Protein AF-0000000066028953 (afdb_homodimer)

Secondary structure (DSSP, 8-state):
--EEEEEE-SSHHHHHHHHHHHHHHHHTT-EEEEEE--GGGGGT---TT-SEEEEES-HHHHHHHHHHHGGGT--EEEEESSS--SS--EEGGGHHHHHHHHHTT-SPEEEEEEEEEEEEETTEEEEEEEESSEEEEEE-TT-S-EEEEEEETTEEEEEEEESEEEEE-TGGGGTHHHHTTPPEE-TT--EEEEEEES-SSTT---EEEETT--EEEEE--SS--EEEEETTTEEEEE-TT-EEEEEEEEEEEEEEPPTT--HHHHHHHHHT--/--EEEEEE-SSHHHHHHHHHHHHHHHHTT-EEEEEE--TTHHHH---TT-SEEEEES-HHHHHHHHHHHGGGT--EEEEESSS--SS--EEGGGHHHHHHHHHTT-SPEEEEEEEEEEEEETTEEEEEEEESSEEEEEE-TT-S-EEEEEEETTEEEEEEEESEEEEE-TGGGGTHHHHTTPPEE-TT--EEEEEEES-SSTT---EEEETT--EEEEE--SS--EEEEETTTEEEEE-TT-EEEEEEEEEEEEEEPPTT--HHHHHHHHHT--

Foldseek 3Di:
DAEEEEEFEPDPLRVVLVVLLVVLCVVVVYHYDYDYDDPPCQVPDAPQRHQEYEYEEAVLSVFSVLQRCLVNVHAYAAEYSDDAYLRRHHHSVCCNPFVVCVVVVNFDKAWFWKKWKWKDDPNDIDTPGIGRWKKKKFFDPVDQWWWKFKDKQRHTDDIFIGGTKIKTGLSNCPPVVVVQPGDRHDGRDQWIKIGDHGTPDPPDDIDIGGQAMKMKMFTADAPTWMWIDGSNPDIDIDHHGMMMIMHIDPTIHIYTDGSPADSVNSVCVVVVVD/DAEEEEEFEPDPLRVVLVVLLVVLCVVVVYHYDYDYDDPPCLVPDAPQRHQEYEYEEAVLSVFSVLQRCLVNVHAYAAEYSDDAYLRRHHHSVCCNPFVVCVVVVNFDKAWFWKKWKWKADPNDIDTPGIGRFKKKKFFDPVDPWWWKFKDKQRHTDDIFIGGTKIKTGLSNCPPVVVVQPGDRHDGRDQWIKIGDHGTPDPPDDIDIGGQAMKMKMFTADAPTWMWIDGSNPDIDIDHHGMMMIMHIDPTIHIYTDGSPADSVNSVCVVVVVD

Organism: Aquifex aeolicus (strain VF5) (NCBI:txid224324)

Nearest PDB structures (foldseek):
  1u0r-assembly1_A  TM=8.786E-01  e=1.020E-30  Mycobacterium tuberculosis
  1y3h-assembly1_A-2  TM=9.158E-01  e=5.169E-30  Mycobacterium tuberculosis
  1u0t-assembly1_B-2  TM=9.032E-01  e=4.584E-30  Mycobacterium tuberculosis
  1u0r-assembly1_D  TM=8.837E-01  e=8.716E-29  Mycobacterium tuberculosis
  1u0r-assembly1_B  TM=9.064E-01  e=6.728E-28  Mycobacterium tuberculosis

pLDDT: mean 93.45, std 7.33, range [57.16, 98.94]

Solvent-accessible surface area (backbone atoms only — not comparable to full-atom values): 27867 Å² total; per-residue (Å²): 130,63,29,33,36,36,40,28,36,83,45,72,57,28,52,54,48,42,56,56,51,48,53,46,36,53,75,68,64,42,50,71,51,82,46,67,65,47,87,70,43,71,82,64,63,74,66,71,82,33,68,33,37,39,26,33,20,49,46,70,48,42,52,58,48,41,52,50,30,22,79,57,69,26,32,30,38,30,29,16,62,70,68,79,37,94,63,10,60,33,47,65,86,43,43,76,67,47,51,59,36,50,77,69,64,67,27,56,77,41,63,28,56,23,31,30,38,33,41,34,48,98,90,39,78,42,80,76,48,59,38,54,26,32,44,33,41,29,42,31,94,81,39,90,58,33,36,35,37,35,24,51,71,85,39,80,47,39,65,46,44,19,47,32,39,35,44,23,24,23,59,17,16,75,45,70,42,32,78,48,68,33,47,38,34,43,48,72,41,72,39,30,37,39,29,52,27,71,50,72,53,86,63,71,61,30,36,38,36,56,34,85,51,38,40,34,37,34,32,63,30,78,92,38,50,33,33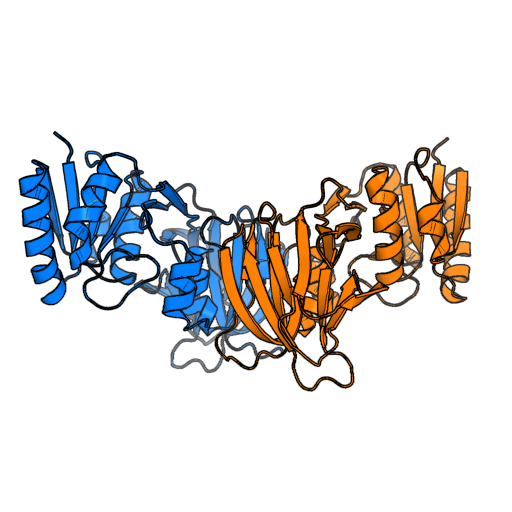,37,32,40,60,83,74,46,76,43,85,38,51,58,68,24,31,43,38,38,32,58,35,94,45,41,38,36,30,47,49,49,73,87,55,48,73,54,55,52,47,22,67,75,53,62,48,117,130,64,30,34,36,37,40,26,37,82,45,71,56,27,52,55,48,43,56,57,50,49,52,45,37,54,76,67,66,42,49,71,50,82,44,68,66,48,87,70,44,69,80,66,64,74,66,70,81,33,68,33,37,38,28,31,21,47,45,69,48,42,54,58,48,40,53,48,28,21,80,57,68,26,31,31,38,30,28,15,62,69,69,81,38,94,63,9,60,33,46,66,85,44,42,75,67,47,51,59,35,50,77,68,62,66,28,57,77,42,64,27,55,22,32,28,38,32,41,34,49,98,89,39,78,42,80,77,49,59,39,53,25,33,45,32,42,30,43,30,93,80,37,90,60,34,38,34,37,35,24,50,72,84,39,80,48,40,64,47,44,18,48,33,40,34,45,23,25,24,59,17,16,75,43,68,43,31,78,50,69,31,49,38,34,43,48,71,42,72,39,31,36,40,29,52,27,72,49,73,53,87,63,70,64,30,36,40,36,56,33,85,49,40,39,34,37,32,33,63,31,76,93,37,50,33,33,38,32,41,61,83,75,44,78,44,85,38,51,57,68,24,31,42,39,38,32,58,35,94,46,40,38,36,31,48,50,52,72,88,53,51,73,56,56,52,47,21,68,76,52,62,48,118

Structure (mmCIF, N/CA/C/O backbone):
data_AF-0000000066028953-model_v1
#
loop_
_entity.id
_entity.type
_entity.pdbx_description
1 polymer 'NAD kinase'
#
loop_
_atom_site.group_PDB
_atom_site.id
_atom_site.type_symbol
_atom_site.label_atom_id
_atom_site.label_alt_id
_atom_site.label_comp_id
_atom_site.label_asym_id
_atom_site.label_entity_id
_atom_site.label_seq_id
_atom_site.pdbx_PDB_ins_code
_atom_site.Cartn_x
_atom_site.Cartn_y
_atom_site.Cartn_z
_atom_site.occupancy
_atom_site.B_iso_or_equiv
_atom_site.auth_seq_id
_atom_site.auth_comp_id
_atom_site.auth_asym_id
_atom_site.auth_atom_id
_atom_site.pdbx_PDB_model_num
ATOM 1 N N . MET A 1 1 ? -6.641 20.703 36.562 1 58 1 MET A N 1
ATOM 2 C CA . MET A 1 1 ? -7.508 21.094 35.469 1 58 1 MET A CA 1
ATOM 3 C C . MET A 1 1 ? -6.918 20.656 34.125 1 58 1 MET A C 1
ATOM 5 O O . MET A 1 1 ? -5.699 20.625 33.938 1 58 1 MET A O 1
ATOM 9 N N . ARG A 1 2 ? -7.781 20.219 33.125 1 83.12 2 ARG A N 1
ATOM 10 C CA . ARG A 1 2 ? -7.305 19.766 31.828 1 83.12 2 ARG A CA 1
ATOM 11 C C . ARG A 1 2 ? -6.844 20.938 30.969 1 83.12 2 ARG A C 1
ATOM 13 O O . ARG A 1 2 ? -7.512 21.969 30.922 1 83.12 2 ARG A O 1
ATOM 20 N N . LYS A 1 3 ? -5.637 21.016 30.516 1 93.19 3 LYS A N 1
ATOM 21 C CA . LYS A 1 3 ? -5.023 22.078 29.719 1 93.19 3 LYS A CA 1
ATOM 22 C C . LYS A 1 3 ? -5.008 21.734 28.234 1 93.19 3 LYS A C 1
ATOM 24 O O . LYS A 1 3 ? -4.559 20.641 27.859 1 93.19 3 LYS A O 1
ATOM 29 N N . VAL A 1 4 ? -5.516 22.719 27.5 1 96 4 VAL A N 1
ATOM 30 C CA . VAL A 1 4 ? -5.605 22.547 26.062 1 96 4 VAL A CA 1
ATOM 31 C C . VAL A 1 4 ? -4.785 23.625 25.359 1 96 4 VAL A C 1
ATOM 33 O O . VAL A 1 4 ? -4.812 24.797 25.75 1 96 4 VAL A O 1
ATOM 36 N N . LEU A 1 5 ? -3.967 23.219 24.438 1 96.62 5 LEU A N 1
ATOM 37 C CA . LEU A 1 5 ? -3.275 24.172 23.578 1 96.62 5 LEU A CA 1
ATOM 38 C C . LEU A 1 5 ? -4.051 24.406 22.281 1 96.62 5 LEU A C 1
ATOM 40 O O . LEU A 1 5 ? -4.395 23.438 21.578 1 96.62 5 LEU A O 1
ATOM 44 N N . VAL A 1 6 ? -4.352 25.672 22 1 96.88 6 VAL A N 1
ATOM 45 C CA . VAL A 1 6 ? -5.062 26 20.781 1 96.88 6 VAL A CA 1
ATOM 46 C C . VAL A 1 6 ? -4.082 26.594 19.766 1 96.88 6 VAL A C 1
ATOM 48 O O . VAL A 1 6 ? -3.441 27.609 20.016 1 96.88 6 VAL A O 1
ATOM 51 N N . PHE A 1 7 ? -3.961 25.938 18.656 1 96 7 PHE A N 1
ATOM 52 C CA . PHE A 1 7 ? -3.064 26.328 17.578 1 96 7 PHE A CA 1
ATOM 53 C C . PHE A 1 7 ? -3.855 26.812 16.359 1 96 7 PHE A C 1
ATOM 55 O O . PHE A 1 7 ? -4.613 26.062 15.758 1 96 7 PHE A O 1
ATOM 62 N N . LEU A 1 8 ? -3.684 28.094 15.984 1 95.5 8 LEU A N 1
ATOM 63 C CA . LEU A 1 8 ? -4.598 28.703 15.023 1 95.5 8 LEU A CA 1
ATOM 64 C C . LEU A 1 8 ? -3.844 29.172 13.781 1 95.5 8 LEU A C 1
ATOM 66 O O . LEU A 1 8 ? -2.738 29.719 13.891 1 95.5 8 LEU A O 1
ATOM 70 N N . LYS A 1 9 ? -4.434 28.875 12.656 1 94.88 9 LYS A N 1
ATOM 71 C CA . LYS A 1 9 ? -3.973 29.516 11.43 1 94.88 9 LYS A CA 1
ATOM 72 C C . LYS A 1 9 ? -4.027 31.031 11.539 1 94.88 9 LYS A C 1
ATOM 74 O O . LYS A 1 9 ? -4.961 31.594 12.133 1 94.88 9 LYS A O 1
ATOM 79 N N . ASN A 1 10 ? -3.082 31.703 10.938 1 93.69 10 ASN A N 1
ATOM 80 C CA . ASN A 1 10 ? -3.082 33.156 10.922 1 93.69 10 ASN A CA 1
ATOM 81 C C . ASN A 1 10 ? -4.035 33.719 9.867 1 93.69 10 ASN A C 1
ATOM 83 O O . ASN A 1 10 ? -3.598 34.219 8.828 1 93.69 10 ASN A O 1
ATOM 87 N N . SER A 1 11 ? -5.289 33.688 10.133 1 94 11 SER A N 1
ATOM 88 C CA . SER A 1 11 ? -6.316 34.156 9.219 1 94 11 SER A CA 1
ATOM 89 C C . SER A 1 11 ? -7.535 34.688 9.984 1 94 11 SER A C 1
ATOM 91 O O . SER A 1 11 ? -7.797 34.25 11.109 1 94 11 SER A O 1
ATOM 93 N N . LYS A 1 12 ? -8.281 35.594 9.352 1 94.12 12 LYS A N 1
ATOM 94 C CA . LYS A 1 12 ? -9.484 36.156 9.961 1 94.12 12 LYS A CA 1
ATOM 95 C C . LYS A 1 12 ? -10.508 35.062 10.25 1 94.12 12 LYS A C 1
ATOM 97 O O . LYS A 1 12 ? -11.133 35.062 11.32 1 94.12 12 LYS A O 1
ATOM 102 N N . LYS A 1 13 ? -10.648 34.188 9.352 1 93.62 13 LYS A N 1
ATOM 103 C CA . LYS A 1 13 ? -11.617 33.094 9.516 1 93.62 13 LYS A CA 1
ATOM 104 C C . LYS A 1 13 ? -11.266 32.219 10.711 1 93.62 13 LYS A C 1
ATOM 106 O O . LYS A 1 13 ? -12.148 31.812 11.469 1 93.62 13 LYS A O 1
ATOM 111 N N . ALA A 1 14 ? -9.992 31.906 10.852 1 94.75 14 ALA A N 1
ATOM 112 C CA . ALA A 1 14 ? -9.555 31.078 11.977 1 94.75 14 ALA A CA 1
ATOM 113 C C . ALA A 1 14 ? -9.828 31.781 13.305 1 94.75 14 ALA A C 1
ATOM 115 O O . ALA A 1 14 ? -10.211 31.125 14.281 1 94.75 14 ALA A O 1
ATOM 116 N N . PHE A 1 15 ? -9.688 33.062 13.305 1 95.31 15 PHE A N 1
ATOM 117 C CA . PHE A 1 15 ? -9.938 33.844 14.516 1 95.31 15 PHE A CA 1
ATOM 118 C C . PHE A 1 15 ? -11.422 33.812 14.867 1 95.31 15 PHE A C 1
ATOM 120 O O . PHE A 1 15 ? -11.781 33.75 16.047 1 95.31 15 PHE A O 1
ATOM 127 N N . GLU A 1 16 ? -12.195 33.906 13.898 1 94.62 16 GLU A N 1
ATOM 128 C CA . GLU A 1 16 ? -13.641 33.812 14.125 1 94.62 16 GLU A CA 1
ATOM 129 C C . GLU A 1 16 ? -14.016 32.438 14.68 1 94.62 16 GLU A C 1
ATOM 131 O O . GLU A 1 16 ? -14.812 32.344 15.617 1 94.62 16 GLU A O 1
ATOM 136 N N . THR A 1 17 ? -13.508 31.453 14.031 1 94.94 17 THR A N 1
ATOM 137 C CA . THR A 1 17 ? -13.75 30.094 14.508 1 94.94 17 THR A CA 1
ATOM 138 C C . THR A 1 17 ? -13.273 29.938 15.945 1 94.94 17 THR A C 1
ATOM 140 O O . THR A 1 17 ? -13.922 29.266 16.75 1 94.94 17 THR A O 1
ATOM 143 N N . PHE A 1 18 ? -12.172 30.562 16.297 1 96.62 18 PHE A N 1
ATOM 144 C CA . PHE A 1 18 ? -11.617 30.484 17.641 1 96.62 18 PHE A CA 1
ATOM 145 C C . PHE A 1 18 ? -12.602 31.047 18.656 1 96.62 18 PHE A C 1
ATOM 147 O O . PHE A 1 18 ? -12.727 30.531 19.766 1 96.62 18 PHE A O 1
ATOM 154 N N . LYS A 1 19 ? -13.273 32.062 18.328 1 95.88 19 LYS A N 1
ATOM 155 C CA . LYS A 1 19 ? -14.242 32.656 19.25 1 95.88 19 LYS A CA 1
ATOM 156 C C . LYS A 1 19 ? -15.297 31.625 19.656 1 95.88 19 LYS A C 1
ATOM 158 O O . LYS A 1 19 ? -15.68 31.562 20.828 1 95.88 19 LYS A O 1
ATOM 163 N N . ARG A 1 20 ? -15.703 30.875 18.719 1 93.69 20 ARG A N 1
ATOM 164 C CA . ARG A 1 20 ? -16.672 29.828 19 1 93.69 20 ARG A CA 1
ATOM 165 C C . ARG A 1 20 ? -16.062 28.734 19.875 1 93.69 20 ARG A C 1
ATOM 167 O O . ARG A 1 20 ? -16.688 28.266 20.828 1 93.69 20 ARG A O 1
ATOM 174 N N . VAL A 1 21 ? -14.891 28.312 19.531 1 95.69 21 VAL A N 1
ATOM 175 C CA . VAL A 1 21 ? -14.188 27.266 20.25 1 95.69 21 VAL A CA 1
ATOM 176 C C . VAL A 1 21 ? -13.914 27.719 21.688 1 95.69 21 VAL A C 1
ATOM 178 O O . VAL A 1 21 ? -14.078 26.938 22.625 1 95.69 21 VAL A O 1
ATOM 181 N N . GLU A 1 22 ? -13.562 28.969 21.797 1 96.62 22 GLU A N 1
ATOM 182 C CA . GLU A 1 22 ? -13.25 29.531 23.109 1 96.62 22 GLU A CA 1
ATOM 183 C C . GLU A 1 22 ? -14.453 29.453 24.047 1 96.62 22 GLU A C 1
ATOM 185 O O . GLU A 1 22 ? -14.312 29.125 25.219 1 96.62 22 GLU A O 1
ATOM 190 N N . ARG A 1 23 ? -15.617 29.75 23.547 1 96.56 23 ARG A N 1
ATOM 191 C CA . ARG A 1 23 ? -16.844 29.641 24.328 1 96.56 23 ARG A CA 1
ATOM 192 C C . ARG A 1 23 ? -17.047 28.219 24.828 1 96.56 23 ARG A C 1
ATOM 194 O O . ARG A 1 23 ? -17.422 28 25.984 1 96.56 23 ARG A O 1
ATOM 201 N N . VAL A 1 24 ? -16.781 27.297 23.969 1 96 24 VAL A N 1
ATOM 202 C CA . VAL A 1 24 ? -16.938 25.891 24.328 1 96 24 VAL A CA 1
ATOM 203 C C . VAL A 1 24 ? -15.922 25.5 25.391 1 96 24 VAL A C 1
ATOM 205 O O . VAL A 1 24 ? -16.266 24.812 26.359 1 96 24 VAL A O 1
ATOM 208 N N . LEU A 1 25 ? -14.672 25.953 25.25 1 96.56 25 LEU A N 1
ATOM 209 C CA . LEU A 1 25 ? -13.633 25.672 26.234 1 96.56 25 LEU A CA 1
ATOM 210 C C . LEU A 1 25 ? -14.008 26.219 27.594 1 96.56 25 LEU A C 1
ATOM 212 O O . LEU A 1 25 ? -13.828 25.547 28.625 1 96.56 25 LEU A O 1
ATOM 216 N N . LYS A 1 26 ? -14.555 27.375 27.625 1 96.56 26 LYS A N 1
ATOM 217 C CA . LYS A 1 26 ? -14.969 28.016 28.875 1 96.56 26 LYS A CA 1
ATOM 218 C C . LYS A 1 26 ? -16.141 27.266 29.5 1 96.56 26 LYS A C 1
ATOM 220 O O . LYS A 1 26 ? -16.141 27.016 30.719 1 96.56 26 LYS A O 1
ATOM 225 N N . ASP A 1 27 ? -17.062 26.906 28.688 1 95.56 27 ASP A N 1
ATOM 226 C CA . ASP A 1 27 ? -18.219 26.172 29.172 1 95.56 27 ASP A CA 1
ATOM 227 C C . ASP A 1 27 ? -17.797 24.844 29.812 1 95.56 27 ASP A C 1
ATOM 229 O O . ASP A 1 27 ? -18.453 24.375 30.75 1 95.56 27 ASP A O 1
ATOM 233 N N . LEU A 1 28 ? -16.734 24.281 29.328 1 94.56 28 LEU A N 1
ATOM 234 C CA . LEU A 1 28 ? -16.25 23 29.828 1 94.56 28 LEU A CA 1
ATOM 235 C C . LEU A 1 28 ? -15.242 23.203 30.953 1 94.56 28 LEU A C 1
ATOM 237 O O . LEU A 1 28 ? -14.68 22.234 31.469 1 94.56 28 LEU A O 1
ATOM 241 N N . ASN A 1 29 ? -14.984 24.422 31.312 1 94.5 29 ASN A N 1
ATOM 242 C CA . ASN A 1 29 ? -14.062 24.797 32.375 1 94.5 29 ASN A CA 1
ATOM 243 C C . ASN A 1 29 ? -12.656 24.281 32.125 1 94.5 29 ASN A C 1
ATOM 245 O O . ASN A 1 29 ? -12.008 23.734 33 1 94.5 29 ASN A O 1
ATOM 249 N N . LEU A 1 30 ? -12.25 24.438 30.859 1 95.06 30 LEU A N 1
ATOM 250 C CA . LEU A 1 30 ? -10.898 24.031 30.484 1 95.06 30 LEU A CA 1
ATOM 251 C C . LEU A 1 30 ? -9.961 25.234 30.453 1 95.06 30 LEU A C 1
ATOM 253 O O . LEU A 1 30 ? -10.359 26.328 30.031 1 95.06 30 LEU A O 1
ATOM 257 N N . SER A 1 31 ? -8.773 25.078 30.969 1 96 31 SER A N 1
ATOM 258 C CA . SER A 1 31 ? -7.723 26.062 30.75 1 96 31 SER A CA 1
ATOM 259 C C . SER A 1 31 ? -7.137 25.938 29.344 1 96 31 SER A C 1
ATOM 261 O O . SER A 1 31 ? -7.016 24.828 28.812 1 96 31 SER A O 1
ATOM 263 N N . TYR A 1 32 ? -6.824 27.031 28.719 1 95.56 32 TYR A N 1
ATOM 264 C CA . TYR A 1 32 ? -6.262 26.953 27.375 1 95.56 32 TYR A CA 1
ATOM 265 C C . TYR A 1 32 ? -5.27 28.078 27.125 1 95.56 32 TYR A C 1
ATOM 267 O O . TYR A 1 32 ? -5.305 29.109 27.812 1 95.56 32 TYR A O 1
ATOM 275 N N . LYS A 1 33 ? -4.27 27.875 26.266 1 94.88 33 LYS A N 1
ATOM 276 C CA . LYS A 1 33 ? -3.369 28.875 25.703 1 94.88 33 LYS A CA 1
ATOM 277 C C . LYS A 1 33 ? -3.438 28.859 24.172 1 94.88 33 LYS A C 1
ATOM 279 O O . LYS A 1 33 ? -3.492 27.797 23.562 1 94.88 33 LYS A O 1
ATOM 284 N N . LYS A 1 34 ? -3.445 30.047 23.625 1 95.19 34 LYS A N 1
ATOM 285 C CA . LYS A 1 34 ? -3.564 30.188 22.172 1 95.19 34 LYS A CA 1
ATOM 286 C C . LYS A 1 34 ? -2.221 30.562 21.547 1 95.19 34 LYS A C 1
ATOM 288 O O . LYS A 1 34 ? -1.502 31.422 22.062 1 95.19 34 LYS A O 1
ATOM 293 N N . PHE A 1 35 ? -1.873 29.875 20.5 1 94.75 35 PHE A N 1
ATOM 294 C CA . PHE A 1 35 ? -0.704 30.188 19.688 1 94.75 35 PHE A CA 1
ATOM 295 C C . PHE A 1 35 ? -1.086 30.328 18.219 1 94.75 35 PHE A C 1
ATOM 297 O O . PHE A 1 35 ? -1.896 29.547 17.703 1 94.75 35 PHE A O 1
ATOM 304 N N . ILE A 1 36 ? -0.497 31.281 17.547 1 94.75 36 ILE A N 1
ATOM 305 C CA . ILE A 1 36 ? -0.719 31.5 16.125 1 94.75 36 ILE A CA 1
ATOM 306 C C . ILE A 1 36 ? 0.388 30.812 15.328 1 94.75 36 ILE A C 1
ATOM 308 O O . ILE A 1 36 ? 1.568 30.922 15.664 1 94.75 36 ILE A O 1
ATOM 312 N N . ASN A 1 37 ? -0.059 30.062 14.305 1 92 37 ASN A N 1
ATOM 313 C CA . ASN A 1 37 ? 0.895 29.359 13.461 1 92 37 ASN A CA 1
ATOM 314 C C . ASN A 1 37 ? 1.903 30.312 12.828 1 92 37 ASN A C 1
ATOM 316 O O . ASN A 1 37 ? 1.543 31.141 11.992 1 92 37 ASN A O 1
ATOM 320 N N . ARG A 1 38 ? 3.074 30.266 13.227 1 86.44 38 ARG A N 1
ATOM 321 C CA . ARG A 1 38 ? 4.227 31 12.711 1 86.44 38 ARG A CA 1
ATOM 322 C C . ARG A 1 38 ? 5.473 30.109 12.703 1 86.44 38 ARG A C 1
ATOM 324 O O . ARG A 1 38 ? 5.645 29.266 13.578 1 86.44 38 ARG A O 1
ATOM 331 N N . LYS A 1 39 ? 6.262 30.266 11.68 1 76.56 39 LYS A N 1
ATOM 332 C CA . LYS A 1 39 ? 7.445 29.438 11.461 1 76.56 39 LYS A CA 1
ATOM 333 C C . LYS A 1 39 ? 8.328 29.391 12.711 1 76.56 39 LYS A C 1
ATOM 335 O O . LYS A 1 39 ? 8.93 28.375 13.016 1 76.56 39 LYS A O 1
ATOM 340 N N . GLU A 1 40 ? 8.32 30.375 13.531 1 74.31 40 GLU A N 1
ATOM 341 C CA . GLU A 1 40 ? 9.242 30.5 14.656 1 74.31 40 GLU A CA 1
ATOM 342 C C . GLU A 1 40 ? 8.781 29.672 15.852 1 74.31 40 GLU A C 1
ATOM 344 O O . GLU A 1 40 ? 9.57 29.391 16.75 1 74.31 40 GLU A O 1
ATOM 349 N N . LEU A 1 41 ? 7.641 29.25 15.836 1 76.19 41 LEU A N 1
ATOM 350 C CA . LEU A 1 41 ? 7.078 28.562 17 1 76.19 41 LEU A CA 1
ATOM 351 C C . LEU A 1 41 ? 7.68 27.172 17.141 1 76.19 41 LEU A C 1
ATOM 353 O O . LEU A 1 41 ? 7.699 26.609 18.234 1 76.19 41 LEU A O 1
ATOM 357 N N . PHE A 1 42 ? 8.062 26.578 16.125 1 70.31 42 PHE A N 1
ATOM 358 C CA . PHE A 1 42 ? 8.57 25.203 16.125 1 70.31 42 PHE A CA 1
ATOM 359 C C . PHE A 1 42 ? 9.734 25.078 17.094 1 70.31 42 PHE A C 1
ATOM 361 O O . PHE A 1 42 ? 9.898 24.031 17.734 1 70.31 42 PHE A O 1
ATOM 368 N N . LYS A 1 43 ? 10.445 26.078 17.25 1 73.12 43 LYS A N 1
ATOM 369 C CA . LYS A 1 43 ? 11.664 26 18.047 1 73.12 43 LYS A CA 1
ATOM 370 C C . LYS A 1 43 ? 11.367 26.328 19.516 1 73.12 43 LYS A C 1
ATOM 372 O O . LYS A 1 43 ? 12.141 25.969 20.406 1 73.12 43 LYS A O 1
ATOM 377 N N . VAL A 1 44 ? 10.156 26.781 19.688 1 77.44 44 VAL A N 1
ATOM 378 C CA . VAL A 1 44 ? 10.023 27.375 21.016 1 77.44 44 VAL A CA 1
ATOM 379 C C . VAL A 1 44 ? 8.883 26.703 21.781 1 77.44 44 VAL A C 1
ATOM 381 O O . VAL A 1 44 ? 8.953 26.547 23 1 77.44 44 VAL A O 1
ATOM 384 N N . LEU A 1 45 ? 7.977 26.219 21.078 1 88 45 LEU A N 1
ATOM 385 C CA . LEU A 1 45 ? 6.789 25.688 21.734 1 88 45 LEU A CA 1
ATOM 386 C C . LEU A 1 45 ? 7.031 24.266 22.234 1 88 45 LEU A C 1
ATOM 388 O O . LEU A 1 45 ? 7.391 23.375 21.453 1 88 45 LEU A O 1
ATOM 392 N N . LYS A 1 46 ? 6.918 24.016 23.547 1 90.62 46 LYS A N 1
ATOM 393 C CA . LYS A 1 46 ? 7.031 22.703 24.203 1 90.62 46 LYS A CA 1
ATOM 394 C C . LYS A 1 46 ? 5.746 22.344 24.938 1 90.62 46 LYS A C 1
ATOM 396 O O . LYS A 1 46 ? 5.613 22.609 26.141 1 90.62 46 LYS A O 1
ATOM 401 N N . PRO A 1 47 ? 4.895 21.672 24.25 1 90.38 47 PRO A N 1
ATOM 402 C CA . PRO A 1 47 ? 3.572 21.422 24.828 1 90.38 47 PRO A CA 1
ATOM 403 C C . PRO A 1 47 ? 3.557 20.203 25.766 1 90.38 47 PRO A C 1
ATOM 405 O O . PRO A 1 47 ? 2.639 19.391 25.703 1 90.38 47 PRO A O 1
ATOM 408 N N . LYS A 1 48 ? 4.398 20.031 26.703 1 88 48 LYS A N 1
ATOM 409 C CA . LYS A 1 48 ? 4.527 18.875 27.578 1 88 48 LYS A CA 1
ATOM 410 C C . LYS A 1 48 ? 3.377 18.797 28.578 1 88 48 LYS A C 1
ATOM 412 O O . LYS A 1 48 ? 2.973 17.719 29 1 88 48 LYS A O 1
ATOM 417 N N . ASP A 1 49 ? 2.75 19.906 28.938 1 90.38 49 ASP A N 1
ATOM 418 C CA . ASP A 1 49 ? 1.767 19.922 30.016 1 90.38 49 ASP A CA 1
ATOM 419 C C . ASP A 1 49 ? 0.348 20.047 29.469 1 90.38 49 ASP A C 1
ATOM 421 O O . ASP A 1 49 ? -0.583 20.375 30.203 1 90.38 49 ASP A O 1
ATOM 425 N N . TYR A 1 50 ? 0.24 19.75 28.219 1 94.62 50 TYR A N 1
ATOM 426 C CA . TYR A 1 50 ? -1.088 19.859 27.625 1 94.62 50 TYR A CA 1
ATOM 427 C C . TYR A 1 50 ? -1.679 18.484 27.328 1 94.62 50 TYR A C 1
ATOM 429 O O . TYR A 1 50 ? -0.959 17.562 26.938 1 94.62 50 TYR A O 1
ATOM 437 N N . GLU A 1 51 ? -2.961 18.406 27.484 1 94.25 51 GLU A N 1
ATOM 438 C CA . GLU A 1 51 ? -3.664 17.156 27.25 1 94.25 51 GLU A CA 1
ATOM 439 C C . GLU A 1 51 ? -4.09 17.016 25.797 1 94.25 51 GLU A C 1
ATOM 441 O O . GLU A 1 51 ? -4.266 15.906 25.281 1 94.25 51 GLU A O 1
ATOM 446 N N . LEU A 1 52 ? -4.23 18.156 25.219 1 96.56 52 LEU A N 1
ATOM 447 C CA . LEU A 1 52 ? -4.766 18.188 23.859 1 96.56 52 LEU A CA 1
ATOM 448 C C . LEU A 1 52 ? -4.211 19.359 23.062 1 96.56 52 LEU A C 1
ATOM 450 O O . LEU A 1 52 ? -4.062 20.469 23.609 1 96.56 52 LEU A O 1
ATOM 454 N N . PHE A 1 53 ? -3.863 19.078 21.844 1 97 53 PHE A N 1
ATOM 455 C CA . PHE A 1 53 ? -3.488 20.094 20.844 1 97 53 PHE A CA 1
ATOM 456 C C . PHE A 1 53 ? -4.633 20.344 19.875 1 97 53 PHE A C 1
ATOM 458 O O . PHE A 1 53 ? -4.836 19.578 18.938 1 97 53 PHE A O 1
ATOM 465 N N . LEU A 1 54 ? -5.367 21.438 20.078 1 97.38 54 LEU A N 1
ATOM 466 C CA . LEU A 1 54 ? -6.516 21.766 19.25 1 97.38 54 LEU A CA 1
ATOM 467 C C . LEU A 1 54 ? -6.102 22.688 18.094 1 97.38 54 LEU A C 1
ATOM 469 O O . LEU A 1 54 ? -5.699 23.828 18.328 1 97.38 54 LEU A O 1
ATOM 473 N N . VAL A 1 55 ? -6.238 22.203 16.891 1 97.5 55 VAL A N 1
ATOM 474 C CA . VAL A 1 55 ? -5.789 22.938 15.711 1 97.5 55 VAL A CA 1
ATOM 475 C C . VAL A 1 55 ? -6.992 23.547 15 1 97.5 55 VAL A C 1
ATOM 477 O O . VAL A 1 55 ? -7.961 22.859 14.688 1 97.5 55 VAL A O 1
ATOM 480 N N . ILE A 1 56 ? -6.93 24.828 14.773 1 97.25 56 ILE A N 1
ATOM 481 C CA . ILE A 1 56 ? -7.961 25.531 14.016 1 97.25 56 ILE A CA 1
ATOM 482 C C . ILE A 1 56 ? -7.371 26.047 12.703 1 97.25 56 ILE A C 1
ATOM 484 O O . ILE A 1 56 ? -6.523 26.938 12.703 1 97.25 56 ILE A O 1
ATOM 488 N N . GLY A 1 57 ? -7.801 25.516 11.633 1 96 57 GLY A N 1
ATOM 489 C CA . GLY A 1 57 ? -7.285 25.812 10.305 1 96 57 GLY A CA 1
ATOM 490 C C . GLY A 1 57 ? -7.484 24.672 9.328 1 96 57 GLY A C 1
ATOM 491 O O . GLY A 1 57 ? -8.406 23.875 9.477 1 96 57 GLY A O 1
ATOM 492 N N . GLY A 1 58 ? -6.723 24.656 8.273 1 95.06 58 GLY A N 1
ATOM 493 C CA . GLY A 1 58 ? -6.754 23.562 7.309 1 95.06 58 GLY A CA 1
ATOM 494 C C . GLY A 1 58 ? -5.734 22.484 7.598 1 95.06 58 GLY A C 1
ATOM 495 O O . GLY A 1 58 ? -5.098 22.484 8.656 1 95.06 58 GLY A O 1
ATOM 496 N N . ASP A 1 59 ? -5.613 21.578 6.645 1 96.38 59 ASP A N 1
ATOM 497 C CA . ASP A 1 59 ? -4.676 20.469 6.805 1 96.38 59 ASP A CA 1
ATOM 498 C C . ASP A 1 59 ? -3.24 20.969 6.926 1 96.38 59 ASP A C 1
ATOM 500 O O . ASP A 1 59 ? -2.428 20.391 7.645 1 96.38 59 ASP A O 1
ATOM 504 N N . GLY A 1 60 ? -2.926 22.062 6.227 1 95.38 60 GLY A N 1
ATOM 505 C CA . GLY A 1 60 ? -1.596 22.641 6.352 1 95.38 60 GLY A CA 1
ATOM 506 C C . GLY A 1 60 ? -1.256 23.047 7.77 1 95.38 60 GLY A C 1
ATOM 507 O O . GLY A 1 60 ? -0.148 22.797 8.25 1 95.38 60 GLY A O 1
ATOM 508 N N . THR A 1 61 ? -2.166 23.703 8.43 1 95.5 61 THR A N 1
ATOM 509 C CA . THR A 1 61 ? -1.976 24.078 9.828 1 95.5 61 THR A CA 1
ATOM 510 C C . THR A 1 61 ? -1.826 22.859 10.719 1 95.5 61 THR A C 1
ATOM 512 O O . THR A 1 61 ? -1.004 22.844 11.633 1 95.5 61 THR A O 1
ATOM 515 N N . PHE A 1 62 ? -2.59 21.922 10.445 1 97.44 62 PHE A N 1
ATOM 516 C CA . PHE A 1 62 ? -2.523 20.672 11.188 1 97.44 62 PHE A CA 1
ATOM 517 C C . PHE A 1 62 ? -1.146 20.031 11.055 1 97.44 62 PHE A C 1
ATOM 519 O O . PHE A 1 62 ? -0.581 19.547 12.039 1 97.44 62 PHE A O 1
ATOM 526 N N . LEU A 1 63 ? -0.625 20 9.828 1 97.62 63 LEU A N 1
ATOM 527 C CA . LEU A 1 63 ? 0.7 19.438 9.594 1 97.62 63 LEU A CA 1
ATOM 528 C C . LEU A 1 63 ? 1.749 20.156 10.445 1 97.62 63 LEU A C 1
ATOM 530 O O . LEU A 1 63 ? 2.627 19.5 11.023 1 97.62 63 LEU A O 1
ATOM 534 N N . SER A 1 64 ? 1.669 21.453 10.531 1 96.38 64 SER A N 1
ATOM 535 C CA . SER A 1 64 ? 2.582 22.219 11.367 1 96.38 64 SER A CA 1
ATOM 536 C C . SER A 1 64 ? 2.471 21.812 12.828 1 96.38 64 SER A C 1
ATOM 538 O O . SER A 1 64 ? 3.484 21.609 13.5 1 96.38 64 SER A O 1
ATOM 540 N N . ALA A 1 65 ? 1.301 21.688 13.273 1 96.81 65 ALA A N 1
ATOM 541 C CA . ALA A 1 65 ? 1.059 21.297 14.664 1 96.81 65 ALA A CA 1
ATOM 542 C C . ALA A 1 65 ? 1.585 19.891 14.938 1 96.81 65 ALA A C 1
ATOM 544 O O . ALA A 1 65 ? 2.137 19.625 16 1 96.81 65 ALA A O 1
ATOM 545 N N . ALA A 1 66 ? 1.406 18.984 14.016 1 97.56 66 ALA A N 1
ATOM 546 C CA . ALA A 1 66 ? 1.817 17.594 14.172 1 97.56 66 ALA A CA 1
ATOM 547 C C . ALA A 1 66 ? 3.322 17.5 14.398 1 97.56 66 ALA A C 1
ATOM 549 O O . ALA A 1 66 ? 3.781 16.656 15.18 1 97.56 66 ALA A O 1
ATOM 550 N N . ARG A 1 67 ? 4.07 18.328 13.695 1 96 67 ARG A N 1
ATOM 551 C CA . ARG A 1 67 ? 5.523 18.312 13.836 1 96 67 ARG A CA 1
ATOM 552 C C . ARG A 1 67 ? 5.941 18.641 15.266 1 96 67 ARG A C 1
ATOM 554 O O . ARG A 1 67 ? 6.922 18.078 15.773 1 96 67 ARG A O 1
ATOM 561 N N . ILE A 1 68 ? 5.199 19.469 15.883 1 95.75 68 ILE A N 1
ATOM 562 C CA . ILE A 1 68 ? 5.5 19.875 17.25 1 95.75 68 ILE A CA 1
ATOM 563 C C . ILE A 1 68 ? 4.941 18.859 18.234 1 95.75 68 ILE A C 1
ATOM 565 O O . ILE A 1 68 ? 5.68 18.297 19.047 1 95.75 68 ILE A O 1
ATOM 569 N N . ALA A 1 69 ? 3.707 18.516 18.141 1 96.94 69 ALA A N 1
ATOM 570 C CA . ALA A 1 69 ? 2.971 17.703 19.094 1 96.94 69 ALA A CA 1
ATOM 571 C C . ALA A 1 69 ? 3.553 16.297 19.172 1 96.94 69 ALA A C 1
ATOM 573 O O . ALA A 1 69 ? 3.576 15.68 20.25 1 96.94 69 ALA A O 1
ATOM 574 N N . SER A 1 70 ? 3.969 15.797 18.062 1 97.38 70 SER A N 1
ATOM 575 C CA . SER A 1 70 ? 4.461 14.43 18 1 97.38 70 SER A CA 1
ATOM 576 C C . SER A 1 70 ? 5.676 14.234 18.891 1 97.38 70 SER A C 1
ATOM 578 O O . SER A 1 70 ? 5.844 13.172 19.5 1 97.38 70 SER A O 1
ATOM 580 N N . ARG A 1 71 ? 6.473 15.211 19.047 1 96.12 71 ARG A N 1
ATOM 581 C CA . ARG A 1 71 ? 7.699 15.125 19.828 1 96.12 71 ARG A CA 1
ATOM 582 C C . ARG A 1 71 ? 7.395 15.047 21.328 1 96.12 71 ARG A C 1
ATOM 584 O O . ARG A 1 71 ? 8.242 14.648 22.125 1 96.12 71 ARG A O 1
ATOM 591 N N . PHE A 1 72 ? 6.203 15.422 21.672 1 96.25 72 PHE A N 1
ATOM 592 C CA . PHE A 1 72 ? 5.836 15.453 23.078 1 96.25 72 PHE A CA 1
ATOM 593 C C . PHE A 1 72 ? 4.703 14.469 23.359 1 96.25 72 PHE A C 1
ATOM 595 O O . PHE A 1 72 ? 4.238 14.359 24.5 1 96.25 72 PHE A O 1
ATOM 602 N N . GLY A 1 73 ? 4.207 13.82 22.359 1 96.38 73 GLY A N 1
ATOM 603 C CA . GLY A 1 73 ? 3.191 12.797 22.516 1 96.38 73 GLY A CA 1
ATOM 604 C C . GLY A 1 73 ? 1.812 13.352 22.797 1 96.38 73 GLY A C 1
ATOM 605 O O . GLY A 1 73 ? 0.952 12.656 23.344 1 96.38 73 GLY A O 1
ATOM 606 N N . VAL A 1 74 ? 1.594 14.633 22.5 1 97.12 74 VAL A N 1
ATOM 607 C CA . VAL A 1 74 ? 0.3 15.258 22.75 1 97.12 74 VAL A CA 1
ATOM 608 C C . VAL A 1 74 ? -0.639 14.992 21.578 1 97.12 74 VAL A C 1
ATOM 610 O O . VAL A 1 74 ? -0.289 15.258 20.422 1 97.12 74 VAL A O 1
ATOM 613 N N . PRO A 1 75 ? -1.843 14.5 21.812 1 97.94 75 PRO A N 1
ATOM 614 C CA . PRO A 1 75 ? -2.77 14.227 20.719 1 97.94 75 PRO A CA 1
ATOM 615 C C . PRO A 1 75 ? -3.361 15.5 20.125 1 97.94 75 PRO A C 1
ATOM 617 O O . PRO A 1 75 ? -3.545 16.5 20.828 1 97.94 75 PRO A O 1
ATOM 620 N N . LEU A 1 76 ? -3.691 15.414 18.875 1 98.12 76 LEU A N 1
ATOM 621 C CA . LEU A 1 76 ? -4.242 16.547 18.125 1 98.12 76 LEU A CA 1
ATOM 622 C C . LEU A 1 76 ? -5.715 16.312 17.812 1 98.12 76 LEU A C 1
ATOM 624 O O . LEU A 1 76 ? -6.168 15.172 17.719 1 98.12 76 LEU A O 1
ATOM 628 N N . VAL A 1 77 ? -6.434 17.391 17.672 1 97.12 77 VAL A N 1
ATOM 629 C CA . VAL A 1 77 ? -7.758 17.422 17.062 1 97.12 77 VAL A CA 1
ATOM 630 C C . VAL A 1 77 ? -7.887 18.641 16.156 1 97.12 77 VAL A C 1
ATOM 632 O O . VAL A 1 77 ? -7.406 19.719 16.5 1 97.12 77 VAL A O 1
ATOM 635 N N . GLY A 1 78 ? -8.406 18.438 14.938 1 96.75 78 GLY A N 1
ATOM 636 C CA . GLY A 1 78 ? -8.477 19.516 13.953 1 96.75 78 GLY A CA 1
ATOM 637 C C . GLY A 1 78 ? -9.883 20.031 13.719 1 96.75 78 GLY A C 1
ATOM 638 O O . GLY A 1 78 ? -10.805 19.25 13.469 1 96.75 78 GLY A O 1
ATOM 639 N N . VAL A 1 79 ? -10.016 21.344 13.82 1 96.12 79 VAL A N 1
ATOM 640 C CA . VAL A 1 79 ? -11.258 22.031 13.516 1 96.12 79 VAL A CA 1
ATOM 641 C C . VAL A 1 79 ? -11.086 22.859 12.234 1 96.12 79 VAL A C 1
ATOM 643 O O . VAL A 1 79 ? -10.195 23.703 12.156 1 96.12 79 VAL A O 1
ATOM 646 N N . ASN A 1 80 ? -11.922 22.562 11.258 1 93.25 80 ASN A N 1
ATOM 647 C CA . ASN A 1 80 ? -11.75 23.234 9.984 1 93.25 80 ASN A CA 1
ATOM 648 C C . ASN A 1 80 ? -12.414 24.609 9.984 1 93.25 80 ASN A C 1
ATOM 650 O O . ASN A 1 80 ? -13.359 24.844 10.742 1 93.25 80 ASN A O 1
ATOM 654 N N . GLU A 1 81 ? -11.906 25.625 9.227 1 85.69 81 GLU A N 1
ATOM 655 C CA . GLU A 1 81 ? -12.422 26.984 9.125 1 85.69 81 GLU A CA 1
ATOM 656 C C . GLU A 1 81 ? -13.344 27.141 7.914 1 85.69 81 GLU A C 1
ATOM 658 O O . GLU A 1 81 ? -13.82 28.234 7.625 1 85.69 81 GLU A O 1
ATOM 663 N N . GLY A 1 82 ? -13.578 26.141 7.137 1 79.75 82 GLY A N 1
ATOM 664 C CA . GLY A 1 82 ? -14.375 26.188 5.922 1 79.75 82 GLY A CA 1
ATOM 665 C C . GLY A 1 82 ? -14.422 24.859 5.188 1 79.75 82 GLY A C 1
ATOM 666 O O . GLY A 1 82 ? -15.133 23.938 5.609 1 79.75 82 GLY A O 1
ATOM 667 N N . ARG A 1 83 ? -13.32 24.781 4.422 1 77.62 83 ARG A N 1
ATOM 668 C CA . ARG A 1 83 ? -13.336 23.594 3.57 1 77.62 83 ARG A CA 1
ATOM 669 C C . ARG A 1 83 ? -12.898 22.359 4.348 1 77.62 83 ARG A C 1
ATOM 671 O O . ARG A 1 83 ? -11.922 22.406 5.102 1 77.62 83 ARG A O 1
ATOM 678 N N . PHE A 1 84 ? -13.555 21.375 4.242 1 79.75 84 PHE A N 1
ATOM 679 C CA . PHE A 1 84 ? -13.367 20.047 4.836 1 79.75 84 PHE A CA 1
ATOM 680 C C . PHE A 1 84 ? -12.055 19.422 4.367 1 79.75 84 PHE A C 1
ATOM 682 O O . PHE A 1 84 ? -11.734 19.469 3.176 1 79.75 84 PHE A O 1
ATOM 689 N N . GLY A 1 85 ? -11.227 19.016 5.406 1 89.88 85 GLY A N 1
ATOM 690 C CA . GLY A 1 85 ? -9.961 18.391 5.066 1 89.88 85 GLY A CA 1
ATOM 691 C C . GLY A 1 85 ? -9.875 16.938 5.52 1 89.88 85 GLY A C 1
ATOM 692 O O . GLY A 1 85 ? -10.812 16.422 6.125 1 89.88 85 GLY A O 1
ATOM 693 N N . PHE A 1 86 ? -8.828 16.25 5.188 1 93.62 86 PHE A N 1
ATOM 694 C CA . PHE A 1 86 ? -8.586 14.875 5.613 1 93.62 86 PHE A CA 1
ATOM 695 C C . PHE A 1 86 ? -8.125 14.828 7.066 1 93.62 86 PHE A C 1
ATOM 697 O O . PHE A 1 86 ? -8.352 13.844 7.766 1 93.62 86 PHE A O 1
ATOM 704 N N . LEU A 1 87 ? -7.473 15.922 7.523 1 96.5 87 LEU A N 1
ATOM 705 C CA . LEU A 1 87 ? -6.93 15.953 8.875 1 96.5 87 LEU A CA 1
ATOM 706 C C . LEU A 1 87 ? -7.797 16.812 9.789 1 96.5 87 LEU A C 1
ATOM 708 O O . LEU A 1 87 ? -7.871 16.562 10.992 1 96.5 87 LEU A O 1
ATOM 712 N N . THR A 1 88 ? -8.383 17.828 9.242 1 95.5 88 THR A N 1
ATOM 713 C CA . THR A 1 88 ? -9.305 18.672 9.984 1 95.5 88 THR A CA 1
ATOM 714 C C . THR A 1 88 ? -10.75 18.297 9.688 1 95.5 88 THR A C 1
ATOM 716 O O . THR A 1 88 ? -11.445 18.984 8.938 1 95.5 88 THR A O 1
ATOM 719 N N . GLU A 1 89 ? -11.188 17.359 10.406 1 92.88 89 GLU A N 1
ATOM 720 C CA . GLU A 1 89 ? -12.43 16.688 10.07 1 92.88 89 GLU A CA 1
ATOM 721 C C . GLU A 1 89 ? -13.625 17.344 10.758 1 92.88 89 GLU A C 1
ATOM 723 O O . GLU A 1 89 ? -14.773 17.094 10.391 1 92.88 89 GLU A O 1
ATOM 728 N N . ILE A 1 90 ? -13.375 18.141 11.812 1 94.38 90 ILE A N 1
ATOM 729 C CA . ILE A 1 90 ? -14.461 18.688 12.633 1 94.38 90 ILE A CA 1
ATOM 730 C C . ILE A 1 90 ? -14.836 20.078 12.125 1 94.38 90 ILE A C 1
ATOM 732 O O . ILE A 1 90 ? -13.984 20.969 12.055 1 94.38 90 ILE A O 1
ATOM 736 N N . LYS A 1 91 ? -16.109 20.25 11.828 1 93.31 91 LYS A N 1
ATOM 737 C CA . LYS A 1 91 ? -16.594 21.562 11.453 1 93.31 91 LYS A CA 1
ATOM 738 C C . LYS A 1 91 ? -16.75 22.469 12.68 1 93.31 91 LYS A C 1
ATOM 740 O O . LYS A 1 91 ? -17.016 21.984 13.781 1 93.31 91 LYS A O 1
ATOM 745 N N . LYS A 1 92 ? -16.594 23.688 12.414 1 93 92 LYS A N 1
ATOM 746 C CA . LYS A 1 92 ? -16.688 24.641 13.508 1 93 92 LYS A CA 1
ATOM 747 C C . LYS A 1 92 ? -18.047 24.531 14.219 1 93 92 LYS A C 1
ATOM 749 O O . LYS A 1 92 ? -18.125 24.719 15.43 1 93 92 LYS A O 1
ATOM 754 N N . GLU A 1 93 ? -19.094 24.125 13.484 1 92.75 93 GLU A N 1
ATOM 755 C CA . GLU A 1 93 ? -20.438 24.031 14.047 1 92.75 93 GLU A CA 1
ATOM 756 C C . GLU A 1 93 ? -20.562 22.781 14.93 1 92.75 93 GLU A C 1
ATOM 758 O O . GLU A 1 93 ? -21.469 22.703 15.773 1 92.75 93 GLU A O 1
ATOM 763 N N . GLU A 1 94 ? -19.672 21.906 14.773 1 94.12 94 GLU A N 1
ATOM 764 C CA . GLU A 1 94 ? -19.797 20.625 15.461 1 94.12 94 GLU A CA 1
ATOM 765 C C . GLU A 1 94 ? -18.953 20.609 16.734 1 94.12 94 GLU A C 1
ATOM 767 O O . GLU A 1 94 ? -19.062 19.688 17.547 1 94.12 94 GLU A O 1
ATOM 772 N N . ILE A 1 95 ? -18.172 21.594 16.969 1 94.44 95 ILE A N 1
ATOM 773 C CA . ILE A 1 95 ? -17.141 21.547 18.016 1 94.44 95 ILE A CA 1
ATOM 774 C C . ILE A 1 95 ? -17.812 21.375 19.375 1 94.44 95 ILE A C 1
ATOM 776 O O . ILE A 1 95 ? -17.297 20.672 20.234 1 94.44 95 ILE A O 1
ATOM 780 N N . LYS A 1 96 ? -18.953 22.031 19.625 1 95.31 96 LYS A N 1
ATOM 781 C CA . LYS A 1 96 ? -19.641 21.969 20.906 1 95.31 96 LYS A CA 1
ATOM 782 C C . LYS A 1 96 ? -20.047 20.547 21.25 1 95.31 96 LYS A C 1
ATOM 784 O O . LYS A 1 96 ? -20.016 20.141 22.406 1 95.31 96 LYS A O 1
ATOM 789 N N . LYS A 1 97 ? -20.328 19.797 20.234 1 95.81 97 LYS A N 1
ATOM 790 C CA . LYS A 1 97 ? -20.797 18.438 20.438 1 95.81 97 LYS A CA 1
ATOM 791 C C . LYS A 1 97 ? -19.625 17.453 20.422 1 95.81 97 LYS A C 1
ATOM 793 O O . LYS A 1 97 ? -19.656 16.438 21.141 1 95.81 97 LYS A O 1
ATOM 798 N N . VAL A 1 98 ? -18.609 17.734 19.703 1 95.88 98 VAL A N 1
ATOM 799 C CA . VAL A 1 98 ? -17.547 16.766 19.422 1 95.88 98 VAL A CA 1
ATOM 800 C C . VAL A 1 98 ? -16.469 16.859 20.5 1 95.88 98 VAL A C 1
ATOM 802 O O . VAL A 1 98 ? -15.945 15.844 20.953 1 95.88 98 VAL A O 1
ATOM 805 N N . LEU A 1 99 ? -16.125 18.047 20.938 1 95.44 99 LEU A N 1
ATOM 806 C CA . LEU A 1 99 ? -15 18.234 21.844 1 95.44 99 LEU A CA 1
ATOM 807 C C . LEU A 1 99 ? -15.219 17.5 23.156 1 95.44 99 LEU A C 1
ATOM 809 O O . LEU A 1 99 ? -14.312 16.828 23.641 1 95.44 99 LEU A O 1
ATOM 813 N N . PRO A 1 100 ? -16.438 17.531 23.766 1 95.19 100 PRO A N 1
ATOM 814 C CA . PRO A 1 100 ? -16.672 16.75 24.984 1 95.19 100 PRO A CA 1
ATOM 815 C C . PRO A 1 100 ? -16.453 15.25 24.781 1 95.19 100 PRO A C 1
ATOM 817 O O . PRO A 1 100 ? -15.898 14.578 25.656 1 95.19 100 PRO A O 1
ATOM 820 N N . LEU A 1 101 ? -16.844 14.773 23.609 1 95.44 101 LEU A N 1
ATOM 821 C CA . LEU A 1 101 ? -16.656 13.352 23.312 1 95.44 101 LEU A CA 1
ATOM 822 C C . LEU A 1 101 ? -15.172 13 23.266 1 95.44 101 LEU A C 1
ATOM 824 O O . LEU A 1 101 ? -14.758 11.945 23.766 1 95.44 101 LEU A O 1
ATOM 828 N N . VAL A 1 102 ? -14.383 13.859 22.688 1 94.31 102 VAL A N 1
ATOM 829 C CA . VAL A 1 102 ? -12.945 13.656 22.594 1 94.31 102 VAL A CA 1
ATOM 830 C C . VAL A 1 102 ? -12.336 13.641 24 1 94.31 102 VAL A C 1
ATOM 832 O O . VAL A 1 102 ? -11.586 12.727 24.344 1 94.31 102 VAL A O 1
ATOM 835 N N . LEU A 1 103 ? -12.727 14.562 24.812 1 93 103 LEU A N 1
ATOM 836 C CA . LEU A 1 103 ? -12.148 14.727 26.141 1 93 103 LEU A CA 1
ATOM 837 C C . LEU A 1 103 ? -12.586 13.594 27.062 1 93 103 LEU A C 1
ATOM 839 O O . LEU A 1 103 ? -11.875 13.258 28.016 1 93 103 LEU A O 1
ATOM 843 N N . GLU A 1 104 ? -13.672 13.016 26.75 1 92 104 GLU A N 1
ATOM 844 C CA . GLU A 1 104 ? -14.203 11.938 27.562 1 92 104 GLU A CA 1
ATOM 845 C C . GLU A 1 104 ? -13.695 10.578 27.094 1 92 104 GLU A C 1
ATOM 847 O O . GLU A 1 104 ? -14.062 9.539 27.656 1 92 104 GLU A O 1
ATOM 852 N N . GLY A 1 105 ? -12.945 10.578 26.031 1 89.31 105 GLY A N 1
ATOM 853 C CA . GLY A 1 105 ? -12.383 9.336 25.547 1 89.31 105 GLY A CA 1
ATOM 854 C C . GLY A 1 105 ? -13.328 8.562 24.641 1 89.31 105 GLY A C 1
ATOM 855 O O . GLY A 1 105 ? -13.18 7.355 24.469 1 89.31 105 GLY A O 1
ATOM 856 N N . ARG A 1 106 ? -14.312 9.242 24.109 1 92.31 106 ARG A N 1
ATOM 857 C CA . ARG A 1 106 ? -15.305 8.586 23.266 1 92.31 106 ARG A CA 1
ATOM 858 C C . ARG A 1 106 ? -14.961 8.742 21.781 1 92.31 106 ARG A C 1
ATOM 860 O O . ARG A 1 106 ? -15.766 8.406 20.922 1 92.31 106 ARG A O 1
ATOM 867 N N . ALA A 1 107 ? -13.93 9.344 21.469 1 93.56 107 ALA A N 1
ATOM 868 C CA . ALA A 1 107 ? -13.375 9.406 20.125 1 93.56 107 ALA A CA 1
ATOM 869 C C . ALA A 1 107 ? -12.172 8.484 19.984 1 93.56 107 ALA A C 1
ATOM 871 O O . ALA A 1 107 ? -11.414 8.281 20.938 1 93.56 107 ALA A O 1
ATOM 872 N N . LYS A 1 108 ? -12.055 7.953 18.781 1 92.75 108 LYS A N 1
ATOM 873 C CA . LYS A 1 108 ? -10.953 7.031 18.531 1 92.75 108 LYS A CA 1
ATOM 874 C C . LYS A 1 108 ? -9.625 7.777 18.406 1 92.75 108 LYS A C 1
ATOM 876 O O . LYS A 1 108 ? -9.5 8.711 17.625 1 92.75 108 LYS A O 1
ATOM 881 N N . LEU A 1 109 ? -8.695 7.395 19.297 1 96.38 109 LEU A N 1
ATOM 882 C CA . LEU A 1 109 ? -7.324 7.891 19.156 1 96.38 109 LEU A CA 1
ATOM 883 C C . LEU A 1 109 ? -6.559 7.102 18.109 1 96.38 109 LEU A C 1
ATOM 885 O O . LEU A 1 109 ? -6.496 5.875 18.172 1 96.38 109 LEU A O 1
ATOM 889 N N . GLN A 1 110 ? -6.07 7.824 17.141 1 96.94 110 GLN A N 1
ATOM 890 C CA . GLN A 1 110 ? -5.285 7.211 16.078 1 96.94 110 GLN A CA 1
ATOM 891 C C . GLN A 1 110 ? -3.809 7.562 16.219 1 96.94 110 GLN A C 1
ATOM 893 O O . GLN A 1 110 ? -3.465 8.664 16.656 1 96.94 110 GLN A O 1
ATOM 898 N N . GLU A 1 111 ? -2.986 6.621 15.883 1 98.25 111 GLU A N 1
ATOM 899 C CA . GLU A 1 111 ? -1.559 6.863 15.703 1 98.25 111 GLU A CA 1
ATOM 900 C C . GLU A 1 111 ? -1.159 6.762 14.234 1 98.25 111 GLU A C 1
ATOM 902 O O . GLU A 1 111 ? -1.289 5.695 13.625 1 98.25 111 GLU A O 1
ATOM 907 N N . ARG A 1 112 ? -0.668 7.828 13.734 1 98.5 112 ARG A N 1
ATOM 908 C CA . ARG A 1 112 ? -0.285 7.875 12.32 1 98.5 112 ARG A CA 1
ATOM 909 C C . ARG A 1 112 ? 1.231 7.918 12.172 1 98.5 112 ARG A C 1
ATOM 911 O O . ARG A 1 112 ? 1.918 8.609 12.922 1 98.5 112 ARG A O 1
ATOM 918 N N . LEU A 1 113 ? 1.675 7.137 11.188 1 98.75 113 LEU A N 1
ATOM 919 C CA . LEU A 1 113 ? 3.094 7.016 10.867 1 98.75 113 LEU A CA 1
ATOM 920 C C . LEU A 1 113 ? 3.662 8.352 10.406 1 98.75 113 LEU A C 1
ATOM 922 O O . LEU A 1 113 ? 3.031 9.062 9.625 1 98.75 113 LEU A O 1
ATOM 926 N N . MET A 1 114 ? 4.844 8.688 10.922 1 98.94 114 MET A N 1
ATOM 927 C CA . MET A 1 114 ? 5.613 9.828 10.438 1 98.94 114 MET A CA 1
ATOM 928 C C . MET A 1 114 ? 6.969 9.375 9.898 1 98.94 114 MET A C 1
ATOM 930 O O . MET A 1 114 ? 7.398 8.25 10.148 1 98.94 114 MET A O 1
ATOM 934 N N . ILE A 1 115 ? 7.574 10.289 9.172 1 98.94 115 ILE A N 1
ATOM 935 C CA . ILE A 1 115 ? 8.883 9.953 8.617 1 98.94 115 ILE A CA 1
ATOM 936 C C . ILE A 1 115 ? 9.93 10.938 9.125 1 98.94 115 ILE A C 1
ATOM 938 O O . ILE A 1 115 ? 9.641 12.125 9.305 1 98.94 115 ILE A O 1
ATOM 942 N N . ASP A 1 116 ? 11.141 10.43 9.367 1 98.88 116 ASP A N 1
ATOM 943 C CA . ASP A 1 116 ? 12.328 11.242 9.586 1 98.88 116 ASP A CA 1
ATOM 944 C C . ASP A 1 116 ? 13.078 11.484 8.281 1 98.88 116 ASP A C 1
ATOM 946 O O . ASP A 1 116 ? 13.211 10.578 7.457 1 98.88 116 ASP A O 1
ATOM 950 N N . VAL A 1 117 ? 13.547 12.68 8.117 1 98.88 117 VAL A N 1
ATOM 951 C CA . VAL A 1 117 ? 14.281 13.023 6.902 1 98.88 117 VAL A CA 1
ATOM 952 C C . VAL A 1 117 ? 15.672 13.547 7.277 1 98.88 117 VAL A C 1
ATOM 954 O O . VAL A 1 117 ? 15.797 14.398 8.164 1 98.88 117 VAL A O 1
ATOM 957 N N . TYR A 1 118 ? 16.609 13.031 6.594 1 98.81 118 TYR A N 1
ATOM 958 C CA . TYR A 1 118 ? 18 13.469 6.719 1 98.81 118 TYR A CA 1
ATOM 959 C C . TYR A 1 118 ? 18.531 13.961 5.379 1 98.81 118 TYR A C 1
ATOM 961 O O . TYR A 1 118 ? 18.141 13.461 4.324 1 98.81 118 TYR A O 1
ATOM 969 N N . LEU A 1 119 ? 19.422 14.906 5.414 1 98.5 119 LEU A N 1
ATOM 970 C CA . LEU A 1 119 ? 20.125 15.406 4.242 1 98.5 119 LEU A CA 1
ATOM 971 C C . LEU A 1 119 ? 21.641 15.234 4.406 1 98.5 119 LEU A C 1
ATOM 973 O O . LEU A 1 119 ? 22.219 15.727 5.375 1 98.5 119 LEU A O 1
ATOM 977 N N . ARG A 1 120 ? 22.188 14.5 3.559 1 98.06 120 ARG A N 1
ATOM 978 C CA . ARG A 1 120 ? 23.641 14.383 3.486 1 98.06 120 ARG A CA 1
ATOM 979 C C . ARG A 1 120 ? 24.203 15.242 2.359 1 98.06 120 ARG A C 1
ATOM 981 O O . ARG A 1 120 ? 23.906 15.008 1.186 1 98.06 120 ARG A O 1
ATOM 988 N N . SER A 1 121 ? 24.953 16.234 2.711 1 94.31 121 SER A N 1
ATOM 989 C CA . SER A 1 121 ? 25.656 17.109 1.782 1 94.31 121 SER A CA 1
ATOM 990 C C . SER A 1 121 ? 27.141 17.234 2.137 1 94.31 121 SER A C 1
ATOM 992 O O . SER A 1 121 ? 27.484 17.516 3.283 1 94.31 121 SER A O 1
ATOM 994 N N . ARG A 1 122 ? 28.031 17.016 1.134 1 90.5 122 ARG A N 1
ATOM 995 C CA . ARG A 1 122 ? 29.484 17.094 1.318 1 90.5 122 ARG A CA 1
ATOM 996 C C . ARG A 1 122 ? 29.922 16.328 2.561 1 90.5 122 ARG A C 1
ATOM 998 O O . ARG A 1 122 ? 30.625 16.859 3.412 1 90.5 122 ARG A O 1
ATOM 1005 N N . ASN A 1 123 ? 29.406 15.219 2.852 1 89.31 123 ASN A N 1
ATOM 1006 C CA . ASN A 1 123 ? 29.797 14.266 3.893 1 89.31 123 ASN A CA 1
ATOM 1007 C C . ASN A 1 123 ? 29.234 14.68 5.254 1 89.31 123 ASN A C 1
ATOM 1009 O O . ASN A 1 123 ? 29.719 14.211 6.289 1 89.31 123 ASN A O 1
ATOM 1013 N N . ARG A 1 124 ? 28.438 15.641 5.277 1 96.81 124 ARG A N 1
ATOM 1014 C CA . ARG A 1 124 ? 27.75 16.016 6.516 1 96.81 124 ARG A CA 1
ATOM 1015 C C . ARG A 1 124 ? 26.297 15.555 6.5 1 96.81 124 ARG A C 1
ATOM 1017 O O . ARG A 1 124 ? 25.578 15.805 5.535 1 96.81 124 ARG A O 1
ATOM 1024 N N . LEU A 1 125 ? 25.938 14.867 7.543 1 97.75 125 LEU A N 1
ATOM 1025 C CA . LEU A 1 125 ? 24.578 14.383 7.695 1 97.75 125 LEU A CA 1
ATOM 1026 C C . LEU A 1 125 ? 23.781 15.297 8.625 1 97.75 125 LEU A C 1
ATOM 1028 O O . LEU A 1 125 ? 24.156 15.5 9.781 1 97.75 125 LEU A O 1
ATOM 1032 N N . ARG A 1 126 ? 22.688 15.898 8.148 1 98.12 126 ARG A N 1
ATOM 1033 C CA . ARG A 1 126 ? 21.828 16.781 8.922 1 98.12 126 ARG A CA 1
ATOM 1034 C C . ARG A 1 126 ? 20.438 16.172 9.086 1 98.12 126 ARG A C 1
ATOM 1036 O O . ARG A 1 126 ? 19.828 15.727 8.117 1 98.12 126 ARG A O 1
ATOM 1043 N N . TYR A 1 127 ? 20 16.125 10.289 1 98.12 127 TYR A N 1
ATOM 1044 C CA . TYR A 1 127 ? 18.609 15.773 10.562 1 98.12 127 TYR A CA 1
ATOM 1045 C C . TYR A 1 127 ? 17.688 16.969 10.297 1 98.12 127 TYR A C 1
ATOM 1047 O O . TYR A 1 127 ? 17.859 18.031 10.883 1 98.12 127 TYR A O 1
ATOM 1055 N N . LEU A 1 128 ? 16.688 16.797 9.461 1 97.88 128 LEU A N 1
ATOM 1056 C CA . LEU A 1 128 ? 15.852 17.938 9.07 1 97.88 128 LEU A CA 1
ATOM 1057 C C . LEU A 1 128 ? 14.57 17.969 9.898 1 97.88 128 LEU A C 1
ATOM 1059 O O . LEU A 1 128 ? 13.953 19.031 10.039 1 97.88 128 LEU A O 1
ATOM 1063 N N . GLY A 1 129 ? 14.133 16.75 10.383 1 97.25 129 GLY A N 1
ATOM 1064 C CA . GLY A 1 129 ? 12.938 16.703 11.203 1 97.25 129 GLY A CA 1
ATOM 1065 C C . GLY A 1 129 ? 12.039 15.523 10.891 1 97.25 129 GLY A C 1
ATOM 1066 O O . GLY A 1 129 ? 12.445 14.594 10.203 1 97.25 129 GLY A O 1
ATOM 1067 N N . ASN A 1 130 ? 10.844 15.484 11.578 1 98.06 130 ASN A N 1
ATOM 1068 C CA . ASN A 1 130 ? 9.812 14.477 11.359 1 98.06 130 ASN A CA 1
ATOM 1069 C C . ASN A 1 130 ? 8.586 15.062 10.672 1 98.06 130 ASN A C 1
ATOM 1071 O O . ASN A 1 130 ? 8.203 16.203 10.953 1 98.06 130 ASN A O 1
ATOM 1075 N N . TYR A 1 131 ? 8.016 14.297 9.766 1 98.75 131 TYR A N 1
ATOM 1076 C CA . TYR A 1 131 ? 6.969 14.844 8.914 1 98.75 131 TYR A CA 1
ATOM 1077 C C . TYR A 1 131 ? 5.824 13.852 8.75 1 98.75 131 TYR A C 1
ATOM 1079 O O . TYR A 1 131 ? 6.043 12.641 8.727 1 98.75 131 TYR A O 1
ATOM 1087 N N . LEU A 1 132 ? 4.637 14.391 8.547 1 98.81 132 LEU A N 1
ATOM 1088 C CA . LEU A 1 132 ? 3.43 13.57 8.578 1 98.81 132 LEU A CA 1
ATOM 1089 C C . LEU A 1 132 ? 2.998 13.195 7.164 1 98.81 132 LEU A C 1
ATOM 1091 O O . LEU A 1 132 ? 2.402 12.133 6.957 1 98.81 132 LEU A O 1
ATOM 1095 N N . ASN A 1 133 ? 3.367 13.992 6.152 1 98.56 133 ASN A N 1
ATOM 1096 C CA . ASN A 1 133 ? 2.9 13.719 4.797 1 98.56 133 ASN A CA 1
ATOM 1097 C C . ASN A 1 133 ? 3.998 13.094 3.939 1 98.56 133 ASN A C 1
ATOM 1099 O O . ASN A 1 133 ? 3.885 11.938 3.521 1 98.56 133 ASN A O 1
ATOM 1103 N N . ASP A 1 134 ? 5.004 14 3.65 1 98.88 134 ASP A N 1
ATOM 1104 C CA . ASP A 1 134 ? 5.867 13.461 2.602 1 98.88 134 ASP A CA 1
ATOM 1105 C C . ASP A 1 134 ? 7.176 14.234 2.512 1 98.88 134 ASP A C 1
ATOM 1107 O O . ASP A 1 134 ? 7.32 15.289 3.135 1 98.88 134 ASP A O 1
ATOM 1111 N N . ALA A 1 135 ? 8.156 13.656 1.93 1 98.88 135 ALA A N 1
ATOM 1112 C CA . ALA A 1 135 ? 9.359 14.266 1.366 1 98.88 135 ALA A CA 1
ATOM 1113 C C . ALA A 1 135 ? 9.328 14.234 -0.159 1 98.88 135 ALA A C 1
ATOM 1115 O O . ALA A 1 135 ? 9.156 13.172 -0.761 1 98.88 135 ALA A O 1
ATOM 1116 N N . VAL A 1 136 ? 9.5 15.414 -0.821 1 98.69 136 VAL A N 1
ATOM 1117 C CA . VAL A 1 136 ? 9.406 15.523 -2.273 1 98.69 136 VAL A CA 1
ATOM 1118 C C . VAL A 1 136 ? 10.695 16.125 -2.834 1 98.69 136 VAL A C 1
ATOM 1120 O O . VAL A 1 136 ? 11.148 17.172 -2.361 1 98.69 13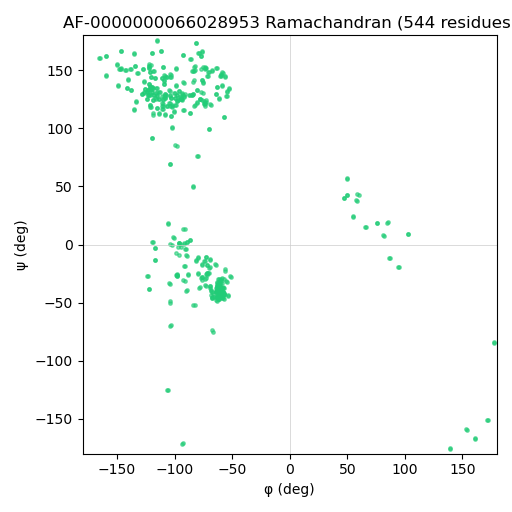6 VAL A O 1
ATOM 1123 N N . ILE A 1 137 ? 11.289 15.484 -3.719 1 97.25 137 ILE A N 1
ATOM 1124 C CA . ILE A 1 137 ? 12.375 16.062 -4.504 1 97.25 137 ILE A CA 1
ATOM 1125 C C . ILE A 1 137 ? 11.875 16.406 -5.906 1 97.25 137 ILE A C 1
ATOM 1127 O O . ILE A 1 137 ? 11.367 15.539 -6.621 1 97.25 137 ILE A O 1
ATOM 1131 N N . SER A 1 138 ? 11.977 17.625 -6.289 1 94.56 138 SER A N 1
ATOM 1132 C CA . SER A 1 138 ? 11.469 18.078 -7.578 1 94.56 138 SER A CA 1
ATOM 1133 C C . SER A 1 138 ? 12.469 18.984 -8.281 1 94.56 138 SER A C 1
ATOM 1135 O O . SER A 1 138 ? 13.422 19.469 -7.66 1 94.56 138 SER A O 1
ATOM 1137 N N . LYS A 1 139 ? 12.227 19.156 -9.523 1 88.88 139 LYS A N 1
ATOM 1138 C CA . LYS A 1 139 ? 13.062 20.047 -10.32 1 88.88 139 LYS A CA 1
ATOM 1139 C C . LYS A 1 139 ? 12.781 21.516 -9.969 1 88.88 139 LYS A C 1
ATOM 1141 O O . LYS A 1 139 ? 11.68 21.844 -9.539 1 88.88 139 LYS A O 1
ATOM 1146 N N . SER A 1 140 ? 13.781 22.141 -10.188 1 79.12 140 SER A N 1
ATOM 1147 C CA . SER A 1 140 ? 13.594 23.578 -10.062 1 79.12 140 SER A CA 1
ATOM 1148 C C . SER A 1 140 ? 12.938 24.156 -11.312 1 79.12 140 SER A C 1
ATOM 1150 O O . SER A 1 140 ? 12.82 23.484 -12.336 1 79.12 140 SER A O 1
ATOM 1152 N N . SER A 1 141 ? 12.469 25.344 -11.172 1 71.94 141 SER A N 1
ATOM 1153 C CA . SER A 1 141 ? 11.719 26 -12.242 1 71.94 141 SER A CA 1
ATOM 1154 C C . SER A 1 141 ? 12.531 26.047 -13.531 1 71.94 141 SER A C 1
ATOM 1156 O O . SER A 1 141 ? 11.961 26.047 -14.625 1 71.94 141 SER A O 1
ATOM 1158 N N . ILE A 1 142 ? 13.656 25.969 -13.461 1 69.19 142 ILE A N 1
ATOM 1159 C CA . ILE A 1 142 ? 14.484 26.172 -14.641 1 69.19 142 ILE A CA 1
ATOM 1160 C C . ILE A 1 142 ? 14.867 24.828 -15.242 1 69.19 142 ILE A C 1
ATOM 1162 O O . ILE A 1 142 ? 15.117 24.719 -16.453 1 69.19 142 ILE A O 1
ATOM 1166 N N . ALA A 1 143 ? 14.852 23.938 -14.344 1 68 143 ALA A N 1
ATOM 1167 C CA . ALA A 1 143 ? 15.281 22.625 -14.812 1 68 143 ALA A CA 1
ATOM 1168 C C . ALA A 1 143 ? 14.18 21.938 -15.617 1 68 143 ALA A C 1
ATOM 1170 O O . ALA A 1 143 ? 13 22 -15.258 1 68 143 ALA A O 1
ATOM 1171 N N . ARG A 1 144 ? 14.523 21.422 -16.797 1 71.5 144 ARG A N 1
ATOM 1172 C CA . ARG A 1 144 ? 13.586 20.688 -17.625 1 71.5 144 ARG A CA 1
ATOM 1173 C C . ARG A 1 144 ? 13.305 19.297 -17.047 1 71.5 144 ARG A C 1
ATOM 1175 O O . ARG A 1 144 ? 12.172 18.812 -17.078 1 71.5 144 ARG A O 1
ATOM 1182 N N . ILE A 1 145 ? 14.336 18.672 -16.422 1 81.12 145 ILE A N 1
ATOM 1183 C CA . ILE A 1 145 ? 14.227 17.312 -15.922 1 81.12 145 ILE A CA 1
ATOM 1184 C C . ILE A 1 145 ? 15.297 17.062 -14.859 1 81.12 145 ILE A C 1
ATOM 1186 O O . ILE A 1 145 ? 16.391 17.625 -14.922 1 81.12 145 ILE A O 1
ATOM 1190 N N . ILE A 1 146 ? 14.93 16.266 -13.891 1 87.81 146 ILE A N 1
ATOM 1191 C CA . ILE A 1 146 ? 15.93 15.898 -12.898 1 87.81 146 ILE A CA 1
ATOM 1192 C C . ILE A 1 146 ? 16.141 14.383 -12.922 1 87.81 146 ILE A C 1
ATOM 1194 O O . ILE A 1 146 ? 15.234 13.633 -13.297 1 87.81 146 ILE A O 1
ATOM 1198 N N . ARG A 1 147 ? 17.359 14.062 -12.602 1 93 147 ARG A N 1
ATOM 1199 C CA . ARG A 1 147 ? 17.719 12.664 -12.461 1 93 147 ARG A CA 1
ATOM 1200 C C . ARG A 1 147 ? 17.984 12.312 -11 1 93 147 ARG A C 1
ATOM 1202 O O . ARG A 1 147 ? 18.812 12.945 -10.344 1 93 147 ARG A O 1
ATOM 1209 N N . THR A 1 148 ? 17.328 11.344 -10.484 1 93.5 148 THR A N 1
ATOM 1210 C CA . THR A 1 148 ? 17.438 10.938 -9.086 1 93.5 148 THR A CA 1
ATOM 1211 C C . THR A 1 148 ? 17.594 9.422 -8.977 1 93.5 148 THR A C 1
ATOM 1213 O O . THR A 1 148 ? 16.781 8.672 -9.492 1 93.5 148 THR A O 1
ATOM 1216 N N . LYS A 1 149 ? 18.672 9 -8.336 1 96.56 149 LYS A N 1
ATOM 1217 C CA . LYS A 1 149 ? 18.812 7.578 -8.023 1 96.56 149 LYS A CA 1
ATOM 1218 C C . LYS A 1 149 ? 18.078 7.223 -6.734 1 96.56 149 LYS A C 1
ATOM 1220 O O . LYS A 1 149 ? 18.109 7.98 -5.762 1 96.56 149 LYS A O 1
ATOM 1225 N N . VAL A 1 150 ? 17.453 6.098 -6.738 1 97.5 150 VAL A N 1
ATOM 1226 C CA . VAL A 1 150 ? 16.656 5.648 -5.598 1 97.5 150 VAL A CA 1
ATOM 1227 C C . VAL A 1 150 ? 17.266 4.379 -5.012 1 97.5 150 VAL A C 1
ATOM 1229 O O . VAL A 1 150 ? 17.5 3.406 -5.734 1 97.5 150 VAL A O 1
ATOM 1232 N N . PHE A 1 151 ? 17.547 4.422 -3.754 1 98.38 151 PHE A N 1
ATOM 1233 C CA . PHE A 1 151 ? 18.047 3.271 -3.014 1 98.38 151 PHE A CA 1
ATOM 1234 C C . PHE A 1 151 ? 17.047 2.838 -1.943 1 98.38 151 PHE A C 1
ATOM 1236 O O . PHE A 1 151 ? 16.5 3.676 -1.232 1 98.38 151 PHE A O 1
ATOM 1243 N N . ILE A 1 152 ? 16.812 1.566 -1.85 1 98.31 152 ILE A N 1
ATOM 1244 C CA . ILE A 1 152 ? 15.984 0.999 -0.789 1 98.31 152 ILE A CA 1
ATOM 1245 C C . ILE A 1 152 ? 16.797 -0.021 0.007 1 98.31 152 ILE A C 1
ATOM 1247 O O . ILE A 1 152 ? 17.281 -1.007 -0.551 1 98.31 152 ILE A O 1
ATOM 1251 N N . ASN A 1 153 ? 16.938 0.232 1.283 1 97.69 153 ASN A N 1
ATOM 1252 C CA . ASN A 1 153 ? 17.781 -0.581 2.154 1 97.69 153 ASN A CA 1
ATOM 1253 C C . ASN A 1 153 ? 19.172 -0.788 1.556 1 97.69 153 ASN A C 1
ATOM 1255 O O . ASN A 1 153 ? 19.672 -1.911 1.521 1 97.69 153 ASN A O 1
ATOM 1259 N N . GLY A 1 154 ? 19.672 0.261 1.031 1 97 154 GLY A N 1
ATOM 1260 C CA . GLY A 1 154 ? 21.047 0.251 0.565 1 97 154 GLY A CA 1
ATOM 1261 C C . GLY A 1 154 ? 21.203 -0.249 -0.86 1 97 154 GLY A C 1
ATOM 1262 O O . GLY A 1 154 ? 22.25 -0.082 -1.479 1 97 154 GLY A O 1
ATOM 1263 N N . GLU A 1 155 ? 20.156 -0.825 -1.428 1 96.62 155 GLU A N 1
ATOM 1264 C CA . GLU A 1 155 ? 20.188 -1.342 -2.793 1 96.62 155 GLU A CA 1
ATOM 1265 C C . GLU A 1 155 ? 19.688 -0.301 -3.791 1 96.62 155 GLU A C 1
ATOM 1267 O O . GLU A 1 155 ? 18.641 0.305 -3.594 1 96.62 155 GLU A O 1
ATOM 1272 N N . GLU A 1 156 ? 20.484 -0.076 -4.855 1 96.25 156 GLU A N 1
ATOM 1273 C CA . GLU A 1 156 ? 20.016 0.794 -5.926 1 96.25 156 GLU A CA 1
ATOM 1274 C C . GLU A 1 156 ? 18.859 0.146 -6.695 1 96.25 156 GLU A C 1
ATOM 1276 O O . GLU A 1 156 ? 19.031 -0.917 -7.297 1 96.25 156 GLU A O 1
ATOM 1281 N N . VAL A 1 157 ? 17.797 0.756 -6.707 1 95.19 157 VAL A N 1
ATOM 1282 C CA . VAL A 1 157 ? 16.594 0.136 -7.25 1 95.19 157 VAL A CA 1
ATOM 1283 C C . VAL A 1 157 ? 16.297 0.711 -8.633 1 95.19 157 VAL A C 1
ATOM 1285 O O . VAL A 1 157 ? 16.062 -0.035 -9.586 1 95.19 157 VAL A O 1
ATOM 1288 N N . LEU A 1 158 ? 16.281 1.991 -8.758 1 93.44 158 LEU A N 1
ATOM 1289 C CA . LEU A 1 158 ? 15.984 2.621 -10.039 1 93.44 158 LEU A CA 1
ATOM 1290 C C . LEU A 1 158 ? 16.5 4.051 -10.078 1 93.44 158 LEU A C 1
ATOM 1292 O O . LEU A 1 158 ? 16.906 4.598 -9.055 1 93.44 158 LEU A O 1
ATOM 1296 N N . GLU A 1 159 ? 16.594 4.52 -11.289 1 93.31 159 GLU A N 1
ATOM 1297 C CA . GLU A 1 159 ? 16.859 5.934 -11.547 1 93.31 159 GLU A CA 1
ATOM 1298 C C . GLU A 1 159 ? 15.656 6.602 -12.211 1 93.31 159 GLU A C 1
ATOM 1300 O O . GLU A 1 159 ? 15.172 6.137 -13.242 1 93.31 159 GLU A O 1
ATOM 1305 N N . VAL A 1 160 ? 15.227 7.641 -11.578 1 92.81 160 VAL A N 1
ATOM 1306 C CA . VAL A 1 160 ? 14.055 8.336 -12.109 1 92.81 160 VAL A CA 1
ATOM 1307 C C . VAL A 1 160 ? 14.5 9.57 -12.891 1 92.81 160 VAL A C 1
ATOM 1309 O O . VAL A 1 160 ? 15.273 10.383 -12.391 1 92.81 160 VAL A O 1
ATOM 1312 N N . PHE A 1 161 ? 14.039 9.648 -14.117 1 91.44 161 PHE A N 1
ATOM 1313 C CA . PHE A 1 161 ? 14.148 10.82 -14.969 1 91.44 161 PHE A CA 1
ATOM 1314 C C . PHE A 1 161 ? 12.789 11.492 -15.148 1 91.44 161 PHE A C 1
ATOM 1316 O O . PHE A 1 161 ? 11.859 10.883 -15.68 1 91.44 161 PHE A O 1
ATOM 1323 N N . GLY A 1 162 ? 12.664 12.641 -14.602 1 92.12 162 GLY A N 1
ATOM 1324 C CA . GLY A 1 162 ? 11.367 13.297 -14.688 1 92.12 162 GLY A CA 1
ATOM 1325 C C . GLY A 1 162 ? 11.281 14.562 -13.852 1 92.12 162 GLY A C 1
ATOM 1326 O O . GLY A 1 162 ? 12.289 15.25 -13.656 1 92.12 162 GLY A O 1
ATOM 1327 N N . ASP A 1 163 ? 10.07 14.883 -13.398 1 93.38 163 ASP A N 1
ATOM 1328 C CA . ASP A 1 163 ? 9.844 16.109 -12.633 1 93.38 163 ASP A CA 1
ATOM 1329 C C . ASP A 1 163 ? 10.266 15.93 -11.18 1 93.38 163 ASP A C 1
ATOM 1331 O O . ASP A 1 163 ? 10.469 16.906 -10.461 1 93.38 163 ASP A O 1
ATOM 1335 N N . GLY A 1 164 ? 10.266 14.664 -10.703 1 95.19 164 GLY A N 1
ATOM 1336 C CA . GLY A 1 164 ? 10.68 14.453 -9.328 1 95.19 164 GLY A CA 1
ATOM 1337 C C . GLY A 1 164 ? 10.219 13.125 -8.766 1 95.19 164 GLY A C 1
ATOM 1338 O O . GLY A 1 164 ? 9.859 12.211 -9.516 1 95.19 164 GLY A O 1
ATOM 1339 N N . VAL A 1 165 ? 10.344 13.016 -7.426 1 97.69 165 VAL A N 1
ATOM 1340 C CA . VAL A 1 165 ? 9.93 11.828 -6.691 1 97.69 165 VAL A CA 1
ATOM 1341 C C . VAL A 1 165 ? 9.305 12.242 -5.355 1 97.69 165 VAL A C 1
ATOM 1343 O O . VAL A 1 165 ? 9.672 13.266 -4.781 1 97.69 165 VAL A O 1
ATOM 1346 N N . ILE A 1 166 ? 8.383 11.406 -4.902 1 98.81 166 ILE A N 1
ATOM 1347 C CA . ILE A 1 166 ? 7.73 11.594 -3.613 1 98.81 166 ILE A CA 1
ATOM 1348 C C . ILE A 1 166 ? 7.926 10.352 -2.75 1 98.81 166 ILE A C 1
ATOM 1350 O O . ILE A 1 166 ? 7.746 9.227 -3.223 1 98.81 166 ILE A O 1
ATOM 1354 N N . LEU A 1 167 ? 8.375 10.469 -1.571 1 98.94 167 LEU A N 1
ATOM 1355 C CA . LEU A 1 167 ? 8.18 9.461 -0.54 1 98.94 167 LEU A CA 1
ATOM 1356 C C . LEU A 1 167 ? 7.152 9.922 0.487 1 98.94 167 LEU A C 1
ATOM 1358 O O . LEU A 1 167 ? 7.375 10.914 1.191 1 98.94 167 LEU A O 1
ATOM 1362 N N . SER A 1 168 ? 6.105 9.18 0.585 1 98.88 168 SER A N 1
ATOM 1363 C CA . SER A 1 168 ? 4.945 9.617 1.354 1 98.88 168 SER A CA 1
ATOM 1364 C C . SER A 1 168 ? 4.605 8.625 2.459 1 98.88 168 SER A C 1
ATOM 1366 O O . SER A 1 168 ? 4.93 7.438 2.357 1 98.88 168 SER A O 1
ATOM 1368 N N . THR A 1 169 ? 4.02 9.117 3.523 1 98.88 169 THR A N 1
ATOM 1369 C CA . THR A 1 169 ? 3.328 8.289 4.504 1 98.88 169 THR A CA 1
ATOM 1370 C C . THR A 1 169 ? 1.922 7.945 4.027 1 98.88 169 THR A C 1
ATOM 1372 O O . THR A 1 169 ? 1.465 8.461 3.002 1 98.88 169 THR A O 1
ATOM 1375 N N . PRO A 1 170 ? 1.191 7.047 4.789 1 98.88 170 PRO A N 1
ATOM 1376 C CA . PRO A 1 170 ? -0.214 6.812 4.449 1 98.88 170 PRO A CA 1
ATOM 1377 C C . PRO A 1 170 ? -1.057 8.086 4.512 1 98.88 170 PRO A C 1
ATOM 1379 O O . PRO A 1 170 ? -1.918 8.297 3.654 1 98.88 170 PRO A O 1
ATOM 1382 N N . THR A 1 171 ? -0.776 8.945 5.477 1 98.56 171 THR A N 1
ATOM 1383 C CA . THR A 1 171 ? -1.505 10.203 5.57 1 98.56 171 THR A CA 1
ATOM 1384 C C . THR A 1 171 ? -1.295 11.047 4.316 1 98.56 171 THR A C 1
ATOM 1386 O O . THR A 1 171 ? -2.256 11.57 3.744 1 98.56 171 THR A O 1
ATOM 1389 N N . GLY A 1 172 ? -0.093 11.094 3.857 1 98.56 172 GLY A N 1
ATOM 1390 C CA . GLY A 1 172 ? 0.246 11.898 2.691 1 98.56 172 GLY A CA 1
ATOM 1391 C C . GLY A 1 172 ? -0.265 11.305 1.392 1 98.56 172 GLY A C 1
ATOM 1392 O O . GLY A 1 172 ? -0.247 11.961 0.352 1 98.56 172 GLY A O 1
ATOM 1393 N N . SER A 1 173 ? -0.75 10.086 1.366 1 98.75 173 SER A N 1
ATOM 1394 C CA . SER A 1 173 ? -1.208 9.43 0.149 1 98.75 173 SER A CA 1
ATOM 1395 C C . SER A 1 173 ? -2.424 10.133 -0.44 1 98.75 173 SER A C 1
ATOM 1397 O O . SER A 1 173 ? -2.752 9.945 -1.613 1 98.75 173 SER A O 1
ATOM 1399 N N . THR A 1 174 ? -3.145 10.984 0.294 1 97.12 174 THR A N 1
ATOM 1400 C CA . THR A 1 174 ? -4.316 11.711 -0.189 1 97.12 174 THR A CA 1
ATOM 1401 C C . THR A 1 174 ? -3.955 13.148 -0.544 1 97.12 174 THR A C 1
ATOM 1403 O O . THR A 1 174 ? -4.836 13.961 -0.825 1 97.12 174 THR A O 1
ATOM 1406 N N . ALA A 1 175 ? -2.689 13.453 -0.481 1 96.81 175 ALA A N 1
ATOM 1407 C CA . ALA A 1 175 ? -2.205 14.789 -0.811 1 96.81 175 ALA A CA 1
ATOM 1408 C C . ALA A 1 175 ? -1.5 14.797 -2.164 1 96.81 175 ALA A C 1
ATOM 1410 O O . ALA A 1 175 ? -2.082 14.406 -3.178 1 96.81 175 ALA A O 1
ATOM 1411 N N . TYR A 1 176 ? -0.184 15.289 -2.223 1 97.31 176 TYR A N 1
ATOM 1412 C CA . TYR A 1 176 ? 0.534 15.43 -3.484 1 97.31 176 TYR A CA 1
ATOM 1413 C C . TYR A 1 176 ? 0.736 14.078 -4.152 1 97.31 176 TYR A C 1
ATOM 1415 O O . TYR A 1 176 ? 0.696 13.969 -5.379 1 97.31 176 TYR A O 1
ATOM 1423 N N . ALA A 1 177 ? 0.945 13.023 -3.379 1 98.31 177 ALA A N 1
ATOM 1424 C CA . ALA A 1 177 ? 1.128 11.688 -3.932 1 98.31 177 ALA A CA 1
ATOM 1425 C C . ALA A 1 177 ? -0.073 11.273 -4.777 1 98.31 177 ALA A C 1
ATOM 1427 O O . ALA A 1 177 ? 0.085 10.641 -5.824 1 98.31 177 ALA A O 1
ATOM 1428 N N . LEU A 1 178 ? -1.22 11.617 -4.266 1 97.31 178 LEU A N 1
ATOM 1429 C CA . LEU A 1 178 ? -2.434 11.289 -5.008 1 97.31 178 LEU A CA 1
ATOM 1430 C C . LEU A 1 178 ? -2.443 11.984 -6.363 1 97.31 178 LEU A C 1
ATOM 1432 O O . LEU A 1 178 ? -2.727 11.352 -7.387 1 97.31 178 LEU A O 1
ATOM 1436 N N . SER A 1 179 ? -2.143 13.203 -6.422 1 95.56 179 SER A N 1
ATOM 1437 C CA . SER A 1 179 ? -2.123 13.992 -7.648 1 95.56 179 SER A CA 1
ATOM 1438 C C . SER A 1 179 ? -1.096 13.453 -8.633 1 95.56 179 SER A C 1
ATOM 1440 O O . SER A 1 179 ? -1.268 13.578 -9.852 1 95.56 179 SER A O 1
ATOM 1442 N N . ALA A 1 180 ? -0.074 12.875 -8.07 1 96.38 180 ALA A N 1
ATOM 1443 C CA . ALA A 1 180 ? 1.013 12.359 -8.906 1 96.38 180 ALA A CA 1
ATOM 1444 C C . ALA A 1 180 ? 0.722 10.938 -9.375 1 96.38 180 ALA A C 1
ATOM 1446 O O . ALA A 1 180 ? 1.584 10.289 -9.961 1 96.38 180 ALA A O 1
ATOM 1447 N N . GLY A 1 181 ? -0.412 10.43 -9.062 1 95.56 181 GLY A N 1
ATOM 1448 C CA . GLY A 1 181 ? -0.812 9.133 -9.594 1 95.56 181 GLY A CA 1
ATOM 1449 C C . GLY A 1 181 ? -0.664 8 -8.594 1 95.56 181 GLY A C 1
ATOM 1450 O O . GLY A 1 181 ? -0.792 6.832 -8.945 1 95.56 181 GLY A O 1
ATOM 1451 N N . GLY A 1 182 ? -0.39 8.273 -7.363 1 97.94 182 GLY A N 1
ATOM 1452 C CA . GLY A 1 182 ? -0.284 7.258 -6.328 1 97.94 182 GLY A CA 1
ATOM 1453 C C . GLY A 1 182 ? -1.632 6.75 -5.852 1 97.94 182 GLY A C 1
ATOM 1454 O O . GLY A 1 182 ? -2.66 7.387 -6.086 1 97.94 182 GLY A O 1
ATOM 1455 N N . PRO A 1 183 ? -1.592 5.605 -5.199 1 98.5 183 PRO A N 1
ATOM 1456 C CA . PRO A 1 183 ? -2.805 5.09 -4.559 1 98.5 183 PRO A CA 1
ATOM 1457 C C . PRO A 1 183 ? -3.143 5.824 -3.264 1 98.5 183 PRO A C 1
ATOM 1459 O O . PRO A 1 183 ? -2.344 6.629 -2.779 1 98.5 183 PRO A O 1
ATOM 1462 N N . ILE A 1 184 ? -4.352 5.605 -2.801 1 98.5 184 ILE A N 1
ATOM 1463 C CA . ILE A 1 184 ? -4.703 5.992 -1.439 1 98.5 184 ILE A CA 1
ATOM 1464 C C . ILE A 1 184 ? -4.352 4.863 -0.474 1 98.5 184 ILE A C 1
ATOM 1466 O O . ILE A 1 184 ? -4.703 3.705 -0.709 1 98.5 184 ILE A O 1
ATOM 1470 N N . VAL A 1 185 ? -3.662 5.137 0.545 1 98.75 185 VAL A N 1
ATOM 1471 C CA . VAL A 1 185 ? -3.277 4.172 1.571 1 98.75 185 VAL A CA 1
ATOM 1472 C C . VAL A 1 185 ? -4.055 4.449 2.857 1 98.75 185 VAL A C 1
ATOM 1474 O O . VAL A 1 185 ? -4.125 5.59 3.312 1 98.75 185 V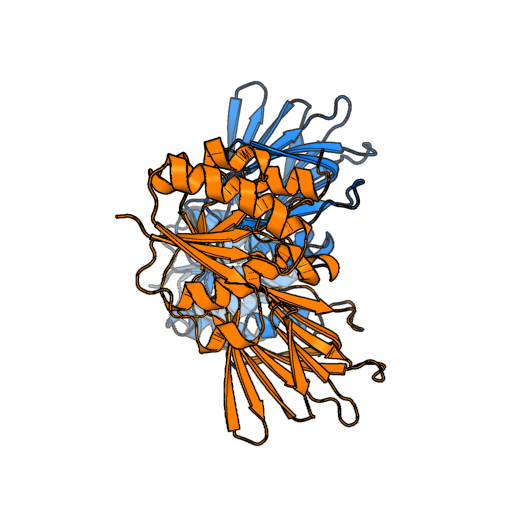AL A O 1
ATOM 1477 N N . TYR A 1 186 ? -4.664 3.432 3.402 1 98.5 186 TYR A N 1
ATOM 1478 C CA . TYR A 1 186 ? -5.398 3.592 4.652 1 98.5 186 TYR A CA 1
ATOM 1479 C C . TYR A 1 186 ? -4.523 4.234 5.723 1 98.5 186 TYR A C 1
ATOM 1481 O O . TYR A 1 186 ? -3.381 3.822 5.93 1 98.5 186 TYR A O 1
ATOM 1489 N N . PRO A 1 187 ? -5.016 5.219 6.457 1 97.19 187 PRO A N 1
ATOM 1490 C CA . PRO A 1 187 ? -4.18 6.129 7.246 1 97.19 187 PRO A CA 1
ATOM 1491 C C . PRO A 1 187 ? -3.406 5.414 8.352 1 97.19 187 PRO A C 1
ATOM 1493 O O . PRO A 1 187 ? -2.305 5.836 8.711 1 97.19 187 PRO A O 1
ATOM 1496 N N . GLU A 1 188 ? -3.932 4.402 8.914 1 96.81 188 GLU A N 1
ATOM 1497 C CA . GLU A 1 188 ? -3.262 3.754 10.039 1 96.81 188 GLU A CA 1
ATOM 1498 C C . GLU A 1 188 ? -2.314 2.656 9.562 1 96.81 188 GLU A C 1
ATOM 1500 O O . GLU A 1 188 ? -1.702 1.961 10.375 1 96.81 188 GLU A O 1
ATOM 1505 N N . SER A 1 189 ? -2.195 2.471 8.242 1 97.88 189 SER A N 1
ATOM 1506 C CA . SER A 1 189 ? -1.279 1.478 7.688 1 97.88 189 SER A CA 1
ATOM 1507 C C . SER A 1 189 ? 0.17 1.815 8.023 1 97.88 189 SER A C 1
ATOM 1509 O O . SER A 1 189 ? 0.504 2.979 8.258 1 97.88 189 SER A O 1
ATOM 1511 N N . GLN A 1 190 ? 1.011 0.768 8.102 1 98.06 190 GLN A N 1
ATOM 1512 C CA . GLN A 1 190 ? 2.441 0.921 8.344 1 98.06 190 GLN A CA 1
ATOM 1513 C C . GLN A 1 190 ? 3.242 0.714 7.062 1 98.06 190 GLN A C 1
ATOM 1515 O O . GLN A 1 190 ? 3.975 -0.268 6.934 1 98.06 190 GLN A O 1
ATOM 1520 N N . ASN A 1 191 ? 3.105 1.659 6.16 1 98.75 191 ASN A N 1
ATOM 1521 C CA . ASN A 1 191 ? 3.736 1.599 4.848 1 98.75 191 ASN A CA 1
ATOM 1522 C C . ASN A 1 191 ? 4.391 2.928 4.477 1 98.75 191 ASN A C 1
ATOM 1524 O O . ASN A 1 191 ? 4.051 3.969 5.043 1 98.75 191 ASN A O 1
ATOM 1528 N N . LEU A 1 192 ? 5.359 2.824 3.658 1 98.88 192 LEU A N 1
ATOM 1529 C CA . LEU A 1 192 ? 5.844 3.963 2.885 1 98.88 192 LEU A CA 1
ATOM 1530 C C . LEU A 1 192 ? 5.367 3.879 1.438 1 98.88 192 LEU A C 1
ATOM 1532 O O . LEU A 1 192 ? 5.199 2.781 0.899 1 98.88 192 LEU A O 1
ATOM 1536 N N . LEU A 1 193 ? 5.082 5.004 0.865 1 98.94 193 LEU A N 1
ATOM 1537 C CA . LEU A 1 193 ? 4.621 5.086 -0.517 1 98.94 193 LEU A CA 1
ATOM 1538 C C . LEU A 1 193 ? 5.586 5.906 -1.365 1 98.94 193 LEU A C 1
ATOM 1540 O O . LEU A 1 193 ? 5.773 7.102 -1.117 1 98.94 193 LEU A O 1
ATOM 1544 N N . PHE A 1 194 ? 6.281 5.242 -2.281 1 98.81 194 PHE A N 1
ATOM 1545 C CA . PHE A 1 194 ? 7.117 5.914 -3.271 1 98.81 194 PHE A CA 1
ATOM 1546 C C . PHE A 1 194 ? 6.324 6.199 -4.543 1 98.81 194 PHE A C 1
ATOM 1548 O O . PHE A 1 194 ? 5.699 5.297 -5.105 1 98.81 194 PHE A O 1
ATOM 1555 N N . VAL A 1 195 ? 6.336 7.453 -5.07 1 98.62 195 VAL A N 1
ATOM 1556 C CA . VAL A 1 195 ? 5.621 7.848 -6.281 1 98.62 195 VAL A CA 1
ATOM 1557 C C . VAL A 1 195 ? 6.523 8.703 -7.16 1 98.62 195 VAL A C 1
ATOM 1559 O O . VAL A 1 195 ? 6.938 9.797 -6.766 1 98.62 195 VAL A O 1
ATOM 1562 N N . PRO A 1 196 ? 6.875 8.25 -8.391 1 97.38 196 PRO A N 1
ATOM 1563 C CA . PRO A 1 196 ? 7.555 9.133 -9.336 1 97.38 196 PRO A CA 1
ATOM 1564 C C . PRO A 1 196 ? 6.633 10.211 -9.906 1 97.38 196 PRO A C 1
ATOM 1566 O O . PRO A 1 196 ? 5.438 9.969 -10.094 1 97.38 196 PRO A O 1
ATOM 1569 N N . ILE A 1 197 ? 7.184 11.367 -10.141 1 96.62 197 ILE A N 1
ATOM 1570 C CA . ILE A 1 197 ? 6.402 12.453 -10.719 1 96.62 197 ILE A CA 1
ATOM 1571 C C . ILE A 1 197 ? 6.738 12.602 -12.203 1 96.62 197 ILE A C 1
ATOM 1573 O O . ILE A 1 197 ? 7.844 13.008 -12.555 1 96.62 197 ILE A O 1
ATOM 1577 N N . CYS A 1 198 ? 5.781 12.258 -13.094 1 93 198 CYS A N 1
ATOM 1578 C CA . CYS A 1 198 ? 5.902 12.367 -14.539 1 93 198 CYS A CA 1
ATOM 1579 C C . CYS A 1 198 ? 7.203 11.742 -15.023 1 93 198 CYS A C 1
ATOM 1581 O O . CYS A 1 198 ? 7.988 12.391 -15.719 1 93 198 CYS A O 1
ATOM 1583 N N . PRO A 1 199 ? 7.387 10.555 -14.727 1 92.56 199 PRO A N 1
ATOM 1584 C CA . PRO A 1 199 ? 8.617 9.906 -15.188 1 92.56 199 PRO A CA 1
ATOM 1585 C C . PRO A 1 199 ? 8.664 9.727 -16.703 1 92.56 199 PRO A C 1
ATOM 1587 O O . PRO A 1 199 ? 7.625 9.516 -17.328 1 92.56 199 PRO A O 1
ATOM 1590 N N . HIS A 1 200 ? 9.812 9.758 -17.203 1 88.81 200 HIS A N 1
ATOM 1591 C CA . HIS A 1 200 ? 10.008 9.562 -18.625 1 88.81 200 HIS A CA 1
ATOM 1592 C C . HIS A 1 200 ? 9.898 8.086 -19.016 1 88.81 200 HIS A C 1
ATOM 1594 O O . HIS A 1 200 ? 9.625 7.758 -20.172 1 88.81 200 HIS A O 1
ATOM 1600 N N . THR A 1 201 ? 10.25 7.277 -18.062 1 85.69 201 THR A N 1
ATOM 1601 C CA . THR A 1 201 ? 10.125 5.844 -18.297 1 85.69 201 THR A CA 1
ATOM 1602 C C . THR A 1 201 ? 8.703 5.371 -18 1 85.69 201 THR A C 1
ATOM 1604 O O . THR A 1 201 ? 8.195 5.551 -16.891 1 85.69 201 THR A O 1
ATOM 1607 N N . LEU A 1 202 ? 8.117 4.648 -18.922 1 76.75 202 LEU A N 1
ATOM 1608 C CA . LEU A 1 202 ? 6.723 4.227 -18.844 1 76.75 202 LEU A CA 1
ATOM 1609 C C . LEU A 1 202 ? 6.559 3.115 -17.812 1 76.75 202 LEU A C 1
ATOM 1611 O O . LEU A 1 202 ? 5.449 2.869 -17.328 1 76.75 202 LEU A O 1
ATOM 1615 N N . SER A 1 203 ? 7.617 2.6 -17.453 1 83.75 203 SER A N 1
ATOM 1616 C CA . SER A 1 203 ? 7.473 1.434 -16.594 1 83.75 203 SER A CA 1
ATOM 1617 C C . SER A 1 203 ? 7.605 1.816 -15.117 1 83.75 203 SER A C 1
ATOM 1619 O O . SER A 1 203 ? 7.371 0.991 -14.234 1 83.75 203 SER A O 1
ATOM 1621 N N . ASN A 1 204 ? 7.852 3.014 -14.867 1 89.56 204 ASN A N 1
ATOM 1622 C CA . ASN A 1 204 ? 7.926 3.42 -13.469 1 89.56 204 ASN A CA 1
ATOM 1623 C C . ASN A 1 204 ? 6.543 3.447 -12.82 1 89.56 204 ASN A C 1
ATOM 1625 O O . ASN A 1 204 ? 5.609 4.043 -13.367 1 89.56 204 ASN A O 1
ATOM 1629 N N . ARG A 1 205 ? 6.418 2.73 -11.758 1 94.81 205 ARG A N 1
ATOM 1630 C CA . ARG A 1 205 ? 5.168 2.637 -11.008 1 94.81 205 ARG A CA 1
ATOM 1631 C C . ARG A 1 205 ? 5.371 3.061 -9.562 1 94.81 205 ARG A C 1
ATOM 1633 O O . ARG A 1 205 ? 6.488 3.006 -9.039 1 94.81 205 ARG A O 1
ATOM 1640 N N . PRO A 1 206 ? 4.258 3.518 -8.922 1 97.88 206 PRO A N 1
ATOM 1641 C CA . PRO A 1 206 ? 4.348 3.689 -7.469 1 97.88 206 PRO A CA 1
ATOM 1642 C C . PRO A 1 206 ? 4.684 2.393 -6.738 1 97.88 206 PRO A C 1
ATOM 1644 O O . PRO A 1 206 ? 4.309 1.309 -7.195 1 97.88 206 PRO A O 1
ATOM 1647 N N . LEU A 1 207 ? 5.43 2.523 -5.672 1 98.56 207 LEU A N 1
ATOM 1648 C CA . LEU A 1 207 ? 5.797 1.391 -4.828 1 98.56 207 LEU A CA 1
ATOM 1649 C C . LEU A 1 207 ? 5.246 1.562 -3.416 1 98.56 207 LEU A C 1
ATOM 1651 O O . LEU A 1 207 ? 5.387 2.631 -2.816 1 98.56 207 LEU A O 1
ATOM 1655 N N . VAL A 1 208 ? 4.559 0.556 -2.928 1 98.88 208 VAL A N 1
ATOM 1656 C CA . VAL A 1 208 ? 4.191 0.489 -1.517 1 98.88 208 VAL A CA 1
ATOM 1657 C C . VAL A 1 208 ? 5.18 -0.399 -0.766 1 98.88 208 VAL A C 1
ATOM 1659 O O . VAL A 1 208 ? 5.359 -1.569 -1.11 1 98.88 208 VAL A O 1
ATOM 1662 N N . LEU A 1 209 ? 5.805 0.183 0.272 1 98.81 209 LEU A N 1
ATOM 1663 C CA . LEU A 1 209 ? 6.914 -0.454 0.974 1 98.81 209 LEU A CA 1
ATOM 1664 C C . LEU A 1 209 ? 6.602 -0.609 2.459 1 98.81 209 LEU A C 1
ATOM 1666 O O . LEU A 1 209 ? 5.848 0.187 3.023 1 98.81 209 LEU A O 1
ATOM 1670 N N . PRO A 1 210 ? 7.238 -1.625 3.082 1 98.44 210 PRO A N 1
ATOM 1671 C CA . PRO A 1 210 ? 7.168 -1.665 4.547 1 98.44 210 PRO A CA 1
ATOM 1672 C C . PRO A 1 210 ? 7.727 -0.403 5.199 1 98.44 210 PRO A C 1
ATOM 1674 O O . PRO A 1 210 ? 8.695 0.173 4.703 1 98.44 210 PRO A O 1
ATOM 1677 N N . SER A 1 211 ? 7.141 -0.059 6.332 1 98.5 211 SER A N 1
ATOM 1678 C CA . SER A 1 211 ? 7.527 1.187 6.988 1 98.5 211 SER A CA 1
ATOM 1679 C C . SER A 1 211 ? 8.938 1.101 7.555 1 98.5 211 SER A C 1
ATOM 1681 O O . SER A 1 211 ? 9.57 2.125 7.82 1 98.5 211 SER A O 1
ATOM 1683 N N . LYS A 1 212 ? 9.469 -0.088 7.758 1 98.25 212 LYS A N 1
ATOM 1684 C CA . LYS A 1 212 ? 10.781 -0.253 8.375 1 98.25 212 LYS A CA 1
ATOM 1685 C C . LYS A 1 212 ? 11.898 -0.014 7.371 1 98.25 212 LYS A C 1
ATOM 1687 O O . LYS A 1 212 ? 13.07 0.057 7.742 1 98.25 212 LYS A O 1
ATOM 1692 N N . PHE A 1 213 ? 11.578 0.063 6.086 1 98.69 213 PHE A N 1
ATOM 1693 C CA . PHE A 1 213 ? 12.594 0.262 5.062 1 98.69 213 PHE A CA 1
ATOM 1694 C C . PHE A 1 213 ? 13.164 1.673 5.133 1 98.69 213 PHE A C 1
ATOM 1696 O O . PHE A 1 213 ? 12.461 2.615 5.508 1 98.69 213 PHE A O 1
ATOM 1703 N N . GLU A 1 214 ? 14.406 1.826 4.785 1 98.81 214 GLU A N 1
ATOM 1704 C CA . GLU A 1 214 ? 15.05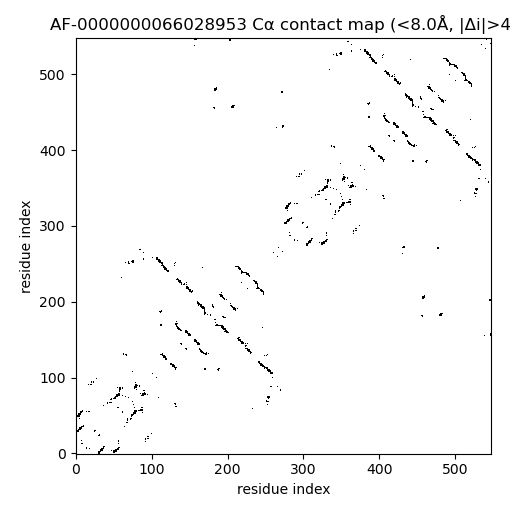5 3.111 4.547 1 98.81 214 GLU A CA 1
ATOM 1705 C C . GLU A 1 214 ? 15.141 3.416 3.055 1 98.81 214 GLU A C 1
ATOM 1707 O O . GLU A 1 214 ? 15.57 2.57 2.268 1 98.81 214 GLU A O 1
ATOM 1712 N N . VAL A 1 215 ? 14.734 4.594 2.654 1 98.88 215 VAL A N 1
ATOM 1713 C CA . VAL A 1 215 ? 14.805 5.004 1.256 1 98.88 215 VAL A CA 1
ATOM 1714 C C . VAL A 1 215 ? 15.758 6.188 1.114 1 98.88 215 VAL A C 1
ATOM 1716 O O . VAL A 1 215 ? 15.656 7.168 1.857 1 98.88 215 VAL A O 1
ATOM 1719 N N . LYS A 1 216 ? 16.641 6.109 0.221 1 98.75 216 LYS A N 1
ATOM 1720 C CA . LYS A 1 216 ? 17.594 7.176 -0.048 1 98.75 216 LYS A CA 1
ATOM 1721 C C . LYS A 1 216 ? 17.484 7.664 -1.489 1 98.75 216 LYS A C 1
ATOM 1723 O O . LYS A 1 216 ? 17.375 6.859 -2.416 1 98.75 216 LYS A O 1
ATOM 1728 N N . PHE A 1 217 ? 17.5 8.922 -1.65 1 98.38 217 PHE A N 1
ATOM 1729 C CA . PHE A 1 217 ? 17.531 9.57 -2.955 1 98.38 217 PHE A CA 1
ATOM 1730 C C . PHE A 1 217 ? 18.859 10.289 -3.172 1 98.38 217 PHE A C 1
ATOM 1732 O O . PHE A 1 217 ? 19.297 11.062 -2.314 1 98.38 217 PHE A O 1
ATOM 1739 N N . LYS A 1 218 ? 19.422 10.062 -4.27 1 97.19 218 LYS A N 1
ATOM 1740 C CA . LYS A 1 218 ? 20.656 10.773 -4.629 1 97.19 218 LYS A CA 1
ATOM 1741 C C . LYS A 1 218 ? 20.453 11.602 -5.895 1 97.19 218 LYS A C 1
ATOM 1743 O O . LYS A 1 218 ? 20.094 11.062 -6.945 1 97.19 218 LYS A O 1
ATOM 1748 N N . VAL A 1 219 ? 20.734 12.875 -5.773 1 93.94 219 VAL A N 1
ATOM 1749 C CA . VAL A 1 219 ? 20.641 13.758 -6.934 1 93.94 219 VAL A CA 1
ATOM 1750 C C . VAL A 1 219 ? 21.875 13.555 -7.824 1 93.94 219 VAL A C 1
ATOM 1752 O O . VAL A 1 219 ? 23 13.695 -7.375 1 93.94 219 VAL A O 1
ATOM 1755 N N . VAL A 1 220 ? 21.609 13.258 -9.094 1 92 220 VAL A N 1
ATOM 1756 C CA . VAL A 1 220 ? 22.734 12.969 -9.969 1 92 220 VAL A CA 1
ATOM 1757 C C . VAL A 1 220 ? 22.797 14.008 -11.086 1 92 220 VAL A C 1
ATOM 1759 O O . VAL A 1 220 ? 23.797 14.117 -11.789 1 92 220 VAL A O 1
ATOM 1762 N N . SER A 1 221 ? 21.812 14.734 -11.242 1 83 221 SER A N 1
ATOM 1763 C CA . SER A 1 221 ? 21.781 15.742 -12.289 1 83 221 SER A CA 1
ATOM 1764 C C . SER A 1 221 ? 22.844 16.812 -12.055 1 83 221 SER A C 1
ATOM 1766 O O . SER A 1 221 ? 23.062 17.25 -10.922 1 83 221 SER A O 1
ATOM 1768 N N . GLU A 1 222 ? 23.703 17.172 -13.07 1 73.31 222 GLU A N 1
ATOM 1769 C CA . GLU A 1 222 ? 24.828 18.094 -12.984 1 73.31 222 GLU A CA 1
ATOM 1770 C C . GLU A 1 222 ? 24.344 19.516 -12.75 1 73.31 222 GLU A C 1
ATOM 1772 O O . GLU A 1 222 ? 24.844 20.219 -11.859 1 73.31 222 GLU A O 1
ATOM 1777 N N . ASN A 1 223 ? 23.797 20.125 -13.734 1 61.69 223 ASN A N 1
ATOM 1778 C CA . ASN A 1 223 ? 23.609 21.562 -13.789 1 61.69 223 ASN A CA 1
ATOM 1779 C C . ASN A 1 223 ? 22.25 21.984 -13.258 1 61.69 223 ASN A C 1
ATOM 1781 O O . ASN A 1 223 ? 21.828 23.125 -13.422 1 61.69 223 ASN A O 1
ATOM 1785 N N . MET A 1 224 ? 21.672 20.938 -12.586 1 61.44 224 MET A N 1
ATOM 1786 C CA . MET A 1 224 ? 20.281 21.359 -12.336 1 61.44 224 MET A CA 1
ATOM 1787 C C . MET A 1 224 ? 19.938 21.234 -10.859 1 61.44 224 MET A C 1
ATOM 1789 O O . MET A 1 224 ? 20.344 20.281 -10.195 1 61.44 224 MET A O 1
ATOM 1793 N N . GLU A 1 225 ? 19.406 22.312 -10.453 1 78.5 225 GLU A N 1
ATOM 1794 C CA . GLU A 1 225 ? 19 22.422 -9.055 1 78.5 225 GLU A CA 1
ATOM 1795 C C . GLU A 1 225 ? 17.734 21.625 -8.789 1 78.5 225 GLU A C 1
ATOM 1797 O O . GLU A 1 225 ? 16.828 21.594 -9.617 1 78.5 225 GLU A O 1
ATOM 1802 N N . ALA A 1 226 ? 17.828 20.75 -7.871 1 90.62 226 ALA A N 1
ATOM 1803 C CA . ALA A 1 226 ? 16.672 20.062 -7.297 1 90.62 226 ALA A CA 1
ATOM 1804 C C . ALA A 1 226 ? 16.25 20.703 -5.977 1 90.62 226 ALA A C 1
ATOM 1806 O O . ALA A 1 226 ? 17.031 21.453 -5.379 1 90.62 226 ALA A O 1
ATOM 1807 N N . PHE A 1 227 ? 15.031 20.562 -5.75 1 94.25 227 PHE A N 1
ATOM 1808 C CA . PHE A 1 227 ? 14.484 21.156 -4.535 1 94.25 227 PHE A CA 1
ATOM 1809 C C . PHE A 1 227 ? 13.789 20.094 -3.689 1 94.25 227 PHE A C 1
ATOM 1811 O O . PHE A 1 227 ? 13.039 19.266 -4.215 1 94.25 227 PHE A O 1
ATOM 1818 N N . LEU A 1 228 ? 14.133 20.094 -2.402 1 97 228 LEU A N 1
ATOM 1819 C CA . LEU A 1 228 ? 13.461 19.234 -1.432 1 97 228 LEU A CA 1
ATOM 1820 C C . LEU A 1 228 ? 12.359 20 -0.7 1 97 228 LEU A C 1
ATOM 1822 O O . LEU A 1 228 ? 12.609 21.078 -0.157 1 97 228 LEU A O 1
ATOM 1826 N N . THR A 1 229 ? 11.203 19.484 -0.745 1 97.94 229 THR A N 1
ATOM 1827 C CA . THR A 1 229 ? 10.102 20.047 0.03 1 97.94 229 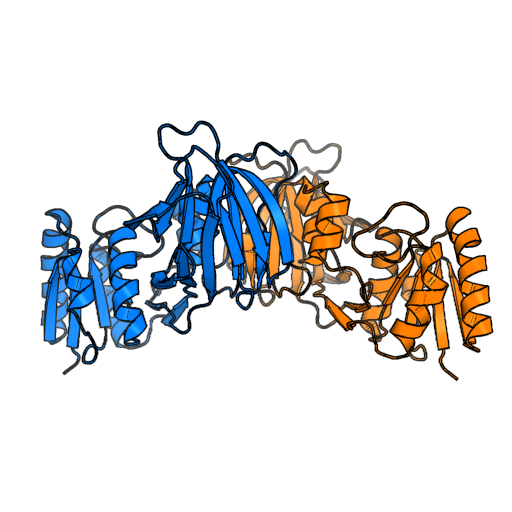THR A CA 1
ATOM 1828 C C . THR A 1 229 ? 9.562 19.016 1.026 1 97.94 229 THR A C 1
ATOM 1830 O O . THR A 1 229 ? 9.375 17.844 0.682 1 97.94 229 THR A O 1
ATOM 1833 N N . LEU A 1 230 ? 9.352 19.438 2.246 1 98.38 230 LEU A N 1
ATOM 1834 C CA . LEU A 1 230 ? 8.867 18.578 3.318 1 98.38 230 LEU A CA 1
ATOM 1835 C C . LEU A 1 230 ? 7.492 19.031 3.797 1 98.38 230 LEU A C 1
ATOM 1837 O O . LEU A 1 230 ? 7.328 20.172 4.246 1 98.38 230 LEU A O 1
ATOM 1841 N N . ASP A 1 231 ? 6.504 18.172 3.635 1 98.06 231 ASP A N 1
ATOM 1842 C CA . ASP A 1 231 ? 5.105 18.453 3.953 1 98.06 231 ASP A CA 1
ATOM 1843 C C . ASP A 1 231 ? 4.609 19.703 3.23 1 98.06 231 ASP A C 1
ATOM 1845 O O . ASP A 1 231 ? 3.736 20.406 3.736 1 98.06 231 ASP A O 1
ATOM 1849 N N . GLY A 1 232 ? 5.254 19.984 2.172 1 95.88 232 GLY A N 1
ATOM 1850 C CA . GLY A 1 232 ? 4.879 21.172 1.426 1 95.88 232 GLY A CA 1
ATOM 1851 C C . GLY A 1 232 ? 5.137 22.453 2.189 1 95.88 232 GLY A C 1
ATOM 1852 O O . GLY A 1 232 ? 4.609 23.516 1.832 1 95.88 232 GLY A O 1
ATOM 1853 N N . GLN A 1 233 ? 5.879 22.453 3.209 1 93.25 233 GLN A N 1
ATOM 1854 C CA . GLN A 1 233 ? 6.004 23.594 4.098 1 93.25 233 GLN A CA 1
ATOM 1855 C C . GLN A 1 233 ? 7.453 24.062 4.199 1 93.25 233 GLN A C 1
ATOM 1857 O O . GLN A 1 233 ? 7.723 25.266 4.281 1 93.25 233 GLN A O 1
ATOM 1862 N N . GLU A 1 234 ? 8.344 23.109 4.219 1 94.06 234 GLU A N 1
ATOM 1863 C CA . GLU A 1 234 ? 9.766 23.438 4.301 1 94.06 234 GLU A CA 1
ATOM 1864 C C . GLU A 1 234 ? 10.492 23.094 3 1 94.06 234 GLU A C 1
ATOM 1866 O O . GLU A 1 234 ? 10.195 22.078 2.373 1 94.06 234 GLU A O 1
ATOM 1871 N N . GLY A 1 235 ? 11.43 23.922 2.656 1 94.5 235 GLY A N 1
ATOM 1872 C CA . GLY A 1 235 ? 12.156 23.703 1.413 1 94.5 235 GLY A CA 1
ATOM 1873 C C . GLY A 1 235 ? 13.664 23.812 1.576 1 94.5 235 GLY A C 1
ATOM 1874 O O . GLY A 1 235 ? 14.148 24.578 2.41 1 94.5 235 GLY A O 1
ATOM 1875 N N . PHE A 1 236 ? 14.367 23.031 0.773 1 94 236 PHE A N 1
ATOM 1876 C CA . PHE A 1 236 ? 15.828 23.016 0.748 1 94 236 PHE A CA 1
ATOM 1877 C C . PHE A 1 236 ? 16.344 22.875 -0.681 1 94 236 PHE A C 1
ATOM 1879 O O . PHE A 1 236 ? 15.852 22.047 -1.446 1 94 236 PHE A O 1
ATOM 1886 N N . HIS A 1 237 ? 17.312 23.656 -1.021 1 92.94 237 HIS A N 1
ATOM 1887 C CA . HIS A 1 237 ? 17.984 23.469 -2.299 1 92.94 237 HIS A CA 1
ATOM 1888 C C . HIS A 1 237 ? 18.922 22.266 -2.252 1 92.94 237 HIS A C 1
ATOM 1890 O O . HIS A 1 237 ? 19.609 22.047 -1.253 1 92.94 237 HIS A O 1
ATOM 1896 N N . LEU A 1 238 ? 18.906 21.531 -3.324 1 93.56 238 LEU A N 1
ATOM 1897 C CA . LEU A 1 238 ? 19.781 20.375 -3.432 1 93.56 238 LEU A CA 1
ATOM 1898 C C . LEU A 1 238 ? 20.781 20.547 -4.57 1 93.56 238 LEU A C 1
ATOM 1900 O O . LEU A 1 238 ? 20.453 21.109 -5.609 1 93.56 238 LEU A O 1
ATOM 1904 N N . LYS A 1 239 ? 21.953 20.062 -4.324 1 91 239 LYS A N 1
ATOM 1905 C CA . LYS A 1 239 ? 23 20.047 -5.34 1 91 239 LYS A CA 1
ATOM 1906 C C . LYS A 1 239 ? 23.312 18.625 -5.773 1 91 239 LYS A C 1
ATOM 1908 O O . LYS A 1 239 ? 22.906 17.656 -5.121 1 91 239 LYS A O 1
ATOM 1913 N N . LYS A 1 240 ? 24.047 18.578 -6.883 1 92.5 240 LYS A N 1
ATOM 1914 C CA . LYS A 1 240 ? 24.516 17.266 -7.34 1 92.5 240 LYS A CA 1
ATOM 1915 C C . LYS A 1 240 ? 25.281 16.547 -6.234 1 92.5 240 LYS A C 1
ATOM 1917 O O . LYS A 1 240 ? 26.141 17.125 -5.578 1 92.5 240 LYS A O 1
ATOM 1922 N N . GLY A 1 241 ? 24.875 15.25 -6.066 1 93.94 241 GLY A N 1
ATOM 1923 C CA . GLY A 1 241 ? 25.562 14.438 -5.082 1 93.94 241 GLY A CA 1
ATOM 1924 C C . GLY A 1 241 ? 24.891 14.438 -3.725 1 93.94 241 GLY A C 1
ATOM 1925 O O . GLY A 1 241 ? 25.188 13.578 -2.887 1 93.94 241 GLY A O 1
ATOM 1926 N N . ASP A 1 242 ? 24.047 15.43 -3.479 1 96 242 ASP A N 1
ATOM 1927 C CA . ASP A 1 242 ? 23.297 15.438 -2.225 1 96 242 ASP A CA 1
ATOM 1928 C C . ASP A 1 242 ? 22.422 14.195 -2.102 1 96 242 ASP A C 1
ATOM 1930 O O . ASP A 1 242 ? 21.922 13.672 -3.105 1 96 242 ASP A O 1
ATOM 1934 N N . GLU A 1 243 ? 22.281 13.711 -0.879 1 98.06 243 GLU A N 1
ATOM 1935 C CA . GLU A 1 243 ? 21.438 12.555 -0.594 1 98.06 243 GLU A CA 1
ATOM 1936 C C . GLU A 1 243 ? 20.359 12.891 0.427 1 98.06 243 GLU A C 1
ATOM 1938 O O . GLU A 1 243 ? 20.641 13.508 1.459 1 98.06 243 GLU A O 1
ATOM 1943 N N . VAL A 1 244 ? 19.172 12.578 0.106 1 98.69 244 VAL A N 1
ATOM 1944 C CA . VAL A 1 244 ? 18.047 12.664 1.045 1 98.69 244 VAL A CA 1
ATOM 1945 C C . VAL A 1 244 ? 17.703 11.266 1.558 1 98.69 244 VAL A C 1
ATOM 1947 O O . VAL A 1 244 ? 17.375 10.375 0.772 1 98.69 244 VAL A O 1
ATOM 1950 N N . ILE A 1 245 ? 17.781 11.062 2.826 1 98.88 245 ILE A N 1
ATOM 1951 C CA . ILE A 1 245 ? 17.5 9.773 3.457 1 98.88 245 ILE A CA 1
ATOM 1952 C C . ILE A 1 245 ? 16.219 9.867 4.266 1 98.88 245 ILE A C 1
ATOM 1954 O O . ILE A 1 245 ? 16.062 10.758 5.109 1 98.88 245 ILE A O 1
ATOM 1958 N N . VAL A 1 246 ? 15.32 8.969 4.023 1 98.94 246 VAL A N 1
ATOM 1959 C CA . VAL A 1 246 ? 14.016 8.977 4.676 1 98.94 246 VAL A CA 1
ATOM 1960 C C . VAL A 1 246 ? 13.766 7.625 5.344 1 98.94 246 VAL A C 1
ATOM 1962 O O . VAL A 1 246 ? 13.969 6.574 4.73 1 98.94 246 VAL A O 1
ATOM 1965 N N . LYS A 1 247 ? 13.328 7.625 6.523 1 98.62 247 LYS A N 1
ATOM 1966 C CA . LYS A 1 247 ? 12.961 6.418 7.262 1 98.62 247 LYS A CA 1
ATOM 1967 C C . LYS A 1 247 ? 11.789 6.68 8.203 1 98.62 247 LYS A C 1
ATOM 1969 O O . LYS A 1 247 ? 11.438 7.836 8.453 1 98.62 247 LYS A O 1
ATOM 1974 N N . ARG A 1 248 ? 11.219 5.609 8.695 1 98.81 248 ARG A N 1
ATOM 1975 C CA . ARG A 1 248 ? 10.164 5.746 9.695 1 98.81 248 ARG A CA 1
ATOM 1976 C C . ARG A 1 248 ? 10.672 6.504 10.922 1 98.81 248 ARG A C 1
ATOM 1978 O O . ARG A 1 248 ? 11.781 6.262 11.391 1 98.81 248 ARG A O 1
ATOM 1985 N N . SER A 1 249 ? 9.875 7.402 11.406 1 98.81 249 SER A N 1
ATOM 1986 C CA . SER A 1 249 ? 10.227 8.156 12.602 1 98.81 249 SER A CA 1
ATOM 1987 C C . SER A 1 249 ? 9.906 7.379 13.867 1 98.81 249 SER A C 1
ATOM 1989 O O . SER A 1 249 ? 9.016 6.527 13.867 1 98.81 249 SER A O 1
ATOM 1991 N N . ARG A 1 250 ? 10.617 7.676 14.898 1 98.06 250 ARG A N 1
ATOM 1992 C CA . ARG A 1 250 ? 10.242 7.164 16.203 1 98.06 250 ARG A CA 1
ATOM 1993 C C . ARG A 1 250 ? 8.984 7.855 16.719 1 98.06 250 ARG A C 1
ATOM 1995 O O . ARG A 1 250 ? 8.32 7.348 17.641 1 98.06 250 ARG A O 1
ATOM 2002 N N . TYR A 1 251 ? 8.742 9.023 16.25 1 98.25 251 TYR A N 1
ATOM 2003 C CA . TYR A 1 251 ? 7.547 9.773 16.641 1 98.25 251 TYR A CA 1
ATOM 2004 C C . TYR A 1 251 ? 6.348 9.359 15.789 1 98.25 251 TYR A C 1
ATOM 2006 O O . TYR A 1 251 ? 6.508 8.945 14.633 1 98.25 251 TYR A O 1
ATOM 2014 N N . VAL A 1 252 ? 5.203 9.445 16.375 1 98.62 252 VAL A N 1
ATOM 2015 C CA . VAL A 1 252 ? 3.943 9.227 15.68 1 98.62 252 VAL A CA 1
ATOM 2016 C C . VAL A 1 252 ? 3.01 10.414 15.914 1 98.62 252 VAL A C 1
ATOM 2018 O O . VAL A 1 252 ? 3.141 11.125 16.906 1 98.62 252 VAL A O 1
ATOM 2021 N N . CYS A 1 253 ? 2.193 10.641 14.992 1 98.62 253 CYS A N 1
ATOM 2022 C CA . CYS A 1 253 ? 1.141 11.633 15.18 1 98.62 253 CYS A CA 1
ATOM 2023 C C . CYS A 1 253 ? -0.085 11.016 15.844 1 98.62 253 CYS A C 1
ATOM 2025 O O . CYS A 1 253 ? -0.755 10.172 15.242 1 98.62 253 CYS A O 1
ATOM 2027 N N . ARG A 1 254 ? -0.331 11.445 17.031 1 98.19 254 ARG A N 1
ATOM 2028 C CA . ARG A 1 254 ? -1.557 11.031 17.703 1 98.19 254 ARG A CA 1
ATOM 2029 C C . ARG A 1 254 ? -2.688 12.023 17.453 1 98.19 254 ARG A C 1
ATOM 2031 O O . ARG A 1 254 ? -2.523 13.227 17.641 1 98.19 254 ARG A O 1
ATOM 2038 N N . MET A 1 255 ? -3.789 11.492 16.984 1 97.88 255 MET A N 1
ATOM 2039 C CA . MET A 1 255 ? -4.883 12.398 16.672 1 97.88 255 MET A CA 1
ATOM 2040 C C . MET A 1 255 ? -6.234 11.742 16.938 1 97.88 255 MET A C 1
ATOM 2042 O O . MET A 1 255 ? -6.359 10.516 16.844 1 97.88 255 MET A O 1
ATOM 2046 N N . TYR A 1 256 ? -7.199 12.578 17.266 1 96.62 256 TYR A N 1
ATOM 2047 C CA . TYR A 1 256 ? -8.578 1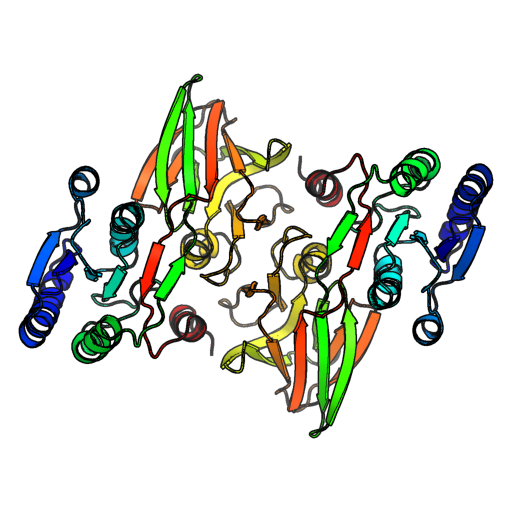2.117 17.375 1 96.62 256 TYR A CA 1
ATOM 2048 C C . TYR A 1 256 ? -9.344 12.352 16.078 1 96.62 256 TYR A C 1
ATOM 2050 O O . TYR A 1 256 ? -9.32 13.453 15.531 1 96.62 256 TYR A O 1
ATOM 2058 N N . SER A 1 257 ? -9.922 11.305 15.617 1 92 257 SER A N 1
ATOM 2059 C CA . SER A 1 257 ? -10.789 11.422 14.445 1 92 257 SER A CA 1
ATOM 2060 C C . SER A 1 257 ? -12.211 11.805 14.836 1 92 257 SER A C 1
ATOM 2062 O O . SER A 1 257 ? -12.586 11.672 16 1 92 257 SER A O 1
ATOM 2064 N N . HIS A 1 258 ? -12.922 12.32 13.875 1 92.81 258 HIS A N 1
ATOM 2065 C CA . HIS A 1 258 ? -14.336 12.586 14.117 1 92.81 258 HIS A CA 1
ATOM 2066 C C . HIS A 1 258 ? -15.055 11.328 14.586 1 92.81 258 HIS A C 1
ATOM 2068 O O . HIS A 1 258 ? -14.945 10.273 13.961 1 92.81 258 HIS A O 1
ATOM 2074 N N . PRO A 1 259 ? -15.773 11.398 15.688 1 92.75 259 PRO A N 1
ATOM 2075 C CA . PRO A 1 259 ? -16.375 10.195 16.266 1 92.75 259 PRO A CA 1
ATOM 2076 C C . PRO A 1 259 ? -17.516 9.625 15.414 1 92.75 259 PRO A C 1
ATOM 2078 O O . PRO A 1 259 ? -17.891 8.469 15.586 1 92.75 259 PRO A O 1
ATOM 2081 N N . ARG A 1 260 ? -18 10.375 14.43 1 90.25 260 ARG A N 1
ATOM 2082 C CA . ARG A 1 260 ? -19.156 9.93 13.648 1 90.25 260 ARG A CA 1
ATOM 2083 C C . ARG A 1 260 ? -18.797 9.789 12.172 1 90.25 260 ARG A C 1
ATOM 2085 O O . ARG A 1 260 ? -19.688 9.633 11.328 1 90.25 260 ARG A O 1
ATOM 2092 N N . LYS A 1 261 ? -17.609 10.016 11.867 1 91.12 261 LYS A N 1
ATOM 2093 C CA . LYS A 1 261 ? -17.172 9.898 10.484 1 91.12 261 LYS A CA 1
ATOM 2094 C C . LYS A 1 261 ? -16.047 8.875 10.352 1 91.12 261 LYS A C 1
ATOM 2096 O O . LYS A 1 261 ? -15.125 8.844 11.18 1 91.12 261 LYS A O 1
ATOM 2101 N N . SER A 1 262 ? -16.203 8.023 9.328 1 93.44 262 SER A N 1
ATOM 2102 C CA . SER A 1 262 ? -15.125 7.086 9.023 1 93.44 262 SER A CA 1
ATOM 2103 C C . SER A 1 262 ? -14.18 7.656 7.973 1 93.44 262 SER A C 1
ATOM 2105 O O . SER A 1 262 ? -14.523 8.602 7.266 1 93.44 262 SER A O 1
ATOM 2107 N N . PHE A 1 263 ? -13.016 7.062 7.891 1 95.5 263 PHE A N 1
ATOM 2108 C CA . PHE A 1 263 ? -12.078 7.453 6.84 1 95.5 263 PHE A CA 1
ATOM 2109 C C . PHE A 1 263 ? -12.742 7.375 5.469 1 95.5 263 PHE A C 1
ATOM 2111 O O . PHE A 1 263 ? -12.594 8.281 4.648 1 95.5 263 PHE A O 1
ATOM 2118 N N . PHE A 1 264 ? -13.453 6.332 5.25 1 95.75 264 PHE A N 1
ATOM 2119 C CA . PHE A 1 264 ? -14.086 6.125 3.951 1 95.75 264 PHE A CA 1
ATOM 2120 C C . PHE A 1 264 ? -15.211 7.133 3.729 1 95.75 264 PHE A C 1
ATOM 2122 O O . PHE A 1 264 ? -15.453 7.559 2.598 1 95.75 264 PHE A O 1
ATOM 2129 N N . GLY A 1 265 ? -15.883 7.441 4.805 1 93 265 GLY A N 1
ATOM 2130 C CA . GLY A 1 265 ? -16.859 8.516 4.703 1 93 265 GLY A CA 1
ATOM 2131 C C . GLY A 1 265 ? -16.25 9.836 4.277 1 93 265 GLY A C 1
ATOM 2132 O O . GLY A 1 265 ? -16.797 10.539 3.428 1 93 265 GLY A O 1
ATOM 2133 N N . ILE A 1 266 ? -15.117 10.156 4.863 1 92.12 266 ILE A N 1
ATOM 2134 C CA . ILE A 1 266 ? -14.391 11.375 4.516 1 92.12 266 ILE A CA 1
ATOM 2135 C C . ILE A 1 266 ? -13.938 11.305 3.059 1 92.12 266 ILE A C 1
ATOM 2137 O O . ILE A 1 266 ? -14.078 12.281 2.312 1 92.12 266 ILE A O 1
ATOM 2141 N N . LEU A 1 267 ? -13.414 10.195 2.709 1 93 267 LEU A N 1
ATOM 2142 C CA . LEU A 1 267 ? -12.945 9.969 1.344 1 93 267 LEU A CA 1
ATOM 2143 C C . LEU A 1 267 ? -14.078 10.188 0.344 1 93 267 LEU A C 1
ATOM 2145 O O . LEU A 1 267 ? -13.898 10.859 -0.672 1 93 267 LEU A O 1
ATOM 2149 N N . LYS A 1 268 ? -15.227 9.641 0.593 1 90.69 268 LYS A N 1
ATOM 2150 C CA . LYS A 1 268 ? -16.406 9.781 -0.265 1 90.69 268 LYS A CA 1
ATOM 2151 C C . LYS A 1 268 ? -16.766 11.258 -0.453 1 90.69 268 LYS A C 1
ATOM 2153 O O . LYS A 1 268 ? -17.078 11.688 -1.564 1 90.69 268 LYS A O 1
ATOM 2158 N N . GLU A 1 269 ? -16.703 11.93 0.587 1 88.12 269 GLU A N 1
ATOM 2159 C CA . GLU A 1 269 ? -17.047 13.344 0.545 1 88.12 269 GLU A CA 1
ATOM 2160 C C . GLU A 1 269 ? -16.016 14.141 -0.243 1 88.12 269 GLU A C 1
ATOM 2162 O O . GLU A 1 269 ? -16.359 15.016 -1.037 1 88.12 269 GLU A O 1
ATOM 2167 N N . LYS A 1 270 ? -14.75 13.805 -0.085 1 89 270 LYS A N 1
ATOM 2168 C CA . LYS A 1 270 ? -13.664 14.57 -0.68 1 89 270 LYS A CA 1
ATOM 2169 C C . LYS A 1 270 ? -13.508 14.242 -2.162 1 89 270 LYS A C 1
ATOM 2171 O O . LYS A 1 270 ? -13.188 15.117 -2.967 1 89 270 LYS A O 1
ATOM 2176 N N . LEU A 1 271 ? -13.711 12.984 -2.502 1 86.88 271 LEU A N 1
ATOM 2177 C CA . LEU A 1 271 ? -13.453 12.555 -3.873 1 86.88 271 LEU A CA 1
ATOM 2178 C C . LEU A 1 271 ? -14.758 12.414 -4.652 1 86.88 271 LEU A C 1
ATOM 2180 O O . LEU A 1 271 ? -14.742 12.055 -5.832 1 86.88 271 LEU A O 1
ATOM 2184 N N . ARG A 1 272 ? -15.898 12.672 -4.031 1 81.5 272 ARG A N 1
ATOM 2185 C CA . ARG A 1 272 ? -17.219 12.578 -4.633 1 81.5 272 ARG A CA 1
ATOM 2186 C C . ARG A 1 272 ? -17.484 11.172 -5.152 1 81.5 272 ARG A C 1
ATOM 2188 O O . ARG A 1 272 ? -17.922 10.992 -6.297 1 81.5 272 ARG A O 1
ATOM 2195 N N . TRP A 1 273 ? -16.922 10.227 -4.25 1 72.31 273 TRP A N 1
ATOM 2196 C CA . TRP A 1 273 ? -17.188 8.82 -4.523 1 72.31 273 TRP A CA 1
ATOM 2197 C C . TRP A 1 273 ? -18.656 8.484 -4.262 1 72.31 273 TRP A C 1
ATOM 2199 O O . TRP A 1 273 ? -19.188 8.781 -3.188 1 72.31 273 TRP A O 1
ATOM 2209 N N . GLY A 1 274 ? -19.75 8.367 -5.262 1 62.12 274 GLY A N 1
ATOM 2210 C CA . GLY A 1 274 ? -21.156 8.039 -5.117 1 62.12 274 GLY A CA 1
ATOM 2211 C C . GLY A 1 274 ? -21.953 8.234 -6.395 1 62.12 274 GLY A C 1
ATOM 2212 O O . GLY A 1 274 ? -21.5 8.93 -7.312 1 62.12 274 GLY A O 1
ATOM 2213 N N . MET B 1 1 ? 14.891 -39.781 5.023 1 57.16 1 MET B N 1
ATOM 2214 C CA . MET B 1 1 ? 15.328 -39.094 3.801 1 57.16 1 MET B CA 1
ATOM 2215 C C . MET B 1 1 ? 14.438 -37.906 3.48 1 57.16 1 MET B C 1
ATOM 2217 O O . MET B 1 1 ? 13.234 -37.938 3.758 1 57.16 1 MET B O 1
ATOM 2221 N N . ARG B 1 2 ? 15.016 -36.781 2.924 1 83.12 2 ARG B N 1
ATOM 2222 C CA . ARG B 1 2 ? 14.242 -35.594 2.592 1 83.12 2 ARG B CA 1
ATOM 2223 C C . ARG B 1 2 ? 13.383 -35.812 1.351 1 83.12 2 ARG B C 1
ATOM 2225 O O . ARG B 1 2 ? 13.859 -36.375 0.36 1 83.12 2 ARG B O 1
ATOM 2232 N N . LYS B 1 3 ? 12.094 -35.719 1.371 1 93.06 3 LYS B N 1
ATOM 2233 C CA . LYS B 1 3 ? 11.133 -35.938 0.294 1 93.06 3 LYS B CA 1
ATOM 2234 C C . LYS B 1 3 ? 10.711 -34.625 -0.354 1 93.06 3 LYS B C 1
ATOM 2236 O O . LYS B 1 3 ? 10.32 -33.688 0.338 1 93.06 3 LYS B O 1
ATOM 2241 N N . VAL B 1 4 ? 10.836 -34.656 -1.666 1 96 4 VAL B N 1
ATOM 2242 C CA . VAL B 1 4 ? 10.5 -33.469 -2.453 1 96 4 VAL B CA 1
ATOM 2243 C C . VAL B 1 4 ? 9.367 -33.812 -3.418 1 96 4 VAL B C 1
ATOM 2245 O O . VAL B 1 4 ? 9.352 -34.875 -4.035 1 96 4 VAL B O 1
ATOM 2248 N N . LEU B 1 5 ? 8.367 -32.969 -3.426 1 96.69 5 LEU B N 1
ATOM 2249 C CA . LEU B 1 5 ? 7.32 -33.094 -4.438 1 96.69 5 LEU B CA 1
ATOM 2250 C C . LEU B 1 5 ? 7.621 -32.188 -5.625 1 96.69 5 LEU B C 1
ATOM 2252 O O . LEU B 1 5 ? 7.863 -30.984 -5.457 1 96.69 5 LEU B O 1
ATOM 2256 N N . VAL B 1 6 ? 7.652 -32.781 -6.812 1 96.94 6 VAL B N 1
ATOM 2257 C CA . VAL B 1 6 ? 7.891 -32.031 -8.031 1 96.94 6 VAL B CA 1
ATOM 2258 C C . VAL B 1 6 ? 6.578 -31.797 -8.773 1 96.94 6 VAL B C 1
ATOM 2260 O O . VAL B 1 6 ? 5.914 -32.75 -9.164 1 96.94 6 VAL B O 1
ATOM 2263 N N . PHE B 1 7 ? 6.219 -30.578 -8.938 1 96.12 7 PHE B N 1
ATOM 2264 C CA . PHE B 1 7 ? 4.992 -30.172 -9.609 1 96.12 7 PHE B CA 1
ATOM 2265 C C . PHE B 1 7 ? 5.297 -29.516 -10.945 1 96.12 7 PHE B C 1
ATOM 2267 O O . PHE B 1 7 ? 5.93 -28.453 -10.992 1 96.12 7 PHE B O 1
ATOM 2274 N N . LEU B 1 8 ? 4.852 -30.125 -12.055 1 95.5 8 LEU B N 1
ATOM 2275 C CA . LEU B 1 8 ? 5.332 -29.703 -13.367 1 95.5 8 LEU B CA 1
ATOM 2276 C C . LEU B 1 8 ? 4.18 -29.219 -14.242 1 95.5 8 LEU B C 1
ATOM 2278 O O . LEU B 1 8 ? 3.098 -29.812 -14.227 1 95.5 8 LEU B O 1
ATOM 2282 N N . LYS B 1 9 ? 4.43 -28.109 -14.891 1 94.88 9 LYS B N 1
ATOM 2283 C CA . LYS B 1 9 ? 3.531 -27.688 -15.961 1 94.88 9 LYS B CA 1
ATOM 2284 C C . LYS B 1 9 ? 3.41 -28.781 -17.016 1 94.88 9 LYS B C 1
ATOM 2286 O O . LYS B 1 9 ? 4.398 -29.438 -17.359 1 94.88 9 LYS B O 1
ATOM 2291 N N . ASN B 1 10 ? 2.246 -28.922 -17.594 1 93.75 10 ASN B N 1
ATOM 2292 C CA . ASN B 1 10 ? 2.045 -29.891 -18.656 1 93.75 10 ASN B CA 1
ATOM 2293 C C . ASN B 1 10 ? 2.541 -29.359 -20 1 93.75 10 ASN B C 1
ATOM 2295 O O . ASN B 1 10 ? 1.74 -28.984 -20.859 1 93.75 10 ASN B O 1
ATOM 2299 N N . SER B 1 11 ? 3.809 -29.344 -20.203 1 94 11 SER B N 1
ATOM 2300 C CA . SER B 1 11 ? 4.426 -28.859 -21.438 1 94 11 SER B CA 1
ATOM 2301 C C . SER B 1 11 ? 5.738 -29.594 -21.719 1 94 11 SER B C 1
ATOM 2303 O O . SER B 1 11 ? 6.387 -30.094 -20.797 1 94 11 SER B O 1
ATOM 2305 N N . LYS B 1 12 ? 6.121 -29.641 -23 1 94.19 12 LYS B N 1
ATOM 2306 C CA . LYS B 1 12 ? 7.367 -30.281 -23.406 1 94.19 12 LYS B CA 1
ATOM 2307 C C . LYS B 1 12 ? 8.57 -29.609 -22.734 1 94.19 12 LYS B C 1
ATOM 2309 O O . LYS B 1 12 ? 9.484 -30.297 -22.266 1 94.19 12 LYS B O 1
ATOM 2314 N N . LYS B 1 13 ? 8.547 -28.344 -22.672 1 93.69 13 LYS B N 1
ATOM 2315 C CA . LYS B 1 13 ? 9.648 -27.594 -22.078 1 93.69 13 LYS B CA 1
ATOM 2316 C C . LYS B 1 13 ? 9.805 -27.938 -20.594 1 93.69 13 LYS B C 1
ATOM 2318 O O . LYS B 1 13 ? 10.93 -28.109 -20.109 1 93.69 13 LYS B O 1
ATOM 2323 N N . ALA B 1 14 ? 8.703 -28.016 -19.906 1 94.81 14 ALA B N 1
ATOM 2324 C CA . ALA B 1 14 ? 8.742 -28.344 -18.484 1 94.81 14 ALA B CA 1
ATOM 2325 C C . ALA B 1 14 ? 9.312 -29.734 -18.266 1 94.81 14 ALA B C 1
ATOM 2327 O O . ALA B 1 14 ? 10.062 -29.969 -17.312 1 94.81 14 ALA B O 1
ATOM 2328 N N . PHE B 1 15 ? 9 -30.625 -19.172 1 95.38 15 PHE B N 1
ATOM 2329 C CA . PHE B 1 15 ? 9.5 -31.984 -19.062 1 95.38 15 PHE B CA 1
ATOM 2330 C C . PHE B 1 15 ? 11.008 -32.031 -19.297 1 95.38 15 PHE B C 1
ATOM 2332 O O . PHE B 1 15 ? 11.719 -32.781 -18.641 1 95.38 15 PHE B O 1
ATOM 2339 N N . GLU B 1 16 ? 11.43 -31.25 -20.188 1 94.69 16 GLU B N 1
ATOM 2340 C CA . GLU B 1 16 ? 12.867 -31.156 -20.422 1 94.69 16 GLU B CA 1
ATOM 2341 C C . GLU B 1 16 ? 13.586 -30.594 -19.203 1 94.69 16 GLU B C 1
ATOM 2343 O O . GLU B 1 16 ? 14.633 -31.109 -18.797 1 94.69 16 GLU B O 1
ATOM 2348 N N . THR B 1 17 ? 13.047 -29.531 -18.688 1 94.94 17 THR B N 1
ATOM 2349 C CA . THR B 1 17 ? 13.602 -28.938 -17.484 1 94.94 17 THR B CA 1
ATOM 2350 C C . THR B 1 17 ? 13.617 -29.953 -16.344 1 94.94 17 THR B C 1
ATOM 2352 O O . THR B 1 17 ? 14.57 -30.016 -15.562 1 94.94 17 THR B O 1
ATOM 2355 N N . PHE B 1 18 ? 12.602 -30.797 -16.266 1 96.69 18 PHE B N 1
ATOM 2356 C CA . PHE B 1 18 ? 12.508 -31.797 -15.211 1 96.69 18 PHE B CA 1
ATOM 2357 C C . PHE B 1 18 ? 13.664 -32.781 -15.305 1 96.69 18 PHE B C 1
ATOM 2359 O O . PHE B 1 18 ? 14.195 -33.219 -14.281 1 96.69 18 PHE B O 1
ATOM 2366 N N . LYS B 1 19 ? 14.047 -33.125 -16.469 1 95.94 19 LYS B N 1
ATOM 2367 C CA . LYS B 1 19 ? 15.164 -34.031 -16.625 1 95.94 19 LYS B CA 1
ATOM 2368 C C . LYS B 1 19 ? 16.422 -33.5 -15.945 1 95.94 19 LYS B C 1
ATOM 2370 O O . LYS B 1 19 ? 17.141 -34.25 -15.289 1 95.94 19 LYS B O 1
ATOM 2375 N N . ARG B 1 20 ? 16.625 -32.281 -16.094 1 93.69 20 ARG B N 1
ATOM 2376 C CA . ARG B 1 20 ? 17.766 -31.641 -15.445 1 93.69 20 ARG B CA 1
ATOM 2377 C C . ARG B 1 20 ? 17.609 -31.625 -13.93 1 93.69 20 ARG B C 1
ATOM 2379 O O . ARG B 1 20 ? 18.547 -31.938 -13.195 1 93.69 20 ARG B O 1
ATOM 2386 N N . VAL B 1 21 ? 16.469 -31.266 -13.477 1 95.69 21 VAL B N 1
ATOM 2387 C CA . VAL B 1 21 ? 16.172 -31.188 -12.055 1 95.69 21 VAL B CA 1
ATOM 2388 C C . VAL B 1 21 ? 16.281 -32.562 -11.422 1 95.69 21 VAL B C 1
ATOM 2390 O O . VAL B 1 21 ? 16.844 -32.719 -10.336 1 95.69 21 VAL B O 1
ATOM 2393 N N . GLU B 1 22 ? 15.805 -33.531 -12.164 1 96.62 22 GLU B N 1
ATOM 2394 C CA . GLU B 1 22 ? 15.836 -34.906 -11.672 1 96.62 22 GLU B CA 1
ATOM 2395 C C . GLU B 1 22 ? 17.266 -35.375 -11.414 1 96.62 22 GLU B C 1
ATOM 2397 O O . GLU B 1 22 ? 17.547 -36.031 -10.406 1 96.62 22 GLU B O 1
ATOM 2402 N N . ARG B 1 23 ? 18.172 -35.062 -12.289 1 96.5 23 ARG B N 1
ATOM 2403 C CA . ARG B 1 23 ? 19.578 -35.375 -12.109 1 96.5 23 ARG B CA 1
ATOM 2404 C C . ARG B 1 23 ? 20.125 -34.781 -10.82 1 96.5 23 ARG B C 1
ATOM 2406 O O . ARG B 1 23 ? 20.859 -35.438 -10.078 1 96.5 23 ARG B O 1
ATOM 2413 N N . VAL B 1 24 ? 19.734 -33.562 -10.594 1 95.94 24 VAL B N 1
ATOM 2414 C CA . VAL B 1 24 ? 20.188 -32.844 -9.406 1 95.94 24 VAL B CA 1
ATOM 2415 C C . VAL B 1 24 ? 19.609 -33.531 -8.156 1 95.94 24 VAL B C 1
ATOM 2417 O O . VAL B 1 24 ? 20.328 -33.719 -7.168 1 95.94 24 VAL B O 1
ATOM 2420 N N . LEU B 1 25 ? 18.328 -33.875 -8.188 1 96.56 25 LEU B N 1
ATOM 2421 C CA . LEU B 1 25 ? 17.703 -34.562 -7.051 1 96.56 25 LEU B CA 1
ATOM 2422 C C . LEU B 1 25 ? 18.391 -35.875 -6.734 1 96.56 25 LEU B C 1
ATOM 2424 O O . LEU B 1 25 ? 18.641 -36.188 -5.57 1 96.56 25 LEU B O 1
ATOM 2428 N N . LYS B 1 26 ? 18.75 -36.594 -7.742 1 96.56 26 LYS B N 1
ATOM 2429 C CA . LYS B 1 26 ? 19.438 -37.875 -7.574 1 96.56 26 LYS B CA 1
ATOM 2430 C C . LYS B 1 26 ? 20.844 -37.656 -6.996 1 96.56 26 LYS B C 1
ATOM 2432 O O . LYS B 1 26 ? 21.25 -38.375 -6.078 1 96.56 26 LYS B O 1
ATOM 2437 N N . ASP B 1 27 ? 21.5 -36.719 -7.527 1 95.5 27 ASP B N 1
ATOM 2438 C CA . ASP B 1 27 ? 22.844 -36.406 -7.047 1 95.5 27 ASP B CA 1
ATOM 2439 C C . ASP B 1 27 ? 22.828 -36.031 -5.562 1 95.5 27 ASP B C 1
ATOM 2441 O O . ASP B 1 27 ? 23.797 -36.312 -4.84 1 95.5 27 ASP B O 1
ATOM 2445 N N . LEU B 1 28 ? 21.75 -35.469 -5.125 1 94.5 28 LEU B N 1
ATOM 2446 C CA . LEU B 1 28 ? 21.625 -35.031 -3.736 1 94.5 28 LEU B CA 1
ATOM 2447 C C . LEU B 1 28 ? 21 -36.156 -2.889 1 94.5 28 LEU B C 1
ATOM 2449 O O . LEU B 1 28 ? 20.75 -35.969 -1.697 1 94.5 28 LEU B O 1
ATOM 2453 N N . ASN B 1 29 ? 20.703 -37.25 -3.471 1 94.38 29 ASN B N 1
ATOM 2454 C CA . ASN B 1 29 ? 20.109 -38.406 -2.811 1 94.38 29 ASN B CA 1
ATOM 2455 C C . ASN B 1 29 ? 18.766 -38.094 -2.174 1 94.38 29 ASN B C 1
ATOM 2457 O O . ASN B 1 29 ? 18.516 -38.438 -1.024 1 94.38 29 ASN B O 1
ATOM 2461 N N . LEU B 1 30 ? 17.984 -37.344 -2.922 1 95 30 LEU B N 1
ATOM 2462 C CA . LEU B 1 30 ? 16.641 -36.969 -2.453 1 95 30 LEU B CA 1
ATOM 2463 C C . LEU B 1 30 ? 15.586 -37.875 -3.068 1 95 30 LEU B C 1
ATOM 2465 O O . LEU B 1 30 ? 15.68 -38.25 -4.242 1 95 30 LEU B O 1
ATOM 2469 N N . SER B 1 31 ? 14.656 -38.312 -2.271 1 96 31 SER B N 1
ATOM 2470 C CA . SER B 1 31 ? 13.461 -38.969 -2.809 1 96 31 SER B CA 1
ATOM 2471 C C . SER B 1 31 ? 12.5 -37.938 -3.389 1 96 31 SER B C 1
ATOM 2473 O O . SER B 1 31 ? 12.375 -36.844 -2.867 1 96 31 SER B O 1
ATOM 2475 N N . TYR B 1 32 ? 11.867 -38.25 -4.473 1 95.5 32 TYR B N 1
ATOM 2476 C CA . TYR B 1 32 ? 10.938 -37.312 -5.059 1 95.5 32 TYR B CA 1
ATOM 2477 C C . TYR B 1 32 ? 9.773 -38 -5.73 1 95.5 32 TYR B C 1
ATOM 2479 O O . TYR B 1 32 ? 9.875 -39.188 -6.07 1 95.5 32 TYR B O 1
ATOM 2487 N N . LYS B 1 33 ? 8.594 -37.375 -5.812 1 94.94 33 LYS B N 1
ATOM 2488 C CA . LYS B 1 33 ? 7.43 -37.75 -6.617 1 94.94 33 LYS B CA 1
ATOM 2489 C C . LYS B 1 33 ? 7.023 -36.625 -7.559 1 94.94 33 LYS B C 1
ATOM 2491 O O . LYS B 1 33 ? 7.027 -35.469 -7.172 1 94.94 33 LYS B O 1
ATOM 2496 N N . LYS B 1 34 ? 6.699 -37.031 -8.75 1 95.19 34 LYS B N 1
ATOM 2497 C CA . LYS B 1 34 ? 6.348 -36.062 -9.781 1 95.19 34 LYS B CA 1
ATOM 2498 C C . LYS B 1 34 ? 4.84 -36.031 -10.016 1 95.19 34 LYS B C 1
ATOM 2500 O O . LYS B 1 34 ? 4.199 -37.094 -10.117 1 95.19 34 LYS B O 1
ATOM 2505 N N . PHE B 1 35 ? 4.285 -34.844 -10.055 1 94.81 35 PHE B N 1
ATOM 2506 C CA . PHE B 1 35 ? 2.889 -34.625 -10.422 1 94.81 35 PHE B CA 1
ATOM 2507 C C . PHE B 1 35 ? 2.779 -33.594 -11.539 1 94.81 35 PHE B C 1
ATOM 2509 O O . PHE B 1 35 ? 3.49 -32.594 -11.539 1 94.81 35 PHE B O 1
ATOM 2516 N N . ILE B 1 36 ? 1.894 -33.844 -12.461 1 94.81 36 ILE B N 1
ATOM 2517 C CA . ILE B 1 36 ? 1.636 -32.906 -13.555 1 94.81 36 ILE B CA 1
ATOM 2518 C C . ILE B 1 36 ? 0.441 -32.031 -13.203 1 94.81 36 ILE B C 1
ATOM 2520 O O . ILE B 1 36 ? -0.583 -32.5 -12.727 1 94.81 36 ILE B O 1
ATOM 2524 N N . ASN B 1 37 ? 0.655 -30.719 -13.414 1 92 37 ASN B N 1
ATOM 2525 C CA . ASN B 1 37 ? -0.405 -29.766 -13.117 1 92 37 ASN B CA 1
ATOM 2526 C C . ASN B 1 37 ? -1.68 -30.078 -13.891 1 92 37 ASN B C 1
ATOM 2528 O O . ASN B 1 37 ? -1.706 -29.969 -15.125 1 92 37 ASN B O 1
ATOM 2532 N N . ARG B 1 38 ? -2.658 -30.5 -13.25 1 86.5 38 ARG B N 1
ATOM 2533 C CA . ARG B 1 38 ? -4.004 -30.766 -13.75 1 86.5 38 ARG B CA 1
ATOM 2534 C C . ARG B 1 38 ? -5.059 -30.328 -12.734 1 86.5 38 ARG B C 1
ATOM 2536 O O . ARG B 1 38 ? -4.84 -30.422 -11.523 1 86.5 38 ARG B O 1
ATOM 2543 N N . LYS B 1 39 ? -6.133 -29.797 -13.227 1 76.25 39 LYS B N 1
ATOM 2544 C CA . LYS B 1 39 ? -7.199 -29.234 -12.398 1 76.25 39 LYS B CA 1
ATOM 2545 C C . LYS B 1 39 ? -7.648 -30.234 -11.336 1 76.25 39 LYS B C 1
ATOM 2547 O O . LYS B 1 39 ? -7.988 -29.844 -10.219 1 76.25 39 LYS B O 1
ATOM 2552 N N . GLU B 1 40 ? -7.52 -31.484 -11.555 1 74.06 40 GLU B N 1
ATOM 2553 C CA . GLU B 1 40 ? -8.07 -32.531 -10.68 1 74.06 40 GLU B CA 1
ATOM 2554 C C . GLU B 1 40 ? -7.156 -32.781 -9.484 1 74.06 40 GLU B C 1
ATOM 2556 O O . GLU B 1 40 ? -7.586 -33.344 -8.484 1 74.06 40 GLU B O 1
ATOM 2561 N N . LEU B 1 41 ? -6.023 -32.312 -9.516 1 75.88 41 LEU B N 1
ATOM 2562 C CA . LEU B 1 41 ? -5.043 -32.625 -8.484 1 75.88 41 LEU B CA 1
ATOM 2563 C C . LEU B 1 41 ? -5.367 -31.891 -7.188 1 75.88 41 LEU B C 1
ATOM 2565 O O . LEU B 1 41 ? -4.977 -32.344 -6.105 1 75.88 41 LEU B O 1
ATOM 2569 N N . PHE B 1 42 ? -5.949 -30.797 -7.266 1 70 42 PHE B N 1
ATOM 2570 C CA . PHE B 1 42 ? -6.238 -29.969 -6.105 1 70 42 PHE B CA 1
ATOM 2571 C C . PHE B 1 42 ? -7.016 -30.75 -5.055 1 70 42 PHE B C 1
ATOM 2573 O O . PHE B 1 42 ? -6.812 -30.562 -3.854 1 70 42 PHE B O 1
ATOM 2580 N N . LYS B 1 43 ? -7.789 -31.625 -5.461 1 72.62 43 LYS B N 1
ATOM 2581 C CA . LYS B 1 43 ? -8.68 -32.344 -4.547 1 72.62 43 LYS B CA 1
ATOM 2582 C C . LYS B 1 43 ? -8.008 -33.594 -3.99 1 72.62 43 LYS B C 1
ATOM 2584 O O . LYS B 1 43 ? -8.414 -34.094 -2.945 1 72.62 43 LYS B O 1
ATOM 2589 N N . VAL B 1 44 ? -6.879 -33.844 -4.602 1 77.75 44 VAL B N 1
ATOM 2590 C CA . VAL B 1 44 ? -6.438 -35.219 -4.277 1 77.75 44 VAL B CA 1
ATOM 2591 C C . VAL B 1 44 ? -5.035 -35.156 -3.676 1 77.75 44 VAL B C 1
ATOM 2593 O O . VAL B 1 44 ? -4.703 -35.969 -2.803 1 77.75 44 VAL B O 1
ATOM 2596 N N . LEU B 1 45 ? -4.32 -34.188 -4.023 1 88.31 45 LEU B N 1
ATOM 2597 C CA . LEU B 1 45 ? -2.924 -34.156 -3.6 1 88.31 45 LEU B CA 1
ATOM 2598 C C . LEU B 1 45 ? -2.803 -33.594 -2.184 1 88.31 45 LEU B C 1
ATOM 2600 O O . LEU B 1 45 ? -3.254 -32.5 -1.91 1 88.31 45 LEU B O 1
ATOM 2604 N N . LYS B 1 46 ? -2.271 -34.375 -1.232 1 90.62 46 LYS B N 1
ATOM 2605 C CA . LYS B 1 46 ? -1.999 -34 0.151 1 90.62 46 LYS B CA 1
ATOM 2606 C C . LYS B 1 46 ? -0.512 -34.125 0.472 1 90.62 46 LYS B C 1
ATOM 2608 O O . LYS B 1 46 ? -0.059 -35.156 0.964 1 90.62 46 LYS B O 1
ATOM 2613 N N . PRO B 1 47 ? 0.171 -33.062 0.294 1 90.38 47 PRO B N 1
ATOM 2614 C CA . PRO B 1 47 ? 1.628 -33.125 0.428 1 90.38 47 PRO B CA 1
ATOM 2615 C C . PRO B 1 47 ? 2.094 -33 1.878 1 90.38 47 PRO B C 1
ATOM 2617 O O . PRO B 1 47 ? 3.047 -32.25 2.164 1 90.38 47 PRO B O 1
ATOM 2620 N N . LYS B 1 48 ? 1.62 -33.688 2.84 1 88.06 48 LYS B N 1
ATOM 2621 C CA . LYS B 1 48 ? 1.923 -33.562 4.266 1 88.06 48 LYS B CA 1
ATOM 2622 C C . LYS B 1 48 ? 3.326 -34.094 4.574 1 88.06 48 LYS B C 1
ATOM 2624 O O . LYS B 1 48 ? 3.979 -33.594 5.5 1 88.06 48 LYS B O 1
ATOM 2629 N N . ASP B 1 49 ? 3.873 -35 3.793 1 90.31 49 ASP B N 1
ATOM 2630 C CA . ASP B 1 49 ? 5.129 -35.656 4.141 1 90.31 49 ASP B CA 1
ATOM 2631 C C . ASP B 1 49 ? 6.277 -35.125 3.277 1 90.31 49 ASP B C 1
ATOM 2633 O O . ASP B 1 49 ? 7.336 -35.75 3.197 1 90.31 49 ASP B O 1
ATOM 2637 N N . TYR B 1 50 ? 6.043 -34 2.699 1 94.62 50 TYR B N 1
ATOM 2638 C CA . TYR B 1 50 ? 7.094 -33.469 1.844 1 94.62 50 TYR B CA 1
ATOM 2639 C C . TYR B 1 50 ? 7.75 -32.25 2.488 1 94.62 50 TYR B C 1
ATOM 2641 O O . TYR B 1 50 ? 7.078 -31.438 3.137 1 94.62 50 TYR B O 1
ATOM 2649 N N . GLU B 1 51 ? 9.016 -32.125 2.252 1 94.19 51 GLU B N 1
ATOM 2650 C CA . GLU B 1 51 ? 9.781 -31.031 2.812 1 94.19 51 GLU B CA 1
ATOM 2651 C C . GLU B 1 51 ? 9.75 -29.812 1.889 1 94.19 51 GLU B C 1
ATOM 2653 O O . GLU B 1 51 ? 9.914 -28.672 2.342 1 94.19 51 GLU B O 1
ATOM 2658 N N . LEU B 1 52 ? 9.555 -30.141 0.66 1 96.56 52 LEU B N 1
ATOM 2659 C CA . LEU B 1 52 ? 9.641 -29.078 -0.345 1 96.56 52 LEU B CA 1
ATOM 2660 C C . LEU B 1 52 ? 8.711 -29.375 -1.521 1 96.56 52 LEU B C 1
ATOM 2662 O O . LEU B 1 52 ? 8.586 -30.531 -1.946 1 96.56 52 LEU B O 1
ATOM 2666 N N . PHE B 1 53 ? 8.047 -28.344 -1.96 1 97 53 PHE B N 1
ATOM 2667 C CA . PHE B 1 53 ? 7.25 -28.344 -3.182 1 97 53 PHE B CA 1
ATOM 2668 C C . PHE B 1 53 ? 7.992 -27.641 -4.312 1 97 53 PHE B C 1
ATOM 2670 O O . PHE B 1 53 ? 7.996 -26.406 -4.387 1 97 53 PHE B O 1
ATOM 2677 N N . LEU B 1 54 ? 8.602 -28.406 -5.203 1 97.38 54 LEU B N 1
ATOM 2678 C CA . LEU B 1 54 ? 9.383 -27.859 -6.309 1 97.38 54 LEU B CA 1
ATOM 2679 C C . LEU B 1 54 ? 8.516 -27.688 -7.555 1 97.38 54 LEU B C 1
ATOM 2681 O O . LEU B 1 54 ? 8.047 -28.672 -8.125 1 97.38 54 LEU B O 1
ATOM 2685 N N . VAL B 1 55 ? 8.336 -26.469 -7.98 1 97.56 55 VAL B N 1
ATOM 2686 C CA . VAL B 1 55 ? 7.453 -26.156 -9.102 1 97.56 55 VAL B CA 1
ATOM 2687 C C . VAL B 1 55 ? 8.281 -25.875 -10.352 1 97.56 55 VAL B C 1
ATOM 2689 O O . VAL B 1 55 ? 9.195 -25.047 -10.328 1 97.56 55 VAL B O 1
ATOM 2692 N N . ILE B 1 56 ? 7.984 -26.578 -11.406 1 97.31 56 ILE B N 1
ATOM 2693 C CA . ILE B 1 56 ? 8.625 -26.344 -12.695 1 97.31 56 ILE B CA 1
ATOM 2694 C C . ILE B 1 56 ? 7.598 -25.812 -13.688 1 97.31 56 ILE B C 1
ATOM 2696 O O . ILE B 1 56 ? 6.676 -26.531 -14.086 1 97.31 56 ILE B O 1
ATOM 2700 N N . GLY B 1 57 ? 7.746 -24.625 -14.094 1 96.06 57 GLY B N 1
ATOM 2701 C CA . GLY B 1 57 ? 6.812 -23.922 -14.953 1 96.06 57 GLY B CA 1
ATOM 2702 C C . GLY B 1 57 ? 6.855 -22.422 -14.781 1 96.06 57 GLY B C 1
ATOM 2703 O O . GLY B 1 57 ? 7.883 -21.859 -14.383 1 96.06 57 GLY B O 1
ATOM 2704 N N . GLY B 1 58 ? 5.805 -21.75 -15.172 1 95.06 58 GLY B N 1
ATOM 2705 C CA . GLY B 1 58 ? 5.688 -20.312 -14.977 1 95.06 58 GLY B CA 1
ATOM 2706 C C . GLY B 1 58 ? 4.965 -19.938 -13.688 1 95.06 58 GLY B C 1
ATOM 2707 O O . GLY B 1 58 ? 4.691 -20.812 -12.859 1 95.06 58 GLY B O 1
ATOM 2708 N N . ASP B 1 59 ? 4.699 -18.656 -13.578 1 96.38 59 ASP B N 1
ATOM 2709 C CA . ASP B 1 59 ? 4.016 -18.156 -12.383 1 96.38 59 ASP B CA 1
ATOM 2710 C C . ASP B 1 59 ? 2.633 -18.797 -12.242 1 96.38 59 ASP B C 1
ATOM 2712 O O . ASP B 1 59 ? 2.17 -19.047 -11.133 1 96.38 59 ASP B O 1
ATOM 2716 N N . GLY B 1 60 ? 1.968 -19.047 -13.367 1 95.38 60 GLY B N 1
ATOM 2717 C CA . GLY B 1 60 ? 0.675 -19.703 -13.305 1 95.38 60 GLY B CA 1
ATOM 2718 C C . GLY B 1 60 ? 0.733 -21.062 -12.641 1 95.38 60 GLY B C 1
ATOM 2719 O O . GLY B 1 60 ? -0.128 -21.406 -11.828 1 95.38 60 GLY B O 1
ATOM 2720 N N . THR B 1 61 ? 1.703 -21.859 -12.992 1 95.5 61 THR B N 1
ATOM 2721 C CA . THR B 1 61 ? 1.897 -23.156 -12.367 1 95.5 61 THR B CA 1
ATOM 2722 C C . THR B 1 61 ? 2.203 -23.016 -10.883 1 95.5 61 THR B C 1
ATOM 2724 O O . THR B 1 61 ? 1.711 -23.797 -10.062 1 95.5 61 THR B O 1
ATOM 2727 N N . PHE B 1 62 ? 2.963 -22.094 -10.602 1 97.44 62 PHE B N 1
ATOM 2728 C CA . PHE B 1 62 ? 3.303 -21.812 -9.211 1 97.44 62 PHE B CA 1
ATOM 2729 C C . PHE B 1 62 ? 2.053 -21.469 -8.406 1 97.44 62 PHE B C 1
ATOM 2731 O O . PHE B 1 62 ? 1.89 -21.953 -7.277 1 97.44 62 PHE B O 1
ATOM 2738 N N . LEU B 1 63 ? 1.192 -20.641 -8.961 1 97.62 63 LEU B N 1
ATOM 2739 C CA . LEU B 1 63 ? -0.049 -20.266 -8.281 1 97.62 63 LEU B CA 1
ATOM 2740 C C . LEU B 1 63 ? -0.874 -21.516 -7.961 1 97.62 63 LEU B C 1
ATOM 2742 O O . LEU B 1 63 ? -1.436 -21.625 -6.867 1 97.62 63 LEU B O 1
ATOM 2746 N N . SER B 1 64 ? -0.952 -22.438 -8.898 1 96.38 64 SER B N 1
ATOM 2747 C CA . SER B 1 64 ? -1.66 -23.688 -8.672 1 96.38 64 SER B CA 1
ATOM 2748 C C . SER B 1 64 ? -1.049 -24.469 -7.512 1 96.38 64 SER B C 1
ATOM 2750 O O . SER B 1 64 ? -1.769 -24.953 -6.641 1 96.38 64 SER B O 1
ATOM 2752 N N . ALA B 1 65 ? 0.202 -24.547 -7.504 1 96.88 65 ALA B N 1
ATOM 2753 C CA . ALA B 1 65 ? 0.912 -25.266 -6.449 1 96.88 65 ALA B CA 1
ATOM 2754 C C . ALA B 1 65 ? 0.693 -24.594 -5.094 1 96.88 65 ALA B C 1
ATOM 2756 O O . ALA B 1 65 ? 0.534 -25.281 -4.078 1 96.88 65 ALA B O 1
ATOM 2757 N N . ALA B 1 66 ? 0.694 -23.297 -5.062 1 97.5 66 ALA B N 1
ATOM 2758 C CA . ALA B 1 66 ? 0.547 -22.531 -3.82 1 97.5 66 ALA B CA 1
ATOM 2759 C C . ALA B 1 66 ? -0.788 -22.844 -3.148 1 97.5 66 ALA B C 1
ATOM 2761 O O . ALA B 1 66 ? -0.867 -22.922 -1.92 1 97.5 66 ALA B O 1
ATOM 2762 N N . ARG B 1 67 ? -1.802 -22.984 -3.949 1 96 67 ARG B N 1
ATOM 2763 C CA . ARG B 1 67 ? -3.127 -23.281 -3.412 1 96 67 ARG B CA 1
ATOM 2764 C C . ARG B 1 67 ? -3.127 -24.594 -2.646 1 96 67 ARG B C 1
ATOM 2766 O O . ARG B 1 67 ? -3.82 -24.734 -1.637 1 96 67 ARG B O 1
ATOM 2773 N N . ILE B 1 68 ? -2.369 -25.5 -3.113 1 95.81 68 ILE B N 1
ATOM 2774 C CA . ILE B 1 68 ? -2.293 -26.828 -2.486 1 95.81 68 ILE B CA 1
ATOM 2775 C C . ILE B 1 68 ? -1.326 -26.781 -1.305 1 95.81 68 ILE B C 1
ATOM 2777 O O . ILE B 1 68 ? -1.697 -27.109 -0.177 1 95.81 68 ILE B O 1
ATOM 2781 N N . ALA B 1 69 ? -0.146 -26.312 -1.492 1 97 69 ALA B N 1
ATOM 2782 C CA . ALA B 1 69 ? 0.953 -26.359 -0.531 1 97 69 ALA B CA 1
ATOM 2783 C C . ALA B 1 69 ? 0.623 -25.562 0.723 1 97 69 ALA B C 1
ATOM 2785 O O . ALA B 1 69 ? 1.015 -25.938 1.83 1 97 69 ALA B O 1
ATOM 2786 N N . SER B 1 70 ? -0.044 -24.469 0.526 1 97.31 70 SER B N 1
ATOM 2787 C CA . SER B 1 70 ? -0.338 -23.578 1.642 1 97.31 70 SER B CA 1
ATOM 2788 C C . SER B 1 70 ? -1.177 -24.281 2.705 1 97.31 70 SER B C 1
ATOM 2790 O O . SER B 1 70 ? -1.004 -24.031 3.9 1 97.31 70 SER B O 1
ATOM 2792 N N . ARG B 1 71 ? -2.016 -25.156 2.326 1 96.12 71 ARG B N 1
ATOM 2793 C CA . ARG B 1 71 ? -2.922 -25.844 3.242 1 96.12 71 ARG B CA 1
ATOM 2794 C C . ARG B 1 71 ? -2.168 -26.844 4.117 1 96.12 71 ARG B C 1
ATOM 2796 O O . ARG B 1 71 ? -2.676 -27.266 5.152 1 96.12 71 ARG B O 1
ATOM 2803 N N . PHE B 1 72 ? -0.994 -27.172 3.691 1 96.25 72 PHE B N 1
ATOM 2804 C CA . PHE B 1 72 ? -0.22 -28.172 4.418 1 96.25 72 PHE B CA 1
ATOM 2805 C C . PHE B 1 72 ? 1.068 -27.562 4.965 1 96.25 72 PHE B C 1
ATOM 2807 O O . PHE B 1 72 ? 1.871 -28.266 5.59 1 96.25 72 PHE B O 1
ATOM 2814 N N . GLY B 1 73 ? 1.317 -26.328 4.672 1 96.38 73 GLY B N 1
ATOM 2815 C CA . GLY B 1 73 ? 2.461 -25.609 5.203 1 96.38 73 GLY B CA 1
ATOM 2816 C C . GLY B 1 73 ? 3.771 -26 4.543 1 96.38 73 GLY B C 1
ATOM 2817 O O . GLY B 1 73 ? 4.844 -25.797 5.121 1 96.38 73 GLY B O 1
ATOM 2818 N N . VAL B 1 74 ? 3.711 -26.609 3.361 1 97.12 74 VAL B N 1
ATOM 2819 C CA . VAL B 1 74 ? 4.918 -27.031 2.66 1 97.12 74 VAL B CA 1
ATOM 2820 C C . VAL B 1 74 ? 5.48 -25.859 1.85 1 97.12 74 VAL B C 1
ATOM 2822 O O . VAL B 1 74 ? 4.762 -25.234 1.062 1 97.12 74 VAL B O 1
ATOM 2825 N N . PRO B 1 75 ? 6.758 -25.547 1.999 1 97.88 75 PRO B N 1
ATOM 2826 C CA . PRO B 1 75 ? 7.332 -24.422 1.244 1 97.88 75 PRO B CA 1
ATOM 2827 C C . PRO B 1 75 ? 7.531 -24.75 -0.234 1 97.88 75 PRO B C 1
ATOM 2829 O O . PRO B 1 75 ? 7.793 -25.906 -0.583 1 97.88 75 PRO B O 1
ATOM 2832 N N . LEU B 1 76 ? 7.469 -23.734 -1.036 1 98.12 76 LEU B N 1
ATOM 2833 C CA . LEU B 1 76 ? 7.609 -23.875 -2.482 1 98.12 76 LEU B CA 1
ATOM 2834 C C . LEU B 1 76 ? 8.93 -23.281 -2.959 1 98.12 76 LEU B C 1
ATOM 2836 O O . LEU B 1 76 ? 9.492 -22.391 -2.312 1 98.12 76 LEU B O 1
ATOM 2840 N N . VAL B 1 77 ? 9.422 -23.797 -4.039 1 97.12 77 VAL B N 1
ATOM 2841 C CA . VAL B 1 77 ? 10.484 -23.188 -4.836 1 97.12 77 VAL B CA 1
ATOM 2842 C C . VAL B 1 77 ? 10.156 -23.328 -6.32 1 97.12 77 VAL B C 1
ATOM 2844 O O . VAL B 1 77 ? 9.656 -24.359 -6.762 1 97.12 77 VAL B O 1
ATOM 2847 N N . GLY B 1 78 ? 10.297 -22.234 -7.082 1 96.69 78 GLY B N 1
ATOM 2848 C CA . GLY B 1 78 ? 9.906 -22.219 -8.484 1 96.69 78 GLY B CA 1
ATOM 2849 C C . GLY B 1 78 ? 11.094 -22.188 -9.43 1 96.69 78 GLY B C 1
ATOM 2850 O O . GLY B 1 78 ? 11.984 -21.344 -9.305 1 96.69 78 GLY B O 1
ATOM 2851 N N . VAL B 1 79 ? 11.078 -23.125 -10.367 1 96.12 79 VAL B N 1
ATOM 2852 C CA . VAL B 1 79 ? 12.055 -23.188 -11.445 1 96.12 79 VAL B CA 1
ATOM 2853 C C . VAL B 1 79 ? 11.383 -22.844 -12.773 1 96.12 79 VAL B C 1
ATOM 2855 O O . VAL B 1 79 ? 10.406 -23.469 -13.172 1 96.12 79 VAL B O 1
ATOM 2858 N N . ASN B 1 80 ? 11.906 -21.812 -13.398 1 93.25 80 ASN B N 1
ATOM 2859 C CA . ASN B 1 80 ? 11.25 -21.359 -14.625 1 93.25 80 ASN B CA 1
ATOM 2860 C C . ASN B 1 80 ? 11.68 -22.203 -15.828 1 93.25 80 ASN B C 1
ATOM 2862 O O . ASN B 1 80 ? 12.773 -22.766 -15.836 1 93.25 80 ASN B O 1
ATOM 2866 N N . GLU B 1 81 ? 10.836 -22.391 -16.859 1 85.81 81 GLU B N 1
ATOM 2867 C CA . GLU B 1 81 ? 11.094 -23.156 -18.078 1 85.81 81 GLU B CA 1
ATOM 2868 C C . GLU B 1 81 ? 11.547 -22.25 -19.219 1 85.81 81 GLU B C 1
ATOM 2870 O O . GLU B 1 81 ? 11.695 -22.703 -20.359 1 85.81 81 GLU B O 1
ATOM 2875 N N . GLY B 1 82 ? 11.688 -20.984 -19.031 1 79.81 82 GLY B N 1
ATOM 2876 C CA . GLY B 1 82 ? 12.047 -20.016 -20.062 1 79.81 82 GLY B CA 1
ATOM 2877 C C . GLY B 1 82 ? 12.07 -18.578 -19.562 1 79.81 82 GLY B C 1
ATOM 2878 O O . GLY B 1 82 ? 12.992 -18.188 -18.844 1 79.81 82 GLY B O 1
ATOM 2879 N N . ARG B 1 83 ? 10.805 -18.109 -19.641 1 77.44 83 ARG B N 1
ATOM 2880 C CA . ARG B 1 83 ? 10.734 -16.703 -19.297 1 77.44 83 ARG B CA 1
ATOM 2881 C C . ARG B 1 83 ? 10.727 -16.5 -17.781 1 77.44 83 ARG B C 1
ATOM 2883 O O . ARG B 1 83 ? 10.023 -17.203 -17.062 1 77.44 83 ARG B O 1
ATOM 2890 N N . PHE B 1 84 ? 11.461 -15.672 -17.328 1 79.31 84 PHE B N 1
ATOM 2891 C CA . PHE B 1 84 ? 11.656 -15.242 -15.953 1 79.31 84 PHE B CA 1
ATOM 2892 C C . PHE B 1 84 ? 10.375 -14.656 -15.383 1 79.31 84 PHE B C 1
ATOM 2894 O O . PHE B 1 84 ? 9.695 -13.859 -16.047 1 79.31 84 PHE B O 1
ATOM 2901 N N . GLY B 1 85 ? 9.953 -15.266 -14.188 1 89.81 85 GLY B N 1
ATOM 2902 C CA . GLY B 1 85 ? 8.75 -14.758 -13.547 1 89.81 85 GLY B CA 1
ATOM 2903 C C . GLY B 1 85 ? 9.008 -14.133 -12.195 1 89.81 85 GLY B C 1
ATOM 2904 O O . GLY B 1 85 ? 10.156 -14.094 -11.734 1 89.81 85 GLY B O 1
ATOM 2905 N N . PHE B 1 86 ? 8.023 -13.57 -11.562 1 93.56 86 PHE B N 1
ATOM 2906 C CA . PHE B 1 86 ? 8.117 -13 -10.227 1 93.56 86 PHE B CA 1
ATOM 2907 C C . PHE B 1 86 ? 8.125 -14.094 -9.172 1 93.56 86 PHE B C 1
ATOM 2909 O O . PHE B 1 86 ? 8.703 -13.922 -8.094 1 93.56 86 PHE B O 1
ATOM 2916 N N . LEU B 1 87 ? 7.5 -15.25 -9.477 1 96.5 87 LEU B N 1
ATOM 2917 C CA . LEU B 1 87 ? 7.398 -16.328 -8.516 1 96.5 87 LEU B CA 1
ATOM 2918 C C . LEU B 1 87 ? 8.383 -17.453 -8.844 1 96.5 87 LEU B C 1
ATOM 2920 O O . LEU B 1 87 ? 8.867 -18.141 -7.949 1 96.5 87 LEU B O 1
ATOM 2924 N N . THR B 1 88 ? 8.602 -17.656 -10.109 1 95.5 88 THR B N 1
ATOM 2925 C CA . THR B 1 88 ? 9.586 -18.641 -10.555 1 95.5 88 THR B CA 1
ATOM 2926 C C . THR B 1 88 ? 10.914 -17.969 -10.891 1 95.5 88 THR B C 1
ATOM 2928 O O . THR B 1 88 ? 11.242 -17.781 -12.07 1 95.5 88 THR B O 1
ATOM 2931 N N . GLU B 1 89 ? 11.664 -17.797 -9.914 1 93 89 GLU B N 1
ATOM 2932 C CA . GLU B 1 89 ? 12.828 -16.922 -10 1 93 89 GLU B CA 1
ATOM 2933 C C . GLU B 1 89 ? 14.07 -17.703 -10.43 1 93 89 GLU B C 1
ATOM 2935 O O . GLU B 1 89 ? 15.078 -17.109 -10.828 1 93 89 GLU B O 1
ATOM 2940 N N . ILE B 1 90 ? 14.055 -19.047 -10.297 1 94.38 90 ILE B N 1
ATOM 2941 C CA . ILE B 1 90 ? 15.25 -19.859 -10.523 1 94.38 90 ILE B CA 1
ATOM 2942 C C . ILE B 1 90 ? 15.266 -20.359 -11.961 1 94.38 90 ILE B C 1
ATOM 2944 O O . ILE B 1 90 ? 14.32 -21.016 -12.406 1 94.38 90 ILE B O 1
ATOM 2948 N N . LYS B 1 91 ? 16.328 -20.078 -12.656 1 93.31 91 LYS B N 1
ATOM 2949 C CA . LYS B 1 91 ? 16.5 -20.625 -14 1 93.31 91 LYS B CA 1
ATOM 2950 C C . LYS B 1 91 ? 16.891 -22.094 -13.953 1 93.31 91 LYS B C 1
ATOM 2952 O O . LYS B 1 91 ? 17.547 -22.531 -13.008 1 93.31 91 LYS B O 1
ATOM 2957 N N . LYS B 1 92 ? 16.531 -22.734 -14.961 1 92.88 92 LYS B N 1
ATOM 2958 C CA . LYS B 1 92 ? 16.828 -24.172 -15.023 1 92.88 92 LYS B CA 1
ATOM 2959 C C . LYS B 1 92 ? 18.328 -24.422 -14.922 1 92.88 92 LYS B C 1
ATOM 2961 O O . LYS B 1 92 ? 18.766 -25.422 -14.336 1 92.88 92 LYS B O 1
ATOM 2966 N N . GLU B 1 93 ? 19.141 -23.469 -15.383 1 92.75 93 GLU B N 1
ATOM 2967 C CA . GLU B 1 93 ? 20.594 -23.625 -15.367 1 92.75 93 GLU B CA 1
ATOM 2968 C C . GLU B 1 93 ? 21.172 -23.422 -13.969 1 92.75 93 GLU B C 1
ATOM 2970 O O . GLU B 1 93 ? 22.281 -23.859 -13.672 1 92.75 93 GLU B O 1
ATOM 2975 N N . GLU B 1 94 ? 20.406 -22.828 -13.156 1 94.06 94 GLU B N 1
ATOM 2976 C CA . GLU B 1 94 ? 20.891 -22.453 -11.836 1 94.06 94 GLU B CA 1
ATOM 2977 C C . GLU B 1 94 ? 20.5 -23.5 -10.789 1 94.06 94 GLU B C 1
ATOM 2979 O O . GLU B 1 94 ? 20.984 -23.453 -9.656 1 94.06 94 GLU B O 1
ATOM 2984 N N . ILE B 1 95 ? 19.688 -24.438 -11.117 1 94.44 95 ILE B N 1
ATOM 2985 C CA . ILE B 1 95 ? 19.062 -25.297 -10.141 1 94.44 95 ILE B CA 1
ATOM 2986 C C . ILE B 1 95 ? 20.125 -26.094 -9.391 1 94.44 95 ILE B C 1
ATOM 2988 O O . ILE B 1 95 ? 20 -26.328 -8.18 1 94.44 95 ILE B O 1
ATOM 2992 N N . LYS B 1 96 ? 21.172 -26.562 -10.062 1 95.31 96 LYS B N 1
ATOM 2993 C CA . LYS B 1 96 ? 22.234 -27.359 -9.453 1 95.31 96 LYS B CA 1
ATOM 2994 C C . LYS B 1 96 ? 22.906 -26.594 -8.32 1 95.31 96 LYS B C 1
ATOM 2996 O O . LYS B 1 96 ? 23.297 -27.188 -7.305 1 95.31 96 LYS B O 1
ATOM 3001 N N . LYS B 1 97 ? 22.969 -25.312 -8.484 1 95.81 97 LYS B N 1
ATOM 3002 C CA . LYS B 1 97 ? 23.656 -24.484 -7.496 1 95.81 97 LYS B CA 1
ATOM 3003 C C . LYS B 1 97 ? 22.688 -24 -6.426 1 95.81 97 LYS B C 1
ATOM 3005 O O . LYS B 1 97 ? 23.062 -23.828 -5.266 1 95.81 97 LYS B O 1
ATOM 3010 N N . VAL B 1 98 ? 21.469 -23.797 -6.773 1 95.88 98 VAL B N 1
ATOM 3011 C CA . VAL B 1 98 ? 20.516 -23.094 -5.91 1 95.88 98 VAL B CA 1
ATOM 3012 C C . VAL B 1 98 ? 19.812 -24.094 -5 1 95.88 98 VAL B C 1
ATOM 3014 O O . VAL B 1 98 ? 19.594 -23.828 -3.814 1 95.88 98 VAL B O 1
ATOM 3017 N N . LEU B 1 99 ? 19.469 -25.25 -5.488 1 95.44 99 LEU B N 1
ATOM 3018 C CA . LEU B 1 99 ? 18.656 -26.203 -4.734 1 95.44 99 LEU B CA 1
ATOM 3019 C C . LEU B 1 99 ? 19.375 -26.625 -3.459 1 95.44 99 LEU B C 1
ATOM 3021 O O . LEU B 1 99 ? 18.766 -26.672 -2.387 1 95.44 99 LEU B O 1
ATOM 3025 N N . PRO B 1 100 ? 20.703 -26.938 -3.486 1 95.12 100 PRO B N 1
ATOM 3026 C CA . PRO B 1 100 ? 21.391 -27.266 -2.244 1 95.12 100 PRO B CA 1
ATOM 3027 C C . PRO B 1 100 ? 21.328 -26.156 -1.205 1 95.12 100 PRO B C 1
ATOM 3029 O O . PRO B 1 100 ? 21.172 -26.422 -0.011 1 95.12 100 PRO B O 1
ATOM 3032 N N . LEU B 1 101 ? 21.406 -24.906 -1.688 1 95.44 101 LEU B N 1
ATOM 3033 C CA . LEU B 1 101 ? 21.328 -23.781 -0.771 1 95.44 101 LEU B CA 1
ATOM 3034 C C . LEU B 1 101 ? 19.969 -23.719 -0.087 1 95.44 101 LEU B C 1
ATOM 3036 O O . LEU B 1 101 ? 19.891 -23.438 1.111 1 95.44 101 LEU B O 1
ATOM 3040 N N . VAL B 1 102 ? 18.922 -23.969 -0.834 1 94.31 102 VAL B N 1
ATOM 3041 C CA . VAL B 1 102 ? 17.562 -23.984 -0.301 1 94.31 102 VAL B CA 1
ATOM 3042 C C . VAL B 1 102 ? 17.438 -25.078 0.753 1 94.31 102 VAL B C 1
ATOM 3044 O O . VAL B 1 102 ? 16.969 -24.828 1.864 1 94.31 102 VAL B O 1
ATOM 3047 N N . LEU B 1 103 ? 17.922 -26.234 0.459 1 92.88 103 LEU B N 1
ATOM 3048 C CA . LEU B 1 103 ? 17.781 -27.406 1.324 1 92.88 103 LEU B CA 1
ATOM 3049 C C . LEU B 1 103 ? 18.625 -27.266 2.582 1 92.88 103 LEU B C 1
ATOM 3051 O O . LEU B 1 103 ? 18.297 -27.828 3.625 1 92.88 103 LEU B O 1
ATOM 3055 N N . GLU B 1 104 ? 19.625 -26.484 2.471 1 91.88 104 GLU B N 1
ATOM 3056 C CA . GLU B 1 104 ? 20.531 -26.281 3.6 1 91.88 104 GLU B CA 1
ATOM 3057 C C . GLU B 1 104 ? 20.094 -25.109 4.461 1 91.88 104 GLU B C 1
ATOM 3059 O O . GLU B 1 104 ? 20.75 -24.766 5.449 1 91.88 104 GLU B O 1
ATOM 3064 N N . GLY B 1 105 ? 19.062 -24.438 4.047 1 89.19 105 GLY B N 1
ATOM 3065 C CA . GLY B 1 105 ? 18.547 -23.328 4.828 1 89.19 105 GLY B CA 1
ATOM 3066 C C . GLY B 1 105 ? 19.266 -22.016 4.551 1 89.19 105 GLY B C 1
ATOM 3067 O O . GLY B 1 105 ? 19.234 -21.109 5.375 1 89.19 105 GLY B O 1
ATOM 3068 N N . ARG B 1 106 ? 19.938 -21.953 3.441 1 92.44 106 ARG B N 1
ATOM 3069 C CA . ARG B 1 106 ? 20.703 -20.75 3.102 1 92.44 106 ARG B CA 1
ATOM 3070 C C . ARG B 1 106 ? 19.906 -19.828 2.199 1 92.44 106 ARG B C 1
ATOM 3072 O O . ARG B 1 106 ? 20.438 -18.844 1.673 1 92.44 106 ARG B O 1
ATOM 3079 N N . ALA B 1 107 ? 18.75 -20.156 1.874 1 93.44 107 ALA B N 1
ATOM 3080 C CA . ALA B 1 107 ? 17.797 -19.281 1.177 1 93.44 107 ALA B CA 1
ATOM 3081 C C . ALA B 1 107 ? 16.75 -18.734 2.139 1 93.44 107 ALA B C 1
ATOM 3083 O O . ALA B 1 107 ? 16.359 -19.406 3.096 1 93.44 107 ALA B O 1
ATOM 3084 N N . LYS B 1 108 ? 16.359 -17.516 1.834 1 92.62 108 LYS B N 1
ATOM 3085 C CA . LYS B 1 108 ? 15.359 -16.875 2.695 1 92.62 108 LYS B CA 1
ATOM 3086 C C . LYS B 1 108 ? 13.977 -17.469 2.48 1 92.62 108 LYS B C 1
ATOM 3088 O O . LYS B 1 108 ? 13.492 -17.531 1.349 1 92.62 108 LYS B O 1
ATOM 3093 N N . LEU B 1 109 ? 13.406 -17.984 3.57 1 96.38 109 LEU B N 1
ATOM 3094 C CA . LEU B 1 109 ? 12.016 -18.422 3.545 1 96.38 109 LEU B CA 1
ATOM 3095 C C . LEU B 1 109 ? 11.07 -17.234 3.709 1 96.38 109 LEU B C 1
ATOM 3097 O O . LEU B 1 109 ? 11.195 -16.469 4.668 1 96.38 109 LEU B O 1
ATOM 3101 N N . GLN B 1 110 ? 10.227 -17.078 2.74 1 96.94 110 GLN B N 1
ATOM 3102 C CA . GLN B 1 110 ? 9.242 -16 2.779 1 96.94 110 GLN B CA 1
ATOM 3103 C C . GLN B 1 110 ? 7.844 -16.547 3.057 1 96.94 110 GLN B C 1
ATOM 3105 O O . GLN B 1 110 ? 7.504 -17.656 2.629 1 96.94 110 GLN B O 1
ATOM 3110 N N . GLU B 1 111 ? 7.102 -15.781 3.791 1 98.19 111 GLU B N 1
ATOM 3111 C CA . GLU B 1 111 ? 5.668 -16.016 3.941 1 98.19 111 GLU B CA 1
ATOM 3112 C C . GLU B 1 111 ? 4.859 -14.922 3.244 1 98.19 111 GLU B C 1
ATOM 3114 O O . GLU B 1 111 ? 4.941 -13.75 3.611 1 98.19 111 GLU B O 1
ATOM 3119 N N . ARG B 1 112 ? 4.098 -15.344 2.307 1 98.56 112 ARG B N 1
ATOM 3120 C CA . ARG B 1 112 ? 3.299 -14.391 1.531 1 98.56 112 ARG B CA 1
ATOM 3121 C C . ARG B 1 112 ? 1.817 -14.523 1.867 1 98.56 112 ARG B C 1
ATOM 3123 O O . ARG B 1 112 ? 1.306 -15.633 2.029 1 98.56 112 ARG B O 1
ATOM 3130 N N . LEU B 1 113 ? 1.211 -13.336 1.98 1 98.75 113 LEU B N 1
ATOM 3131 C CA . LEU B 1 113 ? -0.207 -13.227 2.307 1 98.75 113 LEU B CA 1
ATOM 3132 C C . LEU B 1 113 ? -1.067 -13.859 1.221 1 98.75 113 LEU B C 1
ATOM 3134 O O . LEU B 1 113 ? -0.808 -13.68 0.029 1 98.75 113 LEU B O 1
ATOM 3138 N N . MET B 1 114 ? -2.066 -14.625 1.646 1 98.94 114 MET B N 1
ATOM 3139 C CA . MET B 1 114 ? -3.098 -15.141 0.749 1 98.94 114 MET B CA 1
ATOM 3140 C C . MET B 1 114 ? -4.477 -14.641 1.163 1 98.94 114 MET B C 1
ATOM 3142 O O . MET B 1 114 ? -4.652 -14.133 2.273 1 98.94 114 MET B O 1
ATOM 3146 N N . ILE B 1 115 ? -5.402 -14.797 0.251 1 98.94 115 ILE B N 1
ATOM 3147 C CA . ILE B 1 115 ? -6.758 -14.344 0.554 1 98.94 115 ILE B CA 1
ATOM 3148 C C . ILE B 1 115 ? -7.727 -15.516 0.467 1 98.94 115 ILE B C 1
ATOM 3150 O O . ILE B 1 115 ? -7.566 -16.406 -0.379 1 98.94 115 ILE B O 1
ATOM 3154 N N . ASP B 1 116 ? -8.719 -15.516 1.351 1 98.88 116 ASP B N 1
ATOM 3155 C CA . ASP B 1 116 ? -9.883 -16.391 1.255 1 98.88 116 ASP B CA 1
ATOM 3156 C C . ASP B 1 116 ? -11.023 -15.695 0.51 1 98.88 116 ASP B C 1
ATOM 3158 O O . ASP B 1 116 ? -11.281 -14.508 0.716 1 98.88 116 ASP B O 1
ATOM 3162 N N . VAL B 1 117 ? -11.688 -16.438 -0.322 1 98.88 117 VAL B N 1
ATOM 3163 C CA . VAL B 1 117 ? -12.797 -15.883 -1.083 1 98.88 117 VAL B CA 1
ATOM 3164 C C . VAL B 1 117 ? -14.062 -16.703 -0.818 1 98.88 117 VAL B C 1
ATOM 3166 O O . VAL B 1 117 ? -14.031 -17.938 -0.854 1 98.88 117 VAL B O 1
ATOM 3169 N N . TYR B 1 118 ? -15.094 -15.984 -0.565 1 98.81 118 TYR B N 1
ATOM 3170 C CA . TYR B 1 118 ? -16.422 -16.562 -0.387 1 98.81 118 TYR B CA 1
ATOM 3171 C C . TYR B 1 118 ? -17.406 -15.984 -1.397 1 98.81 118 TYR B C 1
ATOM 3173 O O . TYR B 1 118 ? -17.281 -14.82 -1.796 1 98.81 118 TYR B O 1
ATOM 3181 N N . LEU B 1 119 ? -18.359 -16.766 -1.8 1 98.44 119 LEU B N 1
ATOM 3182 C CA . LEU B 1 119 ? -19.453 -16.344 -2.664 1 98.44 119 LEU B CA 1
ATOM 3183 C C . LEU B 1 119 ? -20.797 -16.562 -1.976 1 98.44 119 LEU B C 1
ATOM 3185 O O . LEU B 1 119 ? -21.125 -17.672 -1.565 1 98.44 119 LEU B O 1
ATOM 3189 N N . ARG B 1 120 ? -21.484 -15.516 -1.785 1 98.06 120 ARG B N 1
ATOM 3190 C CA . ARG B 1 120 ? -22.859 -15.586 -1.304 1 98.06 120 ARG B CA 1
ATOM 3191 C C . ARG B 1 120 ? -23.844 -15.414 -2.449 1 98.06 120 ARG B C 1
ATOM 3193 O O . ARG B 1 120 ? -23.891 -14.359 -3.084 1 98.06 120 ARG B O 1
ATOM 3200 N N . SER B 1 121 ? -24.594 -16.438 -2.73 1 94.25 121 SER B N 1
ATOM 3201 C CA . SER B 1 121 ? -25.656 -16.438 -3.727 1 94.25 121 SER B CA 1
ATOM 3202 C C . SER B 1 121 ? -26.953 -16.969 -3.143 1 94.25 121 SER B C 1
ATOM 3204 O O . SER B 1 121 ? -26.984 -18.062 -2.545 1 94.25 121 SER B O 1
ATOM 3206 N N . ARG B 1 122 ? -28.078 -16.234 -3.314 1 90.44 122 ARG B N 1
ATOM 3207 C CA . ARG B 1 122 ? -29.406 -16.609 -2.814 1 90.44 122 ARG B CA 1
ATOM 3208 C C . ARG B 1 122 ? -29.328 -17.062 -1.361 1 90.44 122 ARG B C 1
ATOM 3210 O O . ARG B 1 122 ? -29.812 -18.156 -1.017 1 90.44 122 ARG B O 1
ATOM 3217 N N . ASN B 1 123 ? -28.594 -16.469 -0.543 1 89.19 123 ASN B N 1
ATOM 3218 C CA . ASN B 1 123 ? -28.5 -16.641 0.901 1 89.19 123 ASN B CA 1
ATOM 3219 C C . ASN B 1 123 ? -27.625 -17.844 1.263 1 89.19 123 ASN B C 1
ATOM 3221 O O . ASN B 1 123 ? -27.703 -18.344 2.381 1 89.19 123 ASN B O 1
ATOM 3225 N N . ARG B 1 124 ? -27 -18.391 0.335 1 96.81 124 ARG B N 1
ATOM 3226 C CA . ARG B 1 124 ? -26.031 -19.453 0.614 1 96.81 124 ARG B CA 1
ATOM 3227 C C . ARG B 1 124 ? -24.609 -18.938 0.492 1 96.81 124 ARG B C 1
ATOM 3229 O O . ARG B 1 124 ? -24.25 -18.297 -0.504 1 96.81 124 ARG B O 1
ATOM 3236 N N . LEU B 1 125 ? -23.859 -19.188 1.516 1 97.75 125 LEU B N 1
ATOM 3237 C CA . LEU B 1 125 ? -22.453 -18.797 1.542 1 97.75 125 LEU B CA 1
ATOM 3238 C C . LEU B 1 125 ? -21.547 -19.969 1.2 1 97.75 125 LEU B C 1
ATOM 3240 O O . LEU B 1 125 ? -21.594 -21 1.868 1 97.75 125 LEU B O 1
ATOM 3244 N N . ARG B 1 126 ? -20.734 -19.891 0.136 1 98.12 126 ARG B N 1
ATOM 3245 C CA . ARG B 1 126 ? -19.812 -20.922 -0.298 1 98.12 126 ARG B CA 1
ATOM 3246 C C . ARG B 1 126 ? -18.359 -20.438 -0.18 1 98.12 126 ARG B C 1
ATOM 3248 O O . ARG B 1 126 ? -18.031 -19.344 -0.633 1 98.12 126 ARG B O 1
ATOM 3255 N N . TYR B 1 127 ? -17.594 -21.234 0.465 1 98.12 127 TYR B N 1
ATOM 3256 C CA . TYR B 1 127 ? -16.141 -21 0.46 1 98.12 127 TYR B CA 1
ATOM 3257 C C . TYR B 1 127 ? -15.523 -21.469 -0.849 1 98.12 127 TYR B C 1
ATOM 3259 O O . TYR B 1 127 ? -15.656 -22.641 -1.218 1 98.12 127 TYR B O 1
ATOM 3267 N N . LEU B 1 128 ? -14.812 -20.625 -1.56 1 97.88 128 LEU B N 1
ATOM 3268 C CA . LEU B 1 128 ? -14.297 -20.984 -2.877 1 97.88 128 LEU B CA 1
ATOM 3269 C C . LEU B 1 128 ? -12.844 -21.438 -2.791 1 97.88 128 LEU B C 1
ATOM 3271 O O . LEU B 1 128 ? -12.367 -22.156 -3.662 1 97.88 128 LEU B O 1
ATOM 3275 N N . GLY B 1 129 ? -12.117 -20.906 -1.735 1 97.25 129 GLY B N 1
ATOM 3276 C CA . GLY B 1 129 ? -10.734 -21.312 -1.562 1 97.25 129 GLY B CA 1
ATOM 3277 C C . GLY B 1 129 ? -9.812 -20.172 -1.167 1 97.25 129 GLY B C 1
ATOM 3278 O O . GLY B 1 129 ? -10.281 -19.109 -0.771 1 97.25 129 GLY B O 1
ATOM 3279 N N . ASN B 1 130 ? -8.477 -20.469 -1.083 1 98.06 130 ASN B N 1
ATOM 3280 C CA . ASN B 1 130 ? -7.438 -19.5 -0.793 1 98.06 130 ASN B CA 1
ATOM 3281 C C . ASN B 1 130 ? -6.566 -19.219 -2.018 1 98.06 130 ASN B C 1
ATOM 3283 O O . ASN B 1 130 ? -6.277 -20.125 -2.793 1 98.06 130 ASN B O 1
ATOM 3287 N N . TYR B 1 131 ? -6.191 -17.969 -2.18 1 98.75 131 TYR B N 1
ATOM 3288 C CA . TYR B 1 131 ? -5.543 -17.578 -3.424 1 98.75 131 TYR B CA 1
ATOM 3289 C C . TYR B 1 131 ? -4.375 -16.625 -3.15 1 98.75 131 TYR B C 1
ATOM 3291 O O . TYR B 1 131 ? -4.414 -15.836 -2.205 1 98.75 131 TYR B O 1
ATOM 3299 N N . LEU B 1 132 ? -3.396 -16.672 -4.035 1 98.81 132 LEU B N 1
ATOM 3300 C CA . LEU B 1 132 ? -2.137 -15.984 -3.793 1 98.81 132 LEU B CA 1
ATOM 3301 C C . LEU B 1 132 ? -2.111 -14.633 -4.508 1 98.81 132 LEU B C 1
ATOM 3303 O O . LEU B 1 132 ? -1.469 -13.688 -4.043 1 98.81 132 LEU B O 1
ATOM 3307 N N . ASN B 1 133 ? -2.877 -14.484 -5.602 1 98.56 133 ASN B N 1
ATOM 3308 C CA . ASN B 1 133 ? -2.809 -13.242 -6.375 1 98.56 133 ASN B CA 1
ATOM 3309 C C . ASN B 1 133 ? -4.016 -12.352 -6.102 1 98.56 133 ASN B C 1
ATOM 3311 O O . ASN B 1 133 ? -3.869 -11.25 -5.559 1 98.56 133 ASN B O 1
ATOM 3315 N N . ASP B 1 134 ? -5.188 -12.875 -6.621 1 98.88 134 ASP B N 1
ATOM 3316 C CA . ASP B 1 134 ? -6.246 -11.867 -6.602 1 98.88 134 ASP B CA 1
ATOM 3317 C C . ASP B 1 134 ? -7.613 -12.508 -6.824 1 98.88 134 ASP B C 1
ATOM 3319 O O . ASP B 1 134 ? -7.707 -13.688 -7.168 1 98.88 134 ASP B O 1
ATOM 3323 N N . ALA B 1 135 ? -8.633 -11.828 -6.457 1 98.88 135 ALA B N 1
ATOM 3324 C CA . ALA B 1 135 ? -10.016 -11.992 -6.879 1 98.88 135 ALA B CA 1
ATOM 3325 C C . ALA B 1 135 ? -10.445 -10.852 -7.801 1 98.88 135 ALA B C 1
ATOM 3327 O O . ALA B 1 135 ? -10.32 -9.68 -7.445 1 98.88 135 ALA B O 1
ATOM 3328 N N . VAL B 1 136 ? -10.977 -11.18 -9.008 1 98.69 136 VAL B N 1
ATOM 3329 C CA . VAL B 1 136 ? -11.344 -10.172 -10 1 98.69 136 VAL B CA 1
ATOM 3330 C C . VAL B 1 136 ? -12.812 -10.344 -10.391 1 98.69 136 VAL B C 1
ATOM 3332 O O . VAL B 1 136 ? -13.25 -11.453 -10.727 1 98.69 136 VAL B O 1
ATOM 3335 N N . ILE B 1 137 ? -13.562 -9.352 -10.281 1 97.25 137 ILE B N 1
ATOM 3336 C CA . ILE B 1 137 ? -14.906 -9.312 -10.852 1 97.25 137 ILE B CA 1
ATOM 3337 C C . ILE B 1 137 ? -14.906 -8.453 -12.109 1 97.25 137 ILE B C 1
ATOM 3339 O O . ILE B 1 137 ? -14.531 -7.277 -12.062 1 97.25 137 ILE B O 1
ATOM 3343 N N . SER B 1 138 ? -15.289 -9 -13.203 1 94.56 138 SER B N 1
ATOM 3344 C CA . SER B 1 138 ? -15.266 -8.289 -14.477 1 94.56 138 SER B CA 1
ATOM 3345 C C . SER B 1 138 ? -16.547 -8.516 -15.266 1 94.56 138 SER B C 1
ATOM 3347 O O . SER B 1 138 ? -17.328 -9.422 -14.945 1 94.56 138 SER B O 1
ATOM 3349 N N . LYS B 1 139 ? -16.719 -7.688 -16.219 1 88.88 139 LYS B N 1
ATOM 3350 C CA . LYS B 1 139 ? -17.875 -7.824 -17.094 1 88.88 139 LYS B CA 1
ATOM 3351 C C . LYS B 1 139 ? -17.703 -9.008 -18.047 1 88.88 139 LYS B C 1
ATOM 3353 O O . LYS B 1 139 ? -16.578 -9.398 -18.359 1 88.88 139 LYS B O 1
ATOM 3358 N N . SER B 1 140 ? -18.812 -9.406 -18.328 1 79.06 140 SER B N 1
ATOM 3359 C CA . SER B 1 140 ? -18.797 -10.43 -19.375 1 79.06 140 SER B CA 1
ATOM 3360 C C . SER B 1 140 ? -18.625 -9.805 -20.766 1 79.06 140 SER B C 1
ATOM 3362 O O . SER B 1 140 ? -18.75 -8.586 -20.906 1 79.06 140 SER B O 1
ATOM 3364 N N . SER B 1 141 ? -18.297 -10.633 -21.688 1 72.31 141 SER B N 1
ATOM 3365 C CA . SER B 1 141 ? -18.016 -10.18 -23.047 1 72.31 141 SER B CA 1
ATOM 3366 C C . SER B 1 141 ? -19.188 -9.391 -23.625 1 72.31 141 SER B C 1
ATOM 3368 O O . SER B 1 141 ? -18.984 -8.516 -24.469 1 72.31 141 SER B O 1
ATOM 3370 N N . ILE B 1 142 ? -20.203 -9.555 -23.156 1 69.12 142 ILE B N 1
ATOM 3371 C CA . ILE B 1 142 ? -21.391 -8.945 -23.781 1 69.12 142 ILE B CA 1
ATOM 3372 C C . ILE B 1 142 ? -21.75 -7.66 -23.047 1 69.12 142 ILE B C 1
ATOM 3374 O O . ILE B 1 142 ? -22.359 -6.754 -23.625 1 69.12 142 ILE B O 1
ATOM 3378 N N . ALA B 1 143 ? -21.344 -7.719 -21.844 1 67.88 143 ALA B N 1
ATOM 3379 C CA . ALA B 1 143 ? -21.703 -6.559 -21.047 1 67.88 143 ALA B CA 1
ATOM 3380 C C . ALA B 1 143 ? -20.844 -5.355 -21.375 1 67.88 143 ALA B C 1
ATOM 3382 O O . ALA B 1 143 ? -19.625 -5.488 -21.562 1 67.88 143 ALA B O 1
ATOM 3383 N N . ARG B 1 144 ? -21.453 -4.199 -21.625 1 71.38 144 ARG B N 1
ATOM 3384 C CA . ARG B 1 144 ? -20.734 -2.957 -21.891 1 71.38 144 ARG B CA 1
ATOM 3385 C C . ARG B 1 144 ? -20.094 -2.422 -20.609 1 71.38 144 ARG B C 1
ATOM 3387 O O . ARG B 1 144 ? -18.984 -1.911 -20.641 1 71.38 144 ARG B O 1
ATOM 3394 N N . ILE B 1 145 ? -20.797 -2.613 -19.438 1 81 145 ILE B N 1
ATOM 3395 C CA . ILE B 1 145 ? -20.344 -2.051 -18.172 1 81 145 ILE B CA 1
ATOM 3396 C C . ILE B 1 145 ? -20.984 -2.818 -17 1 81 145 ILE B C 1
ATOM 3398 O O . ILE B 1 145 ? -22.109 -3.299 -17.125 1 81 145 ILE B O 1
ATOM 3402 N N . ILE B 1 146 ? -20.219 -2.943 -15.953 1 87.81 146 ILE B N 1
ATOM 3403 C CA . ILE B 1 146 ? -20.797 -3.559 -14.766 1 87.81 146 ILE B CA 1
ATOM 3404 C C . ILE B 1 146 ? -20.797 -2.559 -13.617 1 87.81 146 ILE B C 1
ATOM 3406 O O . ILE B 1 146 ? -19.953 -1.653 -13.57 1 87.81 146 ILE B O 1
ATOM 3410 N N . ARG B 1 147 ? -21.797 -2.754 -12.812 1 92.88 147 ARG B N 1
ATOM 3411 C CA . ARG B 1 147 ? -21.906 -1.971 -11.586 1 92.88 147 ARG B CA 1
ATOM 3412 C C . ARG B 1 147 ? -21.656 -2.842 -10.359 1 92.88 147 ARG B C 1
ATOM 3414 O O . ARG B 1 147 ? -22.328 -3.861 -10.172 1 92.88 147 ARG B O 1
ATOM 3421 N N . THR B 1 148 ? -20.75 -2.475 -9.555 1 93.5 148 THR B N 1
ATOM 3422 C CA . THR B 1 148 ? -20.375 -3.24 -8.367 1 93.5 148 THR B CA 1
ATOM 3423 C C . THR B 1 148 ? -20.266 -2.334 -7.148 1 93.5 148 THR B C 1
ATOM 3425 O O . THR B 1 148 ? -19.562 -1.331 -7.168 1 93.5 148 THR B O 1
ATOM 3428 N N . LYS B 1 149 ? -21.031 -2.66 -6.113 1 96.5 149 LYS B N 1
ATOM 3429 C CA . LYS B 1 149 ? -20.859 -1.961 -4.84 1 96.5 149 LYS B CA 1
ATOM 3430 C C . LYS B 1 149 ? -19.734 -2.562 -4.023 1 96.5 149 LYS B C 1
ATOM 3432 O O . LYS B 1 149 ? -19.562 -3.783 -3.971 1 96.5 149 LYS B O 1
ATOM 3437 N N . VAL B 1 150 ? -19 -1.725 -3.385 1 97.5 150 VAL B N 1
ATOM 3438 C CA . VAL B 1 150 ? -17.844 -2.152 -2.604 1 97.5 150 VAL B CA 1
ATOM 3439 C C . VAL B 1 150 ? -18.062 -1.814 -1.13 1 97.5 150 VAL B C 1
ATOM 3441 O O . VAL B 1 150 ? -18.375 -0.669 -0.789 1 97.5 150 VAL B O 1
ATOM 3444 N N . PHE B 1 151 ? -17.938 -2.797 -0.313 1 98.38 151 PHE B N 1
ATOM 3445 C CA . PHE B 1 151 ? -18.031 -2.637 1.134 1 98.38 151 PHE B CA 1
ATOM 3446 C C . PHE B 1 151 ? -16.703 -2.994 1.801 1 98.38 151 PHE B C 1
ATOM 3448 O O . PHE B 1 151 ? -16.078 -3.998 1.452 1 98.38 151 PHE B O 1
ATOM 3455 N N . ILE B 1 152 ? -16.281 -2.178 2.713 1 98.31 152 ILE B N 1
ATOM 3456 C CA . ILE B 1 152 ? -15.094 -2.459 3.521 1 98.31 152 ILE B CA 1
ATOM 3457 C C . ILE B 1 152 ? -15.477 -2.469 5 1 98.31 152 ILE B C 1
ATOM 3459 O O . ILE B 1 152 ? -15.961 -1.469 5.531 1 98.31 152 ILE B O 1
ATOM 3463 N N . ASN B 1 153 ? -15.258 -3.586 5.648 1 97.69 153 ASN B N 1
ATOM 3464 C CA . ASN B 1 153 ? -15.672 -3.793 7.031 1 97.69 153 ASN B CA 1
ATOM 3465 C C . ASN B 1 153 ? -17.141 -3.41 7.242 1 97.69 153 ASN B C 1
ATOM 3467 O O . ASN B 1 153 ? -17.469 -2.705 8.195 1 97.69 153 ASN B O 1
ATOM 3471 N N . GLY B 1 154 ? -17.906 -3.807 6.305 1 97 154 GLY B N 1
ATOM 3472 C CA . GLY B 1 154 ? -19.344 -3.65 6.449 1 97 154 GLY B CA 1
ATOM 3473 C C . GLY B 1 154 ? -19.859 -2.293 5.988 1 97 154 GLY B C 1
ATOM 3474 O O . GLY B 1 154 ? -21.062 -2.096 5.82 1 97 154 GLY B O 1
ATOM 3475 N N . GLU B 1 155 ? -18.969 -1.352 5.738 1 96.62 155 GLU B N 1
ATOM 3476 C CA . GLU B 1 155 ? -19.344 -0.014 5.293 1 96.62 155 GLU B CA 1
ATOM 3477 C C . GLU B 1 155 ? -19.328 0.089 3.771 1 96.62 155 GLU B C 1
ATOM 3479 O O . GLU B 1 155 ? -18.359 -0.318 3.127 1 96.62 155 GLU B O 1
ATOM 3484 N N . GLU B 1 156 ? -20.422 0.616 3.199 1 96.19 156 GLU B N 1
ATOM 3485 C CA . GLU B 1 156 ? -20.422 0.883 1.764 1 96.19 156 GLU B CA 1
ATOM 3486 C C . GLU B 1 156 ? -19.484 2.031 1.417 1 96.19 156 GLU B C 1
ATOM 3488 O O . GLU B 1 156 ? -19.672 3.158 1.878 1 96.19 156 GLU B O 1
ATOM 3493 N N . VAL B 1 157 ? -18.562 1.782 0.634 1 95.06 157 VAL B N 1
ATOM 3494 C CA . VAL B 1 157 ? -17.516 2.756 0.388 1 95.06 157 VAL B CA 1
ATOM 3495 C C . VAL B 1 157 ? -17.719 3.422 -0.97 1 95.06 157 VAL B C 1
ATOM 3497 O O . VAL B 1 157 ? -17.688 4.648 -1.08 1 95.06 157 VAL B O 1
ATOM 3500 N N . LEU B 1 158 ? -17.938 2.664 -1.983 1 93.38 158 LEU B N 1
ATOM 3501 C CA . LEU B 1 158 ? -18.125 3.221 -3.318 1 93.38 158 LEU B CA 1
ATOM 3502 C C . LEU B 1 158 ? -18.844 2.223 -4.227 1 93.38 158 LEU B C 1
ATOM 3504 O O . LEU B 1 158 ? -18.984 1.052 -3.873 1 93.38 158 LEU B O 1
ATOM 3508 N N . GLU B 1 159 ? -19.359 2.787 -5.281 1 93.31 159 GLU B N 1
ATOM 3509 C CA . GLU B 1 159 ? -19.875 1.99 -6.391 1 93.31 159 GLU B CA 1
ATOM 3510 C C . GLU B 1 159 ? -19.031 2.191 -7.652 1 93.31 159 GLU B C 1
ATOM 3512 O O . GLU B 1 159 ? -18.844 3.324 -8.094 1 93.31 159 GLU B O 1
ATOM 3517 N N . VAL B 1 160 ? -18.578 1.103 -8.156 1 92.75 160 VAL B N 1
ATOM 3518 C CA . VAL B 1 160 ? -17.734 1.18 -9.344 1 92.75 160 VAL B CA 1
ATOM 3519 C C . VAL B 1 160 ? -18.562 0.874 -10.586 1 92.75 160 VAL B C 1
ATOM 3521 O O . VAL B 1 160 ? -19.266 -0.144 -10.641 1 92.75 160 VAL B O 1
ATOM 3524 N N . PHE B 1 161 ? -18.516 1.773 -11.523 1 91.44 161 PHE B N 1
ATOM 3525 C CA . PHE B 1 161 ? -19.047 1.597 -12.867 1 91.44 161 PHE B CA 1
ATOM 3526 C C . PHE B 1 161 ? -17.906 1.467 -13.883 1 91.44 161 PHE B C 1
ATOM 3528 O O . PHE B 1 161 ? -17.109 2.391 -14.047 1 91.44 161 PHE B O 1
ATOM 3535 N N . GLY B 1 162 ? -17.797 0.315 -14.438 1 92.12 162 GLY B N 1
ATOM 3536 C CA . GLY B 1 162 ? -16.688 0.116 -15.367 1 92.12 162 GLY B CA 1
ATOM 3537 C C . GLY B 1 162 ? -16.531 -1.329 -15.805 1 92.12 162 GLY B C 1
ATOM 3538 O O . GLY B 1 162 ? -17.516 -2.07 -15.883 1 92.12 162 GLY B O 1
ATOM 3539 N N . ASP B 1 163 ? -15.297 -1.709 -16.125 1 93.38 163 ASP B N 1
ATOM 3540 C CA . ASP B 1 163 ? -15.016 -3.053 -16.609 1 93.38 163 ASP B CA 1
ATOM 3541 C C . ASP B 1 163 ? -14.945 -4.059 -15.461 1 93.38 163 ASP B C 1
ATOM 3543 O O . ASP B 1 163 ? -15.055 -5.266 -15.68 1 93.38 163 ASP B O 1
ATOM 3547 N N . GLY B 1 164 ? -14.625 -3.553 -14.258 1 95.25 164 GLY B N 1
ATOM 3548 C CA . GLY B 1 164 ? -14.57 -4.477 -13.133 1 95.25 164 GLY B CA 1
ATOM 3549 C C . GLY B 1 164 ? -13.781 -3.936 -11.953 1 95.25 164 GLY B C 1
ATOM 3550 O O . GLY B 1 164 ? -13.547 -2.729 -11.859 1 95.25 164 GLY B O 1
ATOM 3551 N N . VAL B 1 165 ? -13.461 -4.867 -11.023 1 97.69 165 VAL B N 1
ATOM 3552 C CA . VAL B 1 165 ? -12.672 -4.555 -9.836 1 97.69 165 VAL B CA 1
ATOM 3553 C C . VAL B 1 165 ? -11.742 -5.715 -9.516 1 97.69 165 VAL B C 1
ATOM 3555 O O . VAL B 1 165 ? -12.055 -6.875 -9.805 1 97.69 165 VAL B O 1
ATOM 3558 N N . ILE B 1 166 ? -10.617 -5.355 -8.914 1 98.81 166 ILE B N 1
ATOM 3559 C CA . ILE B 1 166 ? -9.633 -6.336 -8.461 1 98.81 166 ILE B CA 1
ATOM 3560 C C . ILE B 1 166 ? -9.383 -6.164 -6.965 1 98.81 166 ILE B C 1
ATOM 3562 O O . ILE B 1 166 ? -9.203 -5.043 -6.488 1 98.81 166 ILE B O 1
ATOM 3566 N N . LEU B 1 167 ? -9.469 -7.172 -6.199 1 98.94 167 LEU B N 1
ATOM 3567 C CA . LEU B 1 167 ? -8.828 -7.223 -4.891 1 98.94 167 LEU B CA 1
ATOM 3568 C C . LEU B 1 167 ? -7.609 -8.141 -4.918 1 98.94 167 LEU B C 1
ATOM 3570 O O . LEU B 1 167 ? -7.742 -9.352 -5.137 1 98.94 167 LEU B O 1
ATOM 3574 N N . SER B 1 168 ? -6.488 -7.566 -4.633 1 98.88 168 SER B N 1
ATOM 3575 C CA . SER B 1 168 ? -5.219 -8.266 -4.84 1 98.88 168 SER B CA 1
ATOM 3576 C C . SER B 1 168 ? -4.426 -8.359 -3.543 1 98.88 168 SER B C 1
ATOM 3578 O O . SER B 1 168 ? -4.602 -7.547 -2.637 1 98.88 168 SER B O 1
ATOM 3580 N N . THR B 1 169 ? -3.615 -9.391 -3.438 1 98.88 169 THR B N 1
ATOM 3581 C CA . THR B 1 169 ? -2.547 -9.453 -2.445 1 98.88 169 THR B CA 1
ATOM 3582 C C . THR B 1 169 ? -1.322 -8.672 -2.914 1 98.88 169 THR B C 1
ATOM 3584 O O . THR B 1 169 ? -1.276 -8.211 -4.055 1 98.88 169 THR B O 1
ATOM 3587 N N . PRO B 1 170 ? -0.282 -8.531 -2.02 1 98.88 170 PRO B N 1
ATOM 3588 C CA . PRO B 1 170 ? 0.971 -7.93 -2.482 1 98.88 170 PRO B CA 1
ATOM 3589 C C . PRO B 1 170 ? 1.607 -8.703 -3.633 1 98.88 170 PRO B C 1
ATOM 3591 O O . PRO B 1 170 ? 2.129 -8.102 -4.574 1 98.88 170 PRO B O 1
ATOM 3594 N N . THR B 1 171 ? 1.52 -10.031 -3.592 1 98.56 171 THR B N 1
ATOM 3595 C CA . THR B 1 171 ? 2.061 -10.836 -4.68 1 98.56 171 THR B CA 1
ATOM 3596 C C . THR B 1 171 ? 1.364 -10.516 -5.996 1 98.56 171 THR B C 1
ATOM 3598 O O . THR B 1 171 ? 2.023 -10.305 -7.016 1 98.56 171 THR B O 1
ATOM 3601 N N . GLY B 1 172 ? 0.088 -10.375 -5.945 1 98.56 172 GLY B N 1
ATOM 3602 C CA . GLY B 1 172 ? -0.698 -10.102 -7.141 1 98.56 172 GLY B CA 1
ATOM 3603 C C . GLY B 1 172 ? -0.53 -8.688 -7.652 1 98.56 172 GLY B C 1
ATOM 3604 O O . GLY B 1 172 ? -0.956 -8.367 -8.766 1 98.56 172 GLY B O 1
ATOM 3605 N N . SER B 1 173 ? 0.084 -7.789 -6.918 1 98.75 173 SER B N 1
ATOM 3606 C CA . SER B 1 173 ? 0.238 -6.395 -7.316 1 98.75 173 SER B CA 1
ATOM 3607 C C . SER B 1 173 ? 1.104 -6.27 -8.562 1 98.75 173 SER B C 1
ATOM 3609 O O . SER B 1 173 ? 1.078 -5.242 -9.242 1 98.75 173 SER B O 1
ATOM 3611 N N . THR B 1 174 ? 1.885 -7.273 -8.953 1 97.12 174 THR B N 1
ATOM 3612 C CA . THR B 1 174 ? 2.742 -7.238 -10.133 1 97.12 174 THR B CA 1
ATOM 3613 C C . THR B 1 174 ? 2.098 -7.992 -11.297 1 97.12 174 THR B C 1
ATOM 3615 O O . THR B 1 174 ? 2.732 -8.219 -12.328 1 97.12 174 THR B O 1
ATOM 3618 N N . ALA B 1 175 ? 0.882 -8.414 -11.094 1 96.81 175 ALA B N 1
ATOM 3619 C CA . ALA B 1 175 ? 0.142 -9.133 -12.133 1 96.81 175 ALA B CA 1
ATOM 3620 C C . ALA B 1 175 ? -0.939 -8.25 -12.742 1 96.81 175 ALA B C 1
ATOM 3622 O O . ALA B 1 175 ? -0.648 -7.168 -13.258 1 96.81 175 ALA B O 1
ATOM 3623 N N . TYR B 1 176 ? -2.256 -8.719 -12.75 1 97.31 176 TYR B N 1
ATOM 3624 C CA . TYR B 1 176 ? -3.34 -7.988 -13.398 1 97.31 176 TYR B CA 1
ATOM 3625 C C . TYR B 1 176 ? -3.549 -6.625 -12.75 1 97.31 176 TYR B C 1
ATOM 3627 O O . TYR B 1 176 ? -3.875 -5.652 -13.43 1 97.31 176 TYR B O 1
ATOM 3635 N N . ALA B 1 177 ? -3.359 -6.52 -11.445 1 98.31 177 ALA B N 1
ATOM 3636 C CA . ALA B 1 177 ? -3.518 -5.25 -10.75 1 98.31 177 ALA B CA 1
ATOM 3637 C C . ALA B 1 177 ? -2.59 -4.184 -11.328 1 98.31 177 ALA B C 1
ATOM 3639 O O . ALA B 1 177 ? -2.973 -3.018 -11.445 1 98.31 177 ALA B O 1
ATOM 3640 N N . LEU B 1 178 ? -1.406 -4.621 -11.617 1 97.31 178 LEU B N 1
ATOM 3641 C CA . LEU B 1 178 ? -0.446 -3.691 -12.195 1 97.31 178 LEU B CA 1
ATOM 3642 C C . LEU B 1 178 ? -0.95 -3.158 -13.531 1 97.31 178 LEU B C 1
ATOM 3644 O O . LEU B 1 178 ? -0.911 -1.949 -13.781 1 97.31 178 LEU B O 1
ATOM 3648 N N . SER B 1 179 ? -1.41 -3.969 -14.367 1 95.5 179 SER B N 1
ATOM 3649 C CA . SER B 1 179 ? -1.916 -3.6 -15.688 1 95.5 179 SER B CA 1
ATOM 3650 C C . SER B 1 179 ? -3.115 -2.664 -15.578 1 95.5 179 SER B C 1
ATOM 3652 O O . SER B 1 179 ? -3.344 -1.834 -16.453 1 95.5 179 SER B O 1
ATOM 3654 N N . ALA B 1 180 ? -3.824 -2.838 -14.492 1 96.31 180 ALA B N 1
ATOM 3655 C CA . ALA B 1 180 ? -5.031 -2.045 -14.289 1 96.31 180 ALA B CA 1
ATOM 3656 C C . ALA B 1 180 ? -4.707 -0.71 -13.625 1 96.31 180 ALA B C 1
ATOM 3658 O O . ALA B 1 180 ? -5.609 0.039 -13.242 1 96.31 180 ALA B O 1
ATOM 3659 N N . GLY B 1 181 ? -3.473 -0.437 -13.406 1 95.5 181 GLY B N 1
ATOM 3660 C CA . GLY B 1 181 ? -3.08 0.872 -12.906 1 95.5 181 GLY B CA 1
ATOM 3661 C C . GLY B 1 181 ? -2.756 0.872 -11.422 1 95.5 181 GLY B C 1
ATOM 3662 O O . GLY B 1 181 ? -2.586 1.933 -10.82 1 95.5 181 GLY B O 1
ATOM 3663 N N . GLY B 1 182 ? -2.676 -0.249 -10.797 1 97.94 182 GLY B N 1
ATOM 3664 C CA . GLY B 1 182 ? -2.314 -0.345 -9.391 1 97.94 182 GLY B CA 1
ATOM 3665 C C . GLY B 1 182 ? -0.829 -0.166 -9.148 1 97.94 182 GLY B C 1
ATOM 3666 O O . GLY B 1 182 ? -0.022 -0.274 -10.07 1 97.94 182 GLY B O 1
ATOM 3667 N N . PRO B 1 183 ? -0.501 0.118 -7.902 1 98.5 183 PRO B N 1
ATOM 3668 C CA . PRO B 1 183 ? 0.909 0.161 -7.508 1 98.5 183 PRO B CA 1
ATOM 3669 C C . PRO B 1 183 ? 1.521 -1.229 -7.355 1 98.5 183 PRO B C 1
ATOM 3671 O O . PRO B 1 183 ? 0.805 -2.232 -7.402 1 98.5 183 PRO B O 1
ATOM 3674 N N . ILE B 1 184 ? 2.838 -1.249 -7.289 1 98.5 184 ILE B N 1
ATOM 3675 C CA . ILE B 1 184 ? 3.533 -2.453 -6.852 1 98.5 184 ILE B CA 1
ATOM 3676 C C . ILE B 1 184 ? 3.652 -2.455 -5.328 1 98.5 184 ILE B C 1
ATOM 3678 O O . ILE B 1 184 ? 4.066 -1.459 -4.73 1 98.5 184 ILE B O 1
ATOM 3682 N N . VAL B 1 185 ? 3.268 -3.482 -4.691 1 98.75 185 VAL B N 1
ATOM 3683 C CA . VAL B 1 185 ? 3.352 -3.641 -3.242 1 98.75 185 VAL B CA 1
ATOM 3684 C C . VAL B 1 185 ? 4.438 -4.66 -2.896 1 98.75 185 VAL B C 1
ATOM 3686 O O . VAL B 1 185 ? 4.484 -5.746 -3.48 1 98.75 185 VAL B O 1
ATOM 3689 N N . TYR B 1 186 ? 5.324 -4.293 -1.999 1 98.5 186 TYR B N 1
ATOM 3690 C CA . TYR B 1 186 ? 6.375 -5.215 -1.577 1 98.5 186 TYR B CA 1
ATOM 3691 C C . TYR B 1 186 ? 5.785 -6.547 -1.132 1 98.5 186 TYR B C 1
ATOM 3693 O O . TYR B 1 186 ? 4.828 -6.582 -0.355 1 98.5 186 TYR B O 1
ATOM 3701 N N . PRO B 1 187 ? 6.328 -7.676 -1.555 1 97.25 187 PRO B N 1
ATOM 3702 C CA . PRO B 1 187 ? 5.656 -8.977 -1.487 1 97.25 187 PRO B CA 1
ATOM 3703 C C . PRO B 1 187 ? 5.363 -9.414 -0.055 1 97.25 187 PRO B C 1
ATOM 3705 O O . PRO B 1 187 ? 4.371 -10.102 0.191 1 97.25 187 PRO B O 1
ATOM 3708 N N . GLU B 1 188 ? 6.172 -9.086 0.875 1 96.88 188 GLU B N 1
ATOM 3709 C CA . GLU B 1 188 ? 5.973 -9.562 2.238 1 96.88 188 GLU B CA 1
ATOM 3710 C C . GLU B 1 188 ? 5.086 -8.617 3.037 1 96.88 188 GLU B C 1
ATOM 3712 O O . GLU B 1 188 ? 4.852 -8.828 4.23 1 96.88 188 GLU B O 1
ATOM 3717 N N . SER B 1 189 ? 4.594 -7.547 2.398 1 97.88 189 SER B N 1
ATOM 3718 C CA . SER B 1 189 ? 3.699 -6.605 3.064 1 97.88 189 SER B CA 1
ATOM 3719 C C . SER B 1 189 ? 2.391 -7.277 3.465 1 97.88 189 SER B C 1
ATOM 3721 O O . SER B 1 189 ? 1.982 -8.266 2.855 1 97.88 189 SER B O 1
ATOM 3723 N N . GLN B 1 190 ? 1.771 -6.75 4.543 1 98.06 190 GLN B N 1
ATOM 3724 C CA . GLN B 1 190 ? 0.477 -7.227 5.016 1 98.06 190 GLN B CA 1
ATOM 3725 C C . GLN B 1 190 ? -0.64 -6.262 4.629 1 98.06 190 GLN B C 1
ATOM 3727 O O . GLN B 1 190 ? -1.229 -5.605 5.492 1 98.06 190 GLN B O 1
ATOM 3732 N N . ASN B 1 191 ? -0.916 -6.215 3.348 1 98.69 191 ASN B N 1
ATOM 3733 C CA . ASN B 1 191 ? -1.905 -5.297 2.789 1 98.69 191 ASN B CA 1
ATOM 3734 C C . ASN B 1 191 ? -2.82 -6.004 1.792 1 98.69 191 ASN B C 1
ATOM 3736 O O . ASN B 1 191 ? -2.473 -7.062 1.266 1 98.69 191 ASN B O 1
ATOM 3740 N N . LEU B 1 192 ? -3.971 -5.473 1.668 1 98.88 192 LEU B N 1
ATOM 3741 C CA . LEU B 1 192 ? -4.824 -5.73 0.513 1 98.88 192 LEU B CA 1
ATOM 3742 C C . LEU B 1 192 ? -4.801 -4.551 -0.453 1 98.88 192 LEU B C 1
ATOM 3744 O O . LEU B 1 192 ? -4.664 -3.4 -0.032 1 98.88 192 LEU B O 1
ATOM 3748 N N . LEU B 1 193 ? -4.859 -4.848 -1.717 1 98.94 193 LEU B N 1
ATOM 3749 C CA . LEU B 1 193 ? -4.859 -3.826 -2.758 1 98.94 193 LEU B CA 1
ATOM 3750 C C . LEU B 1 193 ? -6.145 -3.889 -3.578 1 98.94 193 LEU B C 1
ATOM 3752 O O . LEU B 1 193 ? -6.406 -4.887 -4.25 1 98.94 193 LEU B O 1
ATOM 3756 N N . PHE B 1 194 ? -6.988 -2.84 -3.465 1 98.81 194 PHE B N 1
ATOM 3757 C CA . PHE B 1 194 ? -8.172 -2.676 -4.301 1 98.81 194 PHE B CA 1
ATOM 3758 C C . PHE B 1 194 ? -7.848 -1.829 -5.527 1 98.81 194 PHE B C 1
ATOM 3760 O O . PHE B 1 194 ? -7.297 -0.733 -5.406 1 98.81 194 PHE B O 1
ATOM 3767 N N . VAL B 1 195 ? -8.195 -2.297 -6.758 1 98.62 195 VAL B N 1
ATOM 3768 C CA . VAL B 1 195 ? -7.938 -1.58 -8.008 1 98.62 195 VAL B CA 1
ATOM 3769 C C . VAL B 1 195 ? -9.18 -1.636 -8.891 1 98.62 195 VAL B C 1
ATOM 3771 O O . VAL B 1 195 ? -9.594 -2.715 -9.328 1 98.62 195 VAL B O 1
ATOM 3774 N N . PRO B 1 196 ? -9.82 -0.492 -9.188 1 97.38 196 PRO B N 1
ATOM 3775 C CA . PRO B 1 196 ? -10.875 -0.486 -10.211 1 97.38 196 PRO B CA 1
ATOM 3776 C C . PRO B 1 196 ? -10.328 -0.666 -11.625 1 97.38 196 PRO B C 1
ATOM 3778 O O . PRO B 1 196 ? -9.219 -0.202 -11.922 1 97.38 196 PRO B O 1
ATOM 3781 N N . ILE B 1 197 ? -11.078 -1.342 -12.445 1 96.69 197 ILE B N 1
ATOM 3782 C CA . ILE B 1 197 ? -10.664 -1.545 -13.828 1 96.69 197 ILE B CA 1
ATOM 3783 C C . ILE B 1 197 ? -11.453 -0.609 -14.75 1 96.69 197 ILE B C 1
ATOM 3785 O O . ILE B 1 197 ? -12.664 -0.78 -14.93 1 96.69 197 ILE B O 1
ATOM 3789 N N . CYS B 1 198 ? -10.781 0.405 -15.336 1 93 198 CYS B N 1
ATOM 3790 C CA . CYS B 1 198 ? -11.352 1.371 -16.266 1 93 198 CYS B CA 1
ATOM 3791 C C . CYS B 1 198 ? -12.641 1.969 -15.711 1 93 198 CYS B C 1
ATOM 3793 O O . CYS B 1 198 ? -13.68 1.942 -16.375 1 93 198 CYS B O 1
ATOM 3795 N N . PRO B 1 199 ? -12.57 2.514 -14.594 1 92.56 199 PRO B N 1
ATOM 3796 C CA . PRO B 1 199 ? -13.789 3.111 -14.031 1 92.56 199 PRO B CA 1
ATOM 3797 C C . PRO B 1 199 ? -14.258 4.332 -14.812 1 92.56 199 PRO B C 1
ATOM 3799 O O . PRO B 1 199 ? -13.438 5.082 -15.352 1 92.56 199 PRO B O 1
ATOM 3802 N N . HIS B 1 200 ? -15.484 4.523 -14.789 1 88.88 200 HIS B N 1
ATOM 3803 C CA . HIS B 1 200 ? -16.078 5.672 -15.469 1 88.88 200 HIS B CA 1
ATOM 3804 C C . HIS B 1 200 ? -15.859 6.953 -14.664 1 88.88 200 HIS B C 1
ATOM 3806 O O . HIS B 1 200 ? -15.898 8.055 -15.219 1 88.88 200 HIS B O 1
ATOM 3812 N N . THR B 1 201 ? -15.797 6.75 -13.398 1 85.69 201 THR B N 1
ATOM 3813 C CA . THR B 1 201 ? -15.547 7.895 -12.531 1 85.69 201 THR B CA 1
ATOM 3814 C C . THR B 1 201 ? -14.047 8.18 -12.438 1 85.69 201 THR B C 1
ATOM 3816 O O . THR B 1 201 ? -13.273 7.309 -12.039 1 85.69 201 THR B O 1
ATOM 3819 N N . LEU B 1 202 ? -13.664 9.406 -12.648 1 76.69 202 LEU B N 1
ATOM 3820 C CA . LEU B 1 202 ? -12.258 9.789 -12.703 1 76.69 202 LEU B CA 1
ATOM 3821 C C . LEU B 1 202 ? -11.648 9.812 -11.305 1 76.69 202 LEU B C 1
ATOM 3823 O O . LEU B 1 202 ? -10.43 9.758 -11.148 1 76.69 202 LEU B O 1
ATOM 3827 N N . SER B 1 203 ? -12.477 9.781 -10.398 1 83.62 203 SER B N 1
ATOM 3828 C CA . SER B 1 203 ? -11.938 9.953 -9.055 1 83.62 203 SER B CA 1
ATOM 3829 C C . SER B 1 203 ? -11.672 8.609 -8.391 1 83.62 203 SER B C 1
ATOM 3831 O O . SER B 1 203 ? -11.07 8.547 -7.312 1 83.62 203 SER B O 1
ATOM 3833 N N . ASN B 1 204 ? -11.984 7.586 -9.039 1 89.44 204 ASN B N 1
ATOM 3834 C CA . ASN B 1 204 ? -11.688 6.281 -8.453 1 89.44 204 ASN B CA 1
ATOM 3835 C C . ASN B 1 204 ? -10.195 5.977 -8.492 1 89.44 204 ASN B C 1
ATOM 3837 O O . ASN B 1 204 ? -9.57 6.074 -9.547 1 89.44 204 ASN B O 1
ATOM 3841 N N . ARG B 1 205 ? -9.648 5.734 -7.367 1 94.88 205 ARG B N 1
ATOM 3842 C CA . ARG B 1 205 ? -8.234 5.422 -7.219 1 94.88 205 ARG B CA 1
ATOM 3843 C C . ARG B 1 205 ? -8.039 4.051 -6.578 1 94.88 205 ARG B C 1
ATOM 3845 O O . ARG B 1 205 ? -8.93 3.553 -5.883 1 94.88 205 ARG B O 1
ATOM 3852 N N . PRO B 1 206 ? -6.867 3.432 -6.859 1 97.88 206 PRO B N 1
ATOM 3853 C CA . PRO B 1 206 ? -6.531 2.24 -6.078 1 97.88 206 PRO B CA 1
ATOM 3854 C C . PRO B 1 206 ? -6.445 2.523 -4.578 1 97.88 206 PRO B C 1
ATOM 3856 O O . PRO B 1 206 ? -6.082 3.631 -4.176 1 97.88 206 PRO B O 1
ATOM 3859 N N . LEU B 1 207 ? -6.828 1.549 -3.783 1 98.5 207 LEU B N 1
ATOM 3860 C CA . LEU B 1 207 ? -6.762 1.637 -2.33 1 98.5 207 LEU B CA 1
ATOM 3861 C C . LEU B 1 207 ? -5.832 0.565 -1.764 1 98.5 207 LEU B C 1
ATOM 3863 O O . LEU B 1 207 ? -5.934 -0.606 -2.135 1 98.5 207 LEU B O 1
ATOM 3867 N N . VAL B 1 208 ? -4.902 0.972 -0.945 1 98.88 208 VAL B N 1
ATOM 3868 C CA . VAL B 1 208 ? -4.117 0.036 -0.149 1 98.88 208 VAL B CA 1
ATOM 3869 C C . VAL B 1 208 ? -4.699 -0.059 1.26 1 98.88 208 VAL B C 1
ATOM 3871 O O . VAL B 1 208 ? -4.805 0.948 1.964 1 98.88 208 VAL B O 1
ATOM 3874 N N . LEU B 1 209 ? -5.047 -1.287 1.658 1 98.81 209 LEU B N 1
ATOM 3875 C CA . LEU B 1 209 ? -5.789 -1.527 2.891 1 98.81 209 LEU B CA 1
ATOM 3876 C C . LEU B 1 209 ? -5.02 -2.467 3.814 1 98.81 209 LEU B C 1
ATOM 3878 O O . LEU B 1 209 ? -4.246 -3.307 3.348 1 98.81 209 LEU B O 1
ATOM 3882 N N . PRO B 1 210 ? -5.293 -2.334 5.137 1 98.44 210 PRO B N 1
ATOM 3883 C CA . PRO B 1 210 ? -4.773 -3.365 6.039 1 98.44 210 PRO B CA 1
ATOM 3884 C C . PRO B 1 210 ? -5.277 -4.762 5.688 1 98.44 210 PRO B C 1
ATOM 3886 O O . PRO B 1 210 ? -6.422 -4.922 5.25 1 98.44 210 PRO B O 1
ATOM 3889 N N . SER B 1 211 ? -4.438 -5.742 5.957 1 98.44 211 SER B N 1
ATOM 3890 C CA . SER B 1 211 ? -4.77 -7.109 5.566 1 98.44 211 SER B CA 1
ATOM 3891 C C . SER B 1 211 ? -5.922 -7.656 6.406 1 98.44 211 SER B C 1
ATOM 3893 O O . SER B 1 211 ? -6.578 -8.617 6.016 1 98.44 211 SER B O 1
ATOM 3895 N N . LYS B 1 212 ? -6.195 -7.082 7.566 1 98.19 212 LYS B N 1
ATOM 3896 C CA . LYS B 1 212 ? -7.223 -7.602 8.469 1 98.19 212 LYS B CA 1
ATOM 3897 C C . LYS B 1 212 ? -8.617 -7.176 8.016 1 98.19 212 LYS B C 1
ATOM 3899 O O . LYS B 1 212 ? -9.617 -7.656 8.547 1 98.19 212 LYS B O 1
ATOM 3904 N N . PHE B 1 213 ? -8.711 -6.258 7.07 1 98.69 213 PHE B N 1
ATOM 3905 C CA . PHE B 1 213 ? -10.008 -5.781 6.605 1 98.69 213 PHE B CA 1
ATOM 3906 C C . PHE B 1 213 ? -10.719 -6.855 5.793 1 98.69 213 PHE B C 1
ATOM 3908 O O . PHE B 1 213 ? -10.078 -7.664 5.125 1 98.69 213 PHE B O 1
ATOM 3915 N N . GLU B 1 214 ? -12.016 -6.867 5.852 1 98.81 214 GLU B N 1
ATOM 3916 C CA . GLU B 1 214 ? -12.875 -7.645 4.969 1 98.81 214 GLU B CA 1
ATOM 3917 C C . GLU B 1 214 ? -13.461 -6.77 3.859 1 98.81 214 GLU B C 1
ATOM 3919 O O . GLU B 1 214 ? -13.984 -5.688 4.129 1 98.81 214 GLU B O 1
ATOM 3924 N N . VAL B 1 215 ? -13.352 -7.207 2.623 1 98.88 215 VAL B N 1
ATOM 3925 C CA . VAL B 1 215 ? -13.906 -6.465 1.495 1 98.88 215 VAL B CA 1
ATOM 3926 C C . VAL B 1 215 ? -15.016 -7.285 0.83 1 98.88 215 VAL B C 1
ATOM 3928 O O . VAL B 1 215 ? -14.82 -8.469 0.535 1 98.88 215 VAL B O 1
ATOM 3931 N N . LYS B 1 216 ? -16.109 -6.695 0.598 1 98.75 216 LYS B N 1
ATOM 3932 C CA . LYS B 1 216 ? -17.25 -7.344 -0.049 1 98.75 216 LYS B CA 1
ATOM 3933 C C . LYS B 1 216 ? -17.641 -6.602 -1.32 1 98.75 216 LYS B C 1
ATOM 3935 O O . LYS B 1 216 ? -17.703 -5.371 -1.335 1 98.75 216 LYS B O 1
ATOM 3940 N N . PHE B 1 217 ? -17.891 -7.328 -2.328 1 98.38 217 PHE B N 1
ATOM 3941 C CA . PHE B 1 217 ? -18.406 -6.816 -3.592 1 98.38 217 PHE B CA 1
ATOM 3942 C C . PHE B 1 217 ? -19.812 -7.324 -3.848 1 98.38 217 PHE B C 1
ATOM 3944 O O . PHE B 1 217 ? -20.078 -8.523 -3.742 1 98.38 217 PHE B O 1
ATOM 3951 N N . LYS B 1 218 ? -20.656 -6.457 -4.172 1 97.19 218 LYS B N 1
ATOM 3952 C CA . LYS B 1 218 ? -22.016 -6.844 -4.539 1 97.19 218 LYS B CA 1
ATOM 3953 C C . LYS B 1 218 ? -22.328 -6.441 -5.977 1 97.19 218 LYS B C 1
ATOM 3955 O O . LYS B 1 218 ? -22.25 -5.266 -6.332 1 97.19 218 LYS B O 1
ATOM 3960 N N . VAL B 1 219 ? -22.719 -7.43 -6.754 1 93.94 219 VAL B N 1
ATOM 3961 C CA . VAL B 1 219 ? -23.125 -7.156 -8.133 1 93.94 219 VAL B CA 1
ATOM 3962 C C . VAL B 1 219 ? -24.516 -6.539 -8.156 1 93.94 219 VAL B C 1
ATOM 3964 O O . VAL B 1 219 ? -25.469 -7.121 -7.637 1 93.94 219 VAL B O 1
ATOM 3967 N N . VAL B 1 220 ? -24.625 -5.371 -8.781 1 92.19 220 VAL B N 1
ATOM 3968 C CA . VAL B 1 220 ? -25.922 -4.695 -8.766 1 92.19 220 VAL B CA 1
ATOM 3969 C C . VAL B 1 220 ? -26.453 -4.574 -10.188 1 92.19 220 VAL B C 1
ATOM 3971 O O . VAL B 1 220 ? -27.641 -4.273 -10.391 1 92.19 220 VAL B O 1
ATOM 3974 N N . SER B 1 221 ? -25.672 -4.797 -11.117 1 82.88 221 SER B N 1
ATOM 3975 C CA . SER B 1 221 ? -26.109 -4.695 -12.508 1 82.88 221 SER B CA 1
ATOM 3976 C C . SER B 1 221 ? -27.188 -5.73 -12.82 1 82.88 221 SER B C 1
ATOM 3978 O O . SER B 1 221 ? -27.094 -6.879 -12.375 1 82.88 221 SER B O 1
ATOM 3980 N N . GLU B 1 222 ? -28.359 -5.352 -13.43 1 73.38 222 GLU B N 1
ATOM 3981 C CA . GLU B 1 222 ? -29.516 -6.191 -13.719 1 73.38 222 GLU B CA 1
ATOM 3982 C C . GLU B 1 222 ? -29.172 -7.258 -14.758 1 73.38 222 GLU B C 1
ATOM 3984 O O . GLU B 1 222 ? -29.469 -8.438 -14.555 1 73.38 222 GLU B O 1
ATOM 3989 N N . ASN B 1 223 ? -29.062 -6.871 -15.969 1 61.66 223 ASN B N 1
ATOM 3990 C CA . ASN B 1 223 ? -29.094 -7.77 -17.125 1 61.66 223 ASN B CA 1
ATOM 3991 C C . ASN B 1 223 ? -27.688 -8.242 -17.5 1 61.66 223 ASN B C 1
ATOM 3993 O O . ASN B 1 223 ? -27.5 -8.828 -18.578 1 61.66 223 ASN B O 1
ATOM 3997 N N . MET B 1 224 ? -26.797 -7.961 -16.516 1 61.47 224 MET B N 1
ATOM 3998 C CA . MET B 1 224 ? -25.484 -8.227 -17.094 1 61.47 224 MET B CA 1
ATOM 3999 C C . MET B 1 224 ? -24.688 -9.188 -16.219 1 61.47 224 MET B C 1
ATOM 4001 O O . MET B 1 224 ? -24.75 -9.109 -14.992 1 61.47 224 MET B O 1
ATOM 4005 N N . GLU B 1 225 ? -24.203 -10.117 -16.922 1 78.56 225 GLU B N 1
ATOM 4006 C CA . GLU B 1 225 ? -23.406 -11.164 -16.297 1 78.56 225 GLU B CA 1
ATOM 4007 C C . GLU B 1 225 ? -22.016 -10.648 -15.914 1 78.56 225 GLU B C 1
ATOM 4009 O O . GLU B 1 225 ? -21.406 -9.891 -16.672 1 78.56 225 GLU B O 1
ATOM 4014 N N . ALA B 1 226 ? -21.703 -10.742 -14.688 1 90.56 226 ALA B N 1
ATOM 4015 C CA . ALA B 1 226 ? -20.344 -10.547 -14.18 1 90.56 226 ALA B CA 1
ATOM 4016 C C . ALA B 1 226 ? -19.641 -11.883 -13.961 1 90.56 226 ALA B C 1
ATOM 4018 O O . ALA B 1 226 ? -20.297 -12.93 -13.914 1 90.56 226 ALA B O 1
ATOM 4019 N N . PHE B 1 227 ? -18.406 -11.789 -14.094 1 94.31 227 PHE B N 1
ATOM 4020 C CA . PHE B 1 227 ? -17.594 -12.984 -13.938 1 94.31 227 PHE B CA 1
ATOM 4021 C C . PHE B 1 227 ? -16.547 -12.797 -12.852 1 94.31 227 PHE B C 1
ATOM 4023 O O . PHE B 1 227 ? -15.891 -11.75 -12.789 1 94.31 227 PHE B O 1
ATOM 4030 N N . LEU B 1 228 ? -16.484 -13.789 -11.961 1 97 228 LEU B N 1
ATOM 4031 C CA . LEU B 1 228 ? -15.43 -13.828 -10.953 1 97 228 LEU B CA 1
ATOM 4032 C C . LEU B 1 228 ? -14.281 -14.727 -11.398 1 97 228 LEU B C 1
ATOM 4034 O O . LEU B 1 228 ? -14.5 -15.883 -11.781 1 97 228 LEU B O 1
ATOM 4038 N N . THR B 1 229 ? -13.125 -14.188 -11.414 1 97.94 229 THR B N 1
ATOM 4039 C CA . THR B 1 229 ? -11.93 -14.984 -11.68 1 97.94 229 THR B CA 1
ATOM 4040 C C . THR B 1 229 ? -10.969 -14.945 -10.492 1 97.94 229 THR B C 1
ATOM 4042 O O . THR B 1 229 ? -10.742 -13.891 -9.906 1 97.94 229 THR B O 1
ATOM 4045 N N . LEU B 1 230 ? -10.453 -16.094 -10.125 1 98.38 230 LEU B N 1
ATOM 4046 C CA . LEU B 1 230 ? -9.555 -16.234 -8.992 1 98.38 230 LEU B CA 1
ATOM 4047 C C . LEU B 1 230 ? -8.172 -16.688 -9.453 1 98.38 230 LEU B C 1
ATOM 4049 O O . LEU B 1 230 ? -8.039 -17.75 -10.062 1 98.38 230 LEU B O 1
ATOM 4053 N N . ASP B 1 231 ? -7.176 -15.867 -9.227 1 98.06 231 ASP B N 1
ATOM 4054 C CA . ASP B 1 231 ? -5.797 -16.078 -9.656 1 98.06 231 ASP B CA 1
ATOM 4055 C C . ASP B 1 231 ? -5.723 -16.312 -11.164 1 98.06 231 ASP B C 1
ATOM 4057 O O . ASP B 1 231 ? -4.836 -17.031 -11.641 1 98.06 231 ASP B O 1
ATOM 4061 N N . GLY B 1 232 ? -6.691 -15.828 -11.805 1 95.81 232 GLY B N 1
ATOM 4062 C CA . GLY B 1 232 ? -6.73 -16.031 -13.25 1 95.81 232 GLY B CA 1
ATOM 4063 C C . GLY B 1 232 ? -6.914 -17.484 -13.641 1 95.81 232 GLY B C 1
ATOM 4064 O O . GLY B 1 232 ? -6.676 -17.844 -14.797 1 95.81 232 GLY B O 1
ATOM 4065 N N . GLN B 1 233 ? -7.297 -18.328 -12.797 1 93.19 233 GLN B N 1
ATOM 4066 C CA . GLN B 1 233 ? -7.301 -19.766 -13.055 1 93.19 233 GLN B CA 1
ATOM 4067 C C . GLN B 1 233 ? -8.703 -20.344 -12.891 1 93.19 233 GLN B C 1
ATOM 4069 O O . GLN B 1 233 ? -9.102 -21.234 -13.641 1 93.19 233 GLN B O 1
ATOM 4074 N N . GLU B 1 234 ? -9.414 -19.859 -11.914 1 94.06 234 GLU B N 1
ATOM 4075 C CA . GLU B 1 234 ? -10.773 -20.328 -11.672 1 94.06 234 GLU B CA 1
ATOM 4076 C C . GLU B 1 234 ? -11.805 -19.25 -11.992 1 94.06 234 GLU B C 1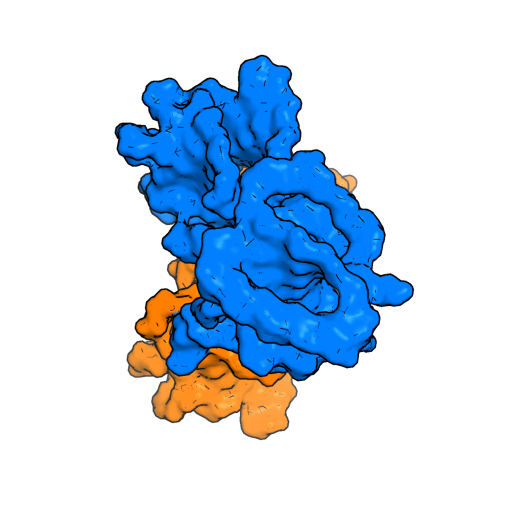
ATOM 4078 O O . GLU B 1 234 ? -11.578 -18.062 -11.719 1 94.06 234 GLU B O 1
ATOM 4083 N N . GLY B 1 235 ? -12.914 -19.672 -12.516 1 94.56 235 GLY B N 1
ATOM 4084 C CA . GLY B 1 235 ? -13.945 -18.734 -12.898 1 94.56 235 GLY B CA 1
ATOM 4085 C C . GLY B 1 235 ? -15.328 -19.125 -12.406 1 94.56 235 GLY B C 1
ATOM 4086 O O . GLY B 1 235 ? -15.641 -20.312 -12.305 1 94.56 235 GLY B O 1
ATOM 4087 N N . PHE B 1 236 ? -16.141 -18.109 -12.117 1 94.12 236 PHE B N 1
ATOM 4088 C CA . PHE B 1 236 ? -17.516 -18.281 -11.664 1 94.12 236 PHE B CA 1
ATOM 4089 C C . PHE B 1 236 ? -18.422 -17.219 -12.281 1 94.12 236 PHE B C 1
ATOM 4091 O O . PHE B 1 236 ? -18.078 -16.031 -12.297 1 94.12 236 PHE B O 1
ATOM 4098 N N . HIS B 1 237 ? -19.562 -17.625 -12.758 1 92.94 237 HIS B N 1
ATOM 4099 C CA . HIS B 1 237 ? -20.562 -16.656 -13.188 1 92.94 237 HIS B CA 1
ATOM 4100 C C . HIS B 1 237 ? -21.25 -16.016 -11.992 1 92.94 237 HIS B C 1
ATOM 4102 O O . HIS B 1 237 ? -21.562 -16.688 -11.008 1 92.94 237 HIS B O 1
ATOM 4108 N N . LEU B 1 238 ? -21.469 -14.75 -12.125 1 93.62 238 LEU B N 1
ATOM 4109 C CA . LEU B 1 238 ? -22.156 -14.008 -11.07 1 93.62 238 LEU B CA 1
ATOM 4110 C C . LEU B 1 238 ? -23.469 -13.438 -11.586 1 93.62 238 LEU B C 1
ATOM 4112 O O . LEU B 1 238 ? -23.547 -13 -12.742 1 93.62 238 LEU B O 1
ATOM 4116 N N . LYS B 1 239 ? -24.422 -13.453 -10.734 1 91 239 LYS B N 1
ATOM 4117 C CA . LYS B 1 239 ? -25.719 -12.836 -11.023 1 91 239 LYS B CA 1
ATOM 4118 C C . LYS B 1 239 ? -25.953 -11.609 -10.141 1 91 239 LYS B C 1
ATOM 4120 O O . LYS B 1 239 ? -25.234 -11.391 -9.172 1 91 239 LYS B O 1
ATOM 4125 N N . LYS B 1 240 ? -26.984 -10.875 -10.578 1 92.5 240 LYS B N 1
ATOM 4126 C CA . LYS B 1 240 ? -27.375 -9.727 -9.758 1 92.5 240 LYS B CA 1
ATOM 4127 C C . LYS B 1 240 ? -27.656 -10.148 -8.312 1 92.5 240 LYS B C 1
ATOM 4129 O O . LYS B 1 240 ? -28.344 -11.141 -8.078 1 92.5 240 LYS B O 1
ATOM 4134 N N . GLY B 1 241 ? -27.031 -9.352 -7.402 1 93.88 241 GLY B N 1
ATOM 4135 C CA . GLY B 1 241 ? -27.281 -9.625 -5.992 1 93.88 241 GLY B CA 1
ATOM 4136 C C . GLY B 1 241 ? -26.234 -10.523 -5.367 1 93.88 241 GLY B C 1
ATOM 4137 O O . GLY B 1 241 ? -26.141 -10.602 -4.141 1 93.88 241 GLY B O 1
ATOM 4138 N N . ASP B 1 242 ? -25.484 -11.25 -6.199 1 96 242 ASP B N 1
ATOM 4139 C CA . ASP B 1 242 ? -24.406 -12.07 -5.668 1 96 242 ASP B CA 1
ATOM 4140 C C . ASP B 1 242 ? -23.375 -11.211 -4.953 1 96 242 ASP B C 1
ATOM 4142 O O . ASP B 1 242 ? -23.125 -10.062 -5.34 1 96 242 ASP B O 1
ATOM 4146 N N . GLU B 1 243 ? -22.812 -11.75 -3.9 1 98.06 243 GLU B N 1
ATOM 4147 C CA . GLU B 1 243 ? -21.766 -11.07 -3.135 1 98.06 243 GLU B CA 1
ATOM 4148 C C . GLU B 1 243 ? -20.484 -11.898 -3.09 1 98.06 243 GLU B C 1
ATOM 4150 O O . GLU B 1 243 ? -20.516 -13.094 -2.822 1 98.06 243 GLU B O 1
ATOM 4155 N N . VAL B 1 244 ? -19.422 -11.297 -3.416 1 98.69 244 VAL B N 1
ATOM 4156 C CA . VAL B 1 244 ? -18.094 -11.883 -3.248 1 98.69 244 VAL B CA 1
ATOM 4157 C C . VAL B 1 244 ? -17.406 -11.281 -2.025 1 98.69 244 VAL B C 1
ATOM 4159 O O . VAL B 1 244 ? -17.219 -10.062 -1.954 1 98.69 244 VAL B O 1
ATOM 4162 N N . ILE B 1 245 ? -17.078 -12.078 -1.071 1 98.88 245 ILE B N 1
ATOM 4163 C CA . ILE B 1 245 ? -16.438 -11.641 0.167 1 98.88 245 ILE B CA 1
ATOM 4164 C C . ILE B 1 245 ? -14.984 -12.109 0.199 1 98.88 245 ILE B C 1
ATOM 4166 O O . ILE B 1 245 ? -14.711 -13.297 0.008 1 98.88 245 ILE B O 1
ATOM 4170 N N . VAL B 1 246 ? -14.094 -11.211 0.434 1 98.94 246 VAL B N 1
ATOM 4171 C CA . VAL B 1 246 ? -12.672 -11.508 0.427 1 98.94 246 VAL B CA 1
ATOM 4172 C C . VAL B 1 246 ? -12.039 -11.062 1.744 1 98.94 246 VAL B C 1
ATOM 4174 O O . VAL B 1 246 ? -12.273 -9.938 2.201 1 98.94 246 VAL B O 1
ATOM 4177 N N . LYS B 1 247 ? -11.258 -11.859 2.328 1 98.62 247 LYS B N 1
ATOM 4178 C CA . LYS B 1 247 ? -10.523 -11.547 3.547 1 98.62 247 LYS B CA 1
ATOM 4179 C C . LYS B 1 247 ? -9.164 -12.25 3.566 1 98.62 247 LYS B C 1
ATOM 4181 O O . LYS B 1 247 ? -8.922 -13.156 2.77 1 98.62 247 LYS B O 1
ATOM 4186 N N . ARG B 1 248 ? -8.328 -11.82 4.473 1 98.81 248 ARG B N 1
ATOM 4187 C CA . ARG B 1 248 ? -7.047 -12.492 4.656 1 98.81 248 ARG B CA 1
ATOM 4188 C C . ARG B 1 248 ? -7.254 -13.969 5.008 1 98.81 248 ARG B C 1
ATOM 4190 O O . ARG B 1 248 ? -8.125 -14.305 5.816 1 98.81 248 ARG B O 1
ATOM 4197 N N . SER B 1 249 ? -6.48 -14.812 4.41 1 98.81 249 SER B N 1
ATOM 4198 C CA . SER B 1 249 ? -6.559 -16.234 4.691 1 98.81 249 SER B CA 1
ATOM 4199 C C . SER B 1 249 ? -5.758 -16.609 5.941 1 98.81 249 SER B C 1
ATOM 4201 O O . SER B 1 249 ? -4.797 -15.914 6.289 1 98.81 249 SER B O 1
ATOM 4203 N N . ARG B 1 250 ? -6.164 -17.641 6.57 1 98.06 250 ARG B N 1
ATOM 4204 C CA . ARG B 1 250 ? -5.34 -18.203 7.633 1 98.06 250 ARG B CA 1
ATOM 4205 C C . ARG B 1 250 ? -4.094 -18.875 7.059 1 98.06 250 ARG B C 1
ATOM 4207 O O . ARG B 1 250 ? -3.123 -19.109 7.781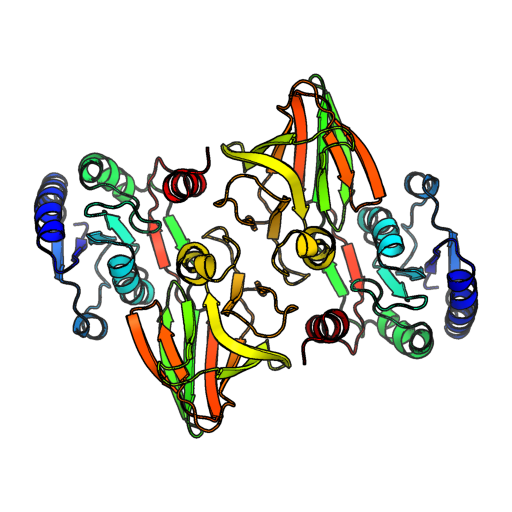 1 98.06 250 ARG B O 1
ATOM 4214 N N . TYR B 1 251 ? -4.172 -19.281 5.828 1 98.25 251 TYR B N 1
ATOM 4215 C CA . TYR B 1 251 ? -3.033 -19.906 5.156 1 98.25 251 TYR B CA 1
ATOM 4216 C C . TYR B 1 251 ? -2.104 -18.844 4.574 1 98.25 251 TYR B C 1
ATOM 4218 O O . TYR B 1 251 ? -2.547 -17.75 4.215 1 98.25 251 TYR B O 1
ATOM 4226 N N . VAL B 1 252 ? -0.859 -19.172 4.523 1 98.62 252 VAL B N 1
ATOM 4227 C CA . VAL B 1 252 ? 0.145 -18.344 3.873 1 98.62 252 VAL B CA 1
ATOM 4228 C C . VAL B 1 252 ? 0.929 -19.172 2.861 1 98.62 252 VAL B C 1
ATOM 4230 O O . VAL B 1 252 ? 1.015 -20.406 2.986 1 98.62 252 VAL B O 1
ATOM 4233 N N . CYS B 1 253 ? 1.394 -18.547 1.882 1 98.62 253 CYS B N 1
ATOM 4234 C CA . CYS B 1 253 ? 2.307 -19.203 0.948 1 98.62 253 CYS B CA 1
ATOM 4235 C C . CYS B 1 253 ? 3.748 -19.094 1.432 1 98.62 253 CYS B C 1
ATOM 4237 O O . CYS B 1 253 ? 4.312 -18 1.48 1 98.62 253 CYS B O 1
ATOM 4239 N N . ARG B 1 254 ? 4.285 -20.219 1.778 1 98.19 254 ARG B N 1
ATOM 4240 C CA . ARG B 1 254 ? 5.707 -20.25 2.119 1 98.19 254 ARG B CA 1
ATOM 4241 C C . ARG B 1 254 ? 6.555 -20.578 0.892 1 98.19 254 ARG B C 1
ATOM 4243 O O . ARG B 1 254 ? 6.289 -21.547 0.179 1 98.19 254 ARG B O 1
ATOM 4250 N N . MET B 1 255 ? 7.531 -19.734 0.663 1 97.88 255 MET B N 1
ATOM 4251 C CA . MET B 1 255 ? 8.344 -19.969 -0.531 1 97.88 255 MET B CA 1
ATOM 4252 C C . MET B 1 255 ? 9.781 -19.516 -0.304 1 97.88 255 MET B C 1
ATOM 4254 O O . MET B 1 255 ? 10.039 -18.625 0.501 1 97.88 255 MET B O 1
ATOM 4258 N N . TYR B 1 256 ? 10.672 -20.188 -1.006 1 96.56 256 TYR B N 1
ATOM 4259 C CA . TYR B 1 256 ? 12.07 -19.766 -1.017 1 96.56 256 TYR B CA 1
ATOM 4260 C C . TYR B 1 256 ? 12.367 -18.859 -2.213 1 96.56 256 TYR B C 1
ATOM 4262 O O . TYR B 1 256 ? 12.016 -19.203 -3.348 1 96.56 256 TYR B O 1
ATOM 4270 N N . SER B 1 257 ? 12.914 -17.75 -1.92 1 91.94 257 SER B N 1
ATOM 4271 C CA . SER B 1 257 ? 13.352 -16.844 -2.982 1 91.94 257 SER B CA 1
ATOM 4272 C C . SER B 1 257 ? 14.758 -17.188 -3.451 1 91.94 257 SER B C 1
ATOM 4274 O O . SER B 1 257 ? 15.492 -17.906 -2.762 1 91.94 257 SER B O 1
ATOM 4276 N N . HIS B 1 258 ? 15.07 -16.734 -4.645 1 92.75 258 HIS B N 1
ATOM 4277 C CA . HIS B 1 258 ? 16.438 -16.891 -5.121 1 92.75 258 HIS B CA 1
ATOM 4278 C C . HIS B 1 258 ? 17.438 -16.297 -4.129 1 92.75 258 HIS B C 1
ATOM 4280 O O . HIS B 1 258 ? 17.281 -15.148 -3.711 1 92.75 258 HIS B O 1
ATOM 4286 N N . PRO B 1 259 ? 18.438 -17.047 -3.723 1 92.69 259 PRO B N 1
ATOM 4287 C CA . PRO B 1 259 ? 19.344 -16.594 -2.67 1 92.69 259 PRO B CA 1
ATOM 4288 C C . PRO B 1 259 ? 20.234 -15.43 -3.117 1 92.69 259 PRO B C 1
ATOM 4290 O O . PRO B 1 259 ? 20.812 -14.734 -2.281 1 92.69 259 PRO B O 1
ATOM 4293 N N . ARG B 1 260 ? 20.297 -15.148 -4.426 1 90.19 260 ARG B N 1
ATOM 4294 C CA . ARG B 1 260 ? 21.203 -14.117 -4.922 1 90.19 260 ARG B CA 1
ATOM 4295 C C . ARG B 1 260 ? 20.438 -12.992 -5.609 1 90.19 260 ARG B C 1
ATOM 4297 O O . ARG B 1 260 ? 21.047 -12.148 -6.277 1 90.19 260 ARG B O 1
ATOM 4304 N N . LYS B 1 261 ? 19.203 -13.086 -5.605 1 91.12 261 LYS B N 1
ATOM 4305 C CA . LYS B 1 261 ? 18.375 -12.055 -6.223 1 91.12 261 LYS B CA 1
ATOM 4306 C C . LYS B 1 261 ? 17.406 -11.438 -5.207 1 91.12 261 LYS B C 1
ATOM 4308 O O . LYS B 1 261 ? 16.812 -12.148 -4.398 1 91.12 261 LYS B O 1
ATOM 4313 N N . SER B 1 262 ? 17.359 -10.094 -5.254 1 93.38 262 SER B N 1
ATOM 4314 C CA . SER B 1 262 ? 16.391 -9.398 -4.426 1 93.38 262 SER B CA 1
ATOM 4315 C C . SER B 1 262 ? 15.094 -9.141 -5.199 1 93.38 262 SER B C 1
ATOM 4317 O O . SER B 1 262 ? 15.078 -9.211 -6.43 1 93.38 262 SER B O 1
ATOM 4319 N N . PHE B 1 263 ? 14.055 -8.844 -4.449 1 95.38 263 PHE B N 1
ATOM 4320 C CA . PHE B 1 263 ? 12.805 -8.469 -5.094 1 95.38 263 PHE B CA 1
ATOM 4321 C C . PHE B 1 263 ? 13.023 -7.32 -6.074 1 95.38 263 PHE B C 1
ATOM 4323 O O . PHE B 1 263 ? 12.516 -7.344 -7.191 1 95.38 263 PHE B O 1
ATOM 4330 N N . PHE B 1 264 ? 13.766 -6.367 -5.664 1 95.69 264 PHE B N 1
ATOM 4331 C CA . PHE B 1 264 ? 14 -5.191 -6.492 1 95.69 264 PHE B CA 1
ATOM 4332 C C . PHE B 1 264 ? 14.852 -5.543 -7.707 1 95.69 264 PHE B C 1
ATOM 4334 O O . PHE B 1 264 ? 14.68 -4.969 -8.781 1 95.69 264 PHE B O 1
ATOM 4341 N N . GLY B 1 265 ? 15.773 -6.453 -7.484 1 93 265 GLY B N 1
ATOM 4342 C CA . GLY B 1 265 ? 16.516 -6.957 -8.633 1 93 265 GLY B CA 1
ATOM 4343 C C . GLY B 1 265 ? 15.625 -7.613 -9.672 1 93 265 GLY B C 1
ATOM 4344 O O . GLY B 1 265 ? 15.789 -7.383 -10.875 1 93 265 GLY B O 1
ATOM 4345 N N . ILE B 1 266 ? 14.695 -8.406 -9.211 1 92.12 266 ILE B N 1
ATOM 4346 C CA . ILE B 1 266 ? 13.734 -9.07 -10.086 1 92.12 266 ILE B CA 1
ATOM 4347 C C . ILE B 1 266 ? 12.875 -8.023 -10.789 1 92.12 266 ILE B C 1
ATOM 4349 O O . ILE B 1 266 ? 12.648 -8.109 -12 1 92.12 266 ILE B O 1
ATOM 4353 N N . LEU B 1 267 ? 12.438 -7.098 -10.023 1 93.06 267 LEU B N 1
ATOM 4354 C CA . LEU B 1 267 ? 11.609 -6.02 -10.562 1 93.06 267 LEU B CA 1
ATOM 4355 C C . LEU B 1 267 ? 12.344 -5.277 -11.672 1 93.06 267 LEU B C 1
ATOM 4357 O O . LEU B 1 267 ? 11.773 -5.008 -12.727 1 93.06 267 LEU B O 1
ATOM 4361 N N . LYS B 1 268 ? 13.578 -4.934 -11.469 1 90.75 268 LYS B N 1
ATOM 4362 C CA . LYS B 1 268 ? 14.406 -4.242 -12.453 1 90.75 268 LYS B CA 1
ATOM 4363 C C . LYS B 1 268 ? 14.492 -5.039 -13.75 1 90.75 268 LYS B C 1
ATOM 4365 O O . LYS B 1 268 ? 14.391 -4.469 -14.844 1 90.75 268 LYS B O 1
ATOM 4370 N N . GLU B 1 269 ? 14.656 -6.254 -13.586 1 88.25 269 GLU B N 1
ATOM 4371 C CA . GLU B 1 269 ? 14.773 -7.125 -14.75 1 88.25 269 GLU B CA 1
ATOM 4372 C C . GLU B 1 269 ? 13.445 -7.223 -15.5 1 88.25 269 GLU B C 1
ATOM 4374 O O . GLU B 1 269 ? 13.422 -7.172 -16.734 1 88.25 269 GLU B O 1
ATOM 4379 N N . LYS B 1 270 ? 12.352 -7.293 -14.773 1 89 270 LYS B N 1
ATOM 4380 C CA . LYS B 1 270 ? 11.039 -7.523 -15.367 1 89 270 LYS B CA 1
ATOM 4381 C C . LYS B 1 270 ? 10.484 -6.246 -15.992 1 89 270 LYS B C 1
ATOM 4383 O O . LYS B 1 270 ? 9.82 -6.289 -17.031 1 89 270 LYS B O 1
ATOM 4388 N N . LEU B 1 271 ? 10.766 -5.129 -15.344 1 87.06 271 LEU B N 1
ATOM 4389 C CA . LEU B 1 271 ? 10.164 -3.877 -15.789 1 87.06 271 LEU B CA 1
ATOM 4390 C C . LEU B 1 271 ? 11.18 -3.029 -16.547 1 87.06 271 LEU B C 1
ATOM 4392 O O . LEU B 1 271 ? 10.859 -1.929 -17 1 87.06 271 LEU B O 1
ATOM 4396 N N . ARG B 1 272 ? 12.406 -3.5 -16.703 1 81.5 272 ARG B N 1
ATOM 4397 C CA . ARG B 1 272 ? 13.492 -2.812 -17.391 1 81.5 272 ARG B CA 1
ATOM 4398 C C . ARG B 1 272 ? 13.773 -1.456 -16.766 1 81.5 272 ARG B C 1
ATOM 4400 O O . ARG B 1 272 ? 13.859 -0.443 -17.453 1 81.5 272 ARG B O 1
ATOM 4407 N N . TRP B 1 273 ? 13.648 -1.559 -15.344 1 72.5 273 TRP B N 1
ATOM 4408 C CA . TRP B 1 273 ? 14.016 -0.38 -14.562 1 72.5 273 TRP B CA 1
ATOM 4409 C C . TRP B 1 273 ? 15.516 -0.149 -14.594 1 72.5 273 TRP B C 1
ATOM 4411 O O . TRP B 1 273 ? 16.297 -1.058 -14.297 1 72.5 273 TRP B O 1
ATOM 4421 N N . GLY B 1 274 ? 16.266 0.818 -15.445 1 62.25 274 GLY B N 1
ATOM 4422 C CA . GLY B 1 274 ? 17.688 1.121 -15.531 1 62.25 274 GLY B CA 1
ATOM 4423 C C . GLY B 1 274 ? 18.047 1.985 -16.719 1 62.25 274 GLY B C 1
ATOM 4424 O O . GLY B 1 274 ? 17.266 2.1 -17.672 1 62.25 274 GLY B O 1
#

Sequence (548 aa):
MRKVLVFLKNSKKAFETFKRVERVLKDLNLSYKKFINRKELFKVLKPKDYELFLVIGGDGTFLSAARIASRFGVPLVGVNEGRFGFLTEIKKEEIKKVLPLVLEGRAKLQERLMIDVYLRSRNRLRYLGNYLNDAVISKSSIARIIRTKVFINGEEVLEVFGDGVILSTPTGSTAYALSAGGPIVYPESQNLLFVPICPHTLSNRPLVLPSKFEVKFKVVSENMEAFLTLDGQEGFHLKKGDEVIVKRSRYVCRMYSHPRKSFFGILKEKLRWGMRKVLVFLKNSKKAFETFKRVERVLKDLNLSYKKFINRKELFKVLKPKDYELFLVIGGDGTFLSAARIASRFGVPLVGVNEGRFGFLTEIKKEEIKKVLPLVLEGRAKLQERLMIDVYLRSRNRLRYLGNYLNDAVISKSSIARIIRTKVFINGEEVLEVFGDGVILSTPTGSTAYALSAGGPIVYPESQNLLFVPICPHTLSNRPLVLPSKFEVKFKVVSENMEAFLTLDGQEGFHLKKGDEVIVKRSRYVCRMYSHPRKSFFGILKEKLRWG

Radius of gyration: 26.06 Å; Cα contacts (8 Å, |Δi|>4): 1389; chains: 2; bounding box: 59×75×59 Å

InterPro domains:
  IPR002504 NAD kinase [MF_00361] (2-273)
  IPR002504 NAD kinase [PF01513] (33-106)
  IPR016064 NAD kinase/diacylglycerol kinase-like domain superfamily [SSF111331] (8-274)
  IPR017437 ATP-NAD kinase, PpnK-type, C-terminal [G3DSA:2.60.200.30] (114-250)
  IPR017438 Inorganic polyphosphate/ATP-NAD kinase, N-terminal [G3DSA:3.40.50.10330] (47-273)